Protein AF-A0A522W3P0-F1 (afdb_monomer_lite)

Radius of gyration: 33.22 Å; chains: 1; bounding box: 76×45×146 Å

Sequence (506 aa):
MTQEKDARYRMQDIRKGFTLVELLLVVGILAVVFGLALPFALNTKFTNELDTATENLITTLREAQSQAIAAEGDTPHGVYFDTTATPPTYTIYRGASWASRDTSFNAGGYGTTEFPKNVSLSTVSTIRDNEIFFSRLTGEARTTSIKSVLKGMVAIPAGSGSVSVNMNPVDLNKSFLVFGTSFNDANPSFSQISGQITAPDTLTFTRQVAAGSPAINISWYVAEFSNGIVVQRGSTSFGLLTSVDATLTNAIDLTRSIPLISFRKQGNNYDGNEFINAKLIDSTTLKLTLKNAPVNPNNMVEWQVIQFDRASVQTGDISFLSSDTAITAPVTAVNAQKSWLLYSYKTNDGTISNIGQKLVQGRITNSANITFNRDNTGSENDLTWYLVEFKDGTNLQHNSLNFTAAESLKTATISAVDVSKALAVGGYMMKGGKSSYSTDDNPGAGWMMLDITNSETLTVTRGANLGTADIGWFVIDFNSRPAVITLSVPDIGTKEITVTAEGLIY

Structure (mmCIF, N/CA/C/O backbone):
data_AF-A0A522W3P0-F1
#
_entry.id   AF-A0A522W3P0-F1
#
loop_
_atom_site.group_PDB
_atom_site.id
_atom_site.type_symbol
_atom_site.label_atom_id
_atom_site.label_alt_id
_atom_site.label_comp_id
_atom_site.label_asym_id
_atom_site.label_entity_id
_atom_site.label_seq_id
_atom_site.pdbx_PDB_ins_code
_atom_site.Cartn_x
_atom_site.Cartn_y
_atom_site.Cartn_z
_atom_site.occupancy
_atom_site.B_iso_or_equiv
_atom_site.auth_seq_id
_atom_site.auth_comp_id
_atom_site.auth_asym_id
_atom_site.auth_atom_id
_atom_site.pdbx_PDB_model_num
ATOM 1 N N . MET A 1 1 ? -43.259 -7.214 116.670 1.00 42.72 1 MET A N 1
ATOM 2 C CA . MET A 1 1 ? -43.989 -7.462 115.407 1.00 42.72 1 MET A CA 1
ATOM 3 C C . MET A 1 1 ? -45.174 -6.508 115.412 1.00 42.72 1 MET A C 1
ATOM 5 O O . MET A 1 1 ? -45.903 -6.556 116.384 1.00 42.72 1 MET A O 1
ATOM 9 N N . THR A 1 2 ? -45.381 -5.558 114.504 1.00 43.16 2 THR A N 1
ATOM 10 C CA . THR A 1 2 ? -44.770 -5.302 113.195 1.00 43.16 2 THR A CA 1
ATOM 11 C C . THR A 1 2 ? -44.962 -3.819 112.831 1.00 43.16 2 THR A C 1
ATOM 13 O O . THR A 1 2 ? -45.917 -3.189 113.267 1.00 43.16 2 THR A O 1
ATOM 16 N N . GLN A 1 3 ? -43.979 -3.301 112.092 1.00 50.31 3 GLN A N 1
ATOM 17 C CA . GLN A 1 3 ? -43.886 -2.029 111.366 1.00 50.31 3 GLN A CA 1
ATOM 18 C C . GLN A 1 3 ? -45.168 -1.553 110.664 1.00 50.31 3 GLN A C 1
ATOM 20 O O . GLN A 1 3 ? -45.857 -2.368 110.068 1.00 50.31 3 GLN A O 1
ATOM 25 N N . GLU A 1 4 ? -45.315 -0.231 110.527 1.00 46.62 4 GLU A N 1
ATOM 26 C CA . GLU A 1 4 ? -45.429 0.366 109.187 1.00 46.62 4 GLU A CA 1
ATOM 27 C C . GLU A 1 4 ? -44.922 1.819 109.179 1.00 46.62 4 GLU A C 1
ATOM 29 O O . GLU A 1 4 ? -45.396 2.680 109.918 1.00 46.62 4 GLU A O 1
ATOM 34 N N . LYS A 1 5 ? -43.869 2.062 108.389 1.00 51.62 5 LYS A N 1
ATOM 35 C CA . LYS A 1 5 ? -43.226 3.362 108.177 1.00 51.62 5 LYS A CA 1
ATOM 36 C C . LYS A 1 5 ? -43.654 3.847 106.795 1.00 51.62 5 LYS A C 1
ATOM 38 O O . LYS A 1 5 ? -43.359 3.200 105.796 1.00 51.62 5 LYS A O 1
ATOM 43 N N . ASP A 1 6 ? -44.338 4.978 106.782 1.00 56.06 6 ASP A N 1
ATOM 44 C CA . ASP A 1 6 ? -44.905 5.642 105.614 1.00 56.06 6 ASP A CA 1
ATOM 45 C C . ASP A 1 6 ? -43.791 6.064 104.629 1.00 56.06 6 ASP A C 1
ATOM 47 O O . ASP A 1 6 ? -42.971 6.936 104.929 1.00 56.06 6 ASP A O 1
ATOM 51 N N . ALA A 1 7 ? -43.722 5.419 103.461 1.00 51.72 7 ALA A N 1
ATOM 52 C CA . ALA A 1 7 ? -42.761 5.720 102.400 1.00 51.72 7 ALA A CA 1
ATOM 53 C C . ALA A 1 7 ? -43.508 6.126 101.123 1.00 51.72 7 ALA A C 1
ATOM 55 O O . ALA A 1 7 ? -43.874 5.297 100.292 1.00 51.72 7 ALA A O 1
ATOM 56 N N . ARG A 1 8 ? -43.720 7.434 100.946 1.00 54.25 8 ARG A N 1
ATOM 57 C CA . ARG A 1 8 ? -44.224 8.000 99.688 1.00 54.25 8 ARG A CA 1
ATOM 58 C C . ARG A 1 8 ? -43.111 8.007 98.638 1.00 54.25 8 ARG A C 1
ATOM 60 O O . ARG A 1 8 ? -42.226 8.859 98.678 1.00 54.25 8 ARG A O 1
ATOM 67 N N . TYR A 1 9 ? -43.178 7.097 97.670 1.00 53.06 9 TYR A N 1
ATOM 68 C CA . TYR A 1 9 ? -42.363 7.157 96.454 1.00 53.06 9 TYR A CA 1
ATOM 69 C C . TYR A 1 9 ? -42.963 8.194 95.486 1.00 53.06 9 TYR A C 1
ATOM 71 O O . TYR A 1 9 ? -44.028 7.983 94.910 1.00 53.06 9 TYR A O 1
ATOM 79 N N . ARG A 1 10 ? -42.291 9.339 95.306 1.00 58.66 10 ARG A N 1
ATOM 80 C CA . ARG A 1 10 ? -42.554 10.270 94.195 1.00 58.66 10 ARG A CA 1
ATOM 81 C C . ARG A 1 10 ? -41.907 9.694 92.932 1.00 58.66 10 ARG A C 1
ATOM 83 O O . ARG A 1 10 ? -40.684 9.693 92.834 1.00 58.66 10 ARG A O 1
ATOM 90 N N . MET A 1 11 ? -42.699 9.249 91.957 1.00 58.47 11 MET A N 1
ATOM 91 C CA . MET A 1 11 ? -42.211 9.094 90.582 1.00 58.47 11 MET A CA 1
ATOM 92 C C . MET A 1 11 ? -41.970 10.498 90.008 1.00 58.47 11 MET A C 1
ATOM 94 O O . MET A 1 11 ? -42.915 11.245 89.770 1.00 58.47 11 MET A O 1
ATOM 98 N N . GLN A 1 12 ? -40.704 10.893 89.859 1.00 58.31 12 GLN A N 1
ATOM 99 C CA . GLN A 1 12 ? -40.326 12.042 89.037 1.00 58.31 12 GLN A CA 1
ATOM 100 C C . GLN A 1 12 ? -40.217 11.574 87.585 1.00 58.31 12 GLN A C 1
ATOM 102 O O . GLN A 1 12 ? -39.319 10.803 87.251 1.00 58.31 12 GLN A O 1
ATOM 107 N N . ASP A 1 13 ? -41.109 12.067 86.729 1.00 60.31 13 ASP A N 1
ATOM 108 C CA . ASP A 1 13 ? -40.968 11.985 85.276 1.00 60.31 13 ASP A CA 1
ATOM 109 C C . ASP A 1 13 ? -39.704 12.740 84.840 1.00 60.31 13 ASP A C 1
ATOM 111 O O . ASP A 1 13 ? -39.675 13.970 84.751 1.00 60.31 13 ASP A O 1
ATOM 115 N N . ILE A 1 14 ? -38.631 12.003 84.561 1.00 58.62 14 ILE A N 1
ATOM 116 C CA . ILE A 1 14 ? -37.413 12.553 83.968 1.00 58.62 14 ILE A CA 1
ATOM 117 C C . ILE A 1 14 ? -37.646 12.700 82.459 1.00 58.62 14 ILE A C 1
ATOM 119 O O . ILE A 1 14 ? -37.304 11.817 81.677 1.00 58.62 14 ILE A O 1
ATOM 123 N N . ARG A 1 15 ? -38.182 13.841 82.018 1.00 61.34 15 ARG A N 1
ATOM 124 C CA . ARG A 1 15 ? -37.990 14.292 80.630 1.00 61.34 15 ARG A CA 1
ATOM 125 C C . ARG A 1 15 ? -36.694 15.101 80.554 1.00 61.34 15 ARG A C 1
ATOM 127 O O . ARG A 1 15 ? -36.707 16.321 80.678 1.00 61.34 15 ARG A O 1
ATOM 134 N N . LYS A 1 16 ? -35.560 14.414 80.392 1.00 65.31 16 LYS A N 1
ATOM 135 C CA . LYS A 1 16 ? -34.274 15.046 80.047 1.00 65.31 16 LYS A CA 1
ATOM 136 C C . LYS A 1 16 ? -34.300 15.416 78.560 1.00 65.31 16 LYS A C 1
ATOM 138 O O . LYS A 1 16 ? -34.344 14.527 77.718 1.00 65.31 16 LYS A O 1
ATOM 143 N N . GLY A 1 17 ? -34.332 16.712 78.251 1.00 72.44 17 GLY A N 1
ATOM 144 C CA . GLY A 1 17 ? -34.119 17.230 76.895 1.00 72.44 17 GLY A CA 1
ATOM 145 C C . GLY A 1 17 ? -32.628 17.406 76.585 1.00 72.44 17 GLY A C 1
ATOM 146 O O . GLY A 1 17 ? -31.822 17.514 77.507 1.00 72.44 17 GLY A O 1
ATOM 147 N N . PHE A 1 18 ? -32.274 17.436 75.298 1.00 80.69 18 PHE A N 1
ATOM 148 C CA . PHE A 1 18 ? -30.904 17.673 74.823 1.00 80.69 18 PHE A CA 1
ATOM 149 C C . PHE A 1 18 ? -30.491 19.143 74.980 1.00 80.69 18 PHE A C 1
ATOM 151 O O . PHE A 1 18 ? -31.300 20.047 74.757 1.00 80.69 18 PHE A O 1
ATOM 158 N N . THR A 1 19 ? -29.227 19.396 75.325 1.00 89.25 19 THR A N 1
ATOM 159 C CA . THR A 1 19 ? -28.656 20.750 75.371 1.00 89.25 19 THR A CA 1
ATOM 160 C C . THR A 1 19 ? -28.220 21.224 73.978 1.00 89.25 19 THR A C 1
ATOM 162 O O . THR A 1 19 ? -27.869 20.429 73.106 1.00 89.25 19 THR A O 1
ATOM 165 N N . LEU A 1 20 ? -28.200 22.546 73.757 1.00 85.81 20 LEU A N 1
ATOM 166 C CA . LEU A 1 20 ? -27.755 23.141 72.486 1.00 85.81 20 LEU A CA 1
ATOM 167 C C . LEU A 1 20 ? -26.306 22.756 72.140 1.00 85.81 20 LEU A C 1
ATOM 169 O O . LEU A 1 20 ? -25.982 22.535 70.976 1.00 85.81 20 LEU A O 1
ATOM 173 N N . VAL A 1 21 ? -25.442 22.650 73.154 1.00 89.00 21 VAL A N 1
ATOM 174 C CA . VAL A 1 21 ? -24.033 22.268 72.981 1.00 89.00 21 VAL A CA 1
ATOM 175 C C . VAL A 1 21 ? -23.910 20.810 72.539 1.00 89.00 21 VAL A C 1
ATOM 177 O O . VAL A 1 21 ? -23.144 20.533 71.622 1.00 89.00 21 VAL A O 1
ATOM 180 N N . GLU A 1 22 ? -24.690 19.888 73.114 1.00 89.25 22 GLU A N 1
ATOM 181 C CA . GLU A 1 22 ? -24.725 18.485 72.668 1.00 89.25 22 GLU A CA 1
ATOM 182 C C . GLU A 1 22 ? -25.193 18.369 71.213 1.00 89.25 22 GLU A C 1
ATOM 184 O O . GLU A 1 22 ? -24.596 17.626 70.437 1.00 89.25 22 GLU A O 1
ATOM 189 N N . LEU A 1 23 ? -26.202 19.151 70.811 1.00 92.19 23 LEU A N 1
ATOM 190 C CA . LEU A 1 23 ? -26.677 19.173 69.426 1.00 92.19 23 LEU A CA 1
ATOM 191 C C . LEU A 1 23 ? -25.584 19.653 68.455 1.00 92.19 23 LEU A C 1
ATOM 193 O O . LEU A 1 23 ? -25.356 19.026 67.423 1.00 92.19 23 LEU A O 1
ATOM 197 N N . LEU A 1 24 ? -24.878 20.738 68.792 1.00 93.00 24 LEU A N 1
ATOM 198 C CA . LEU A 1 24 ? -23.789 21.271 67.966 1.00 93.00 24 LEU A CA 1
ATOM 199 C C . LEU A 1 24 ? -22.616 20.293 67.854 1.00 93.00 24 LEU A C 1
ATOM 201 O O . LEU A 1 24 ? -22.025 20.161 66.783 1.00 93.00 24 LEU A O 1
ATOM 205 N N . LEU A 1 25 ? -22.303 19.582 68.936 1.00 94.00 25 LEU A N 1
ATOM 206 C CA . LEU A 1 25 ? -21.225 18.598 68.965 1.00 94.00 25 LEU A CA 1
ATOM 207 C C . LEU A 1 25 ? -21.574 17.379 68.095 1.00 94.00 25 LEU A C 1
ATOM 209 O O . LEU A 1 25 ? -20.747 16.939 67.298 1.00 94.00 25 LEU A O 1
ATOM 213 N N . VAL A 1 26 ? -22.819 16.894 68.158 1.00 95.31 26 VAL A N 1
ATOM 214 C CA . VAL A 1 26 ? -23.311 15.807 67.293 1.00 95.31 26 VAL A CA 1
ATOM 215 C C . VAL A 1 26 ? -23.296 16.218 65.820 1.00 95.31 26 VAL A C 1
ATOM 217 O O . VAL A 1 26 ? -22.791 15.468 64.988 1.00 95.31 26 VAL A O 1
ATOM 220 N N . VAL A 1 27 ? -23.785 17.416 65.484 1.00 95.19 27 VAL A N 1
ATOM 221 C CA . VAL A 1 27 ? -23.760 17.922 64.101 1.00 95.19 27 VAL A CA 1
ATOM 222 C C . VAL A 1 27 ? -22.322 18.095 63.602 1.00 95.19 27 VAL A C 1
ATOM 224 O O . VAL A 1 27 ? -22.031 17.734 62.464 1.00 95.19 27 VAL A O 1
ATOM 227 N N . GLY A 1 28 ? -21.410 18.579 64.450 1.00 95.94 28 GLY A N 1
ATOM 228 C CA . GLY A 1 28 ? -19.991 18.714 64.118 1.00 95.94 28 GLY A CA 1
ATOM 229 C C . GLY A 1 28 ? -19.319 17.372 63.825 1.00 95.94 28 GLY A C 1
ATOM 230 O O . GLY A 1 28 ? -18.642 17.235 62.807 1.00 95.94 28 GLY A O 1
ATOM 231 N N . ILE A 1 29 ? -19.553 16.356 64.663 1.00 95.94 29 ILE A N 1
ATOM 232 C CA . ILE A 1 29 ? -19.037 14.998 64.427 1.00 95.94 29 ILE A CA 1
ATOM 233 C C . ILE A 1 29 ? -19.630 14.418 63.140 1.00 95.94 29 ILE A C 1
ATOM 235 O O . ILE A 1 29 ? -18.887 13.885 62.318 1.00 95.94 29 ILE A O 1
ATOM 239 N N . LEU A 1 30 ? -20.944 14.553 62.927 1.00 95.75 30 LEU A N 1
ATOM 240 C CA . LEU A 1 30 ? -21.592 14.080 61.704 1.00 95.75 30 LEU A CA 1
ATOM 241 C C . LEU A 1 30 ? -21.010 14.759 60.462 1.00 95.75 30 LEU A C 1
ATOM 243 O O . LEU A 1 30 ? -20.733 14.070 59.489 1.00 95.75 30 LEU A O 1
ATOM 247 N N . ALA A 1 31 ? -20.761 16.070 60.495 1.00 95.00 31 ALA A N 1
ATOM 248 C CA . ALA A 1 31 ? -20.156 16.788 59.376 1.00 95.00 31 ALA A CA 1
ATOM 249 C C . ALA A 1 31 ? -18.759 16.248 59.025 1.00 95.00 31 ALA A C 1
ATOM 251 O O . ALA A 1 31 ? -18.458 16.058 57.848 1.00 95.00 31 ALA A O 1
ATOM 252 N N . VAL A 1 32 ? -17.929 15.936 60.029 1.00 96.06 32 VAL A N 1
ATOM 253 C CA . VAL A 1 32 ? -16.608 15.319 59.813 1.00 96.06 32 VAL A CA 1
ATOM 254 C C . VAL A 1 32 ? -16.749 13.908 59.241 1.00 96.06 32 VAL A C 1
ATOM 256 O O . VAL A 1 32 ? -16.080 13.573 58.266 1.00 96.06 32 VAL A O 1
ATOM 259 N N . VAL A 1 33 ? -17.649 13.090 59.794 1.00 95.94 33 VAL A N 1
ATOM 260 C CA . VAL A 1 33 ? -17.890 11.722 59.310 1.00 95.94 33 VAL A CA 1
ATOM 261 C C . VAL A 1 33 ? -18.406 11.727 57.868 1.00 95.94 33 VAL A C 1
ATOM 263 O O . VAL A 1 33 ? -17.873 10.999 57.035 1.00 95.94 33 VAL A O 1
ATOM 266 N N . PHE A 1 34 ? -19.384 12.576 57.538 1.00 93.38 34 PHE A N 1
ATOM 267 C CA . PHE A 1 34 ? -19.892 12.724 56.171 1.00 93.38 34 PHE A CA 1
ATOM 268 C C . PHE A 1 34 ? -18.822 13.257 55.217 1.00 93.38 34 PHE A C 1
ATOM 270 O O . PHE A 1 34 ? -18.704 12.750 54.104 1.00 93.38 34 PHE A O 1
ATOM 277 N N . GLY A 1 35 ? -18.015 14.227 55.655 1.00 92.12 35 GLY A N 1
ATOM 278 C CA . GLY A 1 35 ? -16.909 14.761 54.863 1.00 92.12 35 GLY A CA 1
ATOM 279 C C . GLY A 1 35 ? -15.879 13.694 54.482 1.00 92.12 35 GLY A C 1
ATOM 280 O O . GLY A 1 35 ? -15.385 13.702 53.358 1.00 92.12 35 GLY A O 1
ATOM 281 N N . LEU A 1 36 ? -15.601 12.743 55.380 1.00 92.62 36 LEU A N 1
ATOM 282 C CA . LEU A 1 36 ? -14.679 11.630 55.125 1.00 92.62 36 LEU A CA 1
ATOM 283 C C . LEU A 1 36 ? -15.321 10.475 54.339 1.00 92.62 36 LEU A C 1
ATOM 285 O O . LEU A 1 36 ? -14.644 9.822 53.549 1.00 92.62 36 LEU A O 1
ATOM 289 N N . ALA A 1 37 ? -16.616 10.215 54.534 1.00 92.75 37 ALA A N 1
ATOM 290 C CA . ALA A 1 37 ? -17.322 9.125 53.861 1.00 92.75 37 ALA A CA 1
ATOM 291 C C . ALA A 1 37 ? -17.683 9.450 52.402 1.00 92.75 37 ALA A C 1
ATOM 293 O O . ALA A 1 37 ? -17.749 8.547 51.567 1.00 92.75 37 ALA A O 1
ATOM 294 N N . LEU A 1 38 ? -17.916 10.727 52.081 1.00 90.75 38 LEU A N 1
ATOM 295 C CA . LEU A 1 38 ? -18.397 11.141 50.763 1.00 90.75 38 LEU A CA 1
ATOM 296 C C . LEU A 1 38 ? -17.432 10.778 49.614 1.00 90.75 38 LEU A C 1
ATOM 298 O O . LEU A 1 38 ? -17.908 10.186 48.645 1.00 90.75 38 LEU A O 1
ATOM 302 N N . PRO A 1 39 ? -16.106 11.027 49.693 1.00 88.06 39 PRO A N 1
ATOM 303 C CA . PRO A 1 39 ? -15.174 10.625 48.636 1.00 88.06 39 PRO A CA 1
ATOM 304 C C . PRO A 1 39 ? -15.169 9.111 48.396 1.00 88.06 39 PRO A C 1
ATOM 306 O O . PRO A 1 39 ? -15.140 8.663 47.253 1.00 88.06 39 PRO A O 1
ATOM 309 N N . PHE A 1 40 ? -15.261 8.315 49.467 1.00 89.69 40 PHE A N 1
ATOM 310 C CA . PHE A 1 40 ? -15.309 6.855 49.377 1.00 89.69 40 PHE A CA 1
ATOM 311 C C . PHE A 1 40 ? -16.605 6.362 48.715 1.00 89.69 40 PHE A C 1
ATOM 313 O O . PHE A 1 40 ? -16.572 5.504 47.829 1.00 89.69 40 PHE A O 1
ATOM 320 N N . ALA A 1 41 ? -17.747 6.936 49.103 1.00 90.31 41 ALA A N 1
ATOM 321 C CA . ALA A 1 41 ? -19.043 6.601 48.522 1.00 90.31 41 ALA A CA 1
ATOM 322 C C . ALA A 1 41 ? -19.119 6.978 47.032 1.00 90.31 41 ALA A C 1
ATOM 324 O O . ALA A 1 41 ? -19.626 6.196 46.227 1.00 90.31 41 ALA A O 1
ATOM 325 N N . LEU A 1 42 ? -18.579 8.142 46.651 1.00 88.44 42 LEU A N 1
ATOM 326 C CA . LEU A 1 42 ? -18.511 8.578 45.253 1.00 88.44 42 LEU A CA 1
ATOM 327 C C . LEU A 1 42 ? -17.588 7.681 44.419 1.00 88.44 42 LEU A C 1
ATOM 329 O O . LEU A 1 42 ? -17.998 7.237 43.351 1.00 88.44 42 LEU A O 1
ATOM 333 N N . ASN A 1 43 ? -16.400 7.339 44.928 1.00 90.06 43 ASN A N 1
ATOM 334 C CA . ASN A 1 43 ? -15.471 6.431 44.248 1.00 90.06 43 ASN A CA 1
ATOM 335 C C . ASN A 1 43 ? -16.102 5.045 44.006 1.00 90.06 43 ASN A C 1
ATOM 337 O O . ASN A 1 43 ? -16.055 4.511 42.899 1.00 90.06 43 ASN A O 1
ATOM 341 N N . THR A 1 44 ? -16.788 4.499 45.018 1.00 92.94 44 THR A N 1
ATOM 342 C CA . THR A 1 44 ? -17.502 3.214 44.903 1.00 92.94 44 THR A CA 1
ATOM 343 C C . THR A 1 44 ? -18.610 3.287 43.851 1.00 92.94 44 THR A C 1
ATOM 345 O O . THR A 1 44 ? -18.741 2.393 43.019 1.00 92.94 44 THR A O 1
ATOM 348 N N . LYS A 1 45 ? -19.394 4.374 43.850 1.00 92.12 45 LYS A N 1
ATOM 349 C CA . LYS A 1 45 ? -20.454 4.590 42.861 1.00 92.12 45 LYS A CA 1
ATOM 350 C C . LYS A 1 45 ? -19.892 4.626 41.439 1.00 92.12 45 LYS A C 1
ATOM 352 O O . LYS A 1 45 ? -20.418 3.943 40.569 1.00 92.12 45 LYS A O 1
ATOM 357 N N . PHE A 1 46 ? -18.836 5.399 41.207 1.00 92.69 46 PHE A N 1
ATOM 358 C CA . PHE A 1 46 ? -18.240 5.547 39.882 1.00 92.69 46 PHE A CA 1
ATOM 359 C C . PHE A 1 46 ? -17.541 4.276 39.389 1.00 92.69 46 PHE A C 1
ATOM 361 O O . PHE A 1 46 ? -17.638 3.952 38.209 1.00 92.69 46 PHE A O 1
ATOM 368 N N . THR A 1 47 ? -16.908 3.521 40.290 1.00 92.81 47 THR A N 1
ATOM 369 C CA . THR A 1 47 ? -16.369 2.188 39.974 1.00 92.81 47 THR A CA 1
ATOM 370 C C . THR A 1 47 ? -17.488 1.255 39.505 1.00 92.81 47 THR A C 1
ATOM 372 O O . THR A 1 47 ? -17.386 0.672 38.429 1.00 92.81 47 THR A O 1
ATOM 375 N N . ASN A 1 48 ? -18.606 1.195 40.240 1.00 93.44 48 ASN A N 1
ATOM 376 C CA . ASN A 1 48 ? -19.759 0.375 39.853 1.00 93.44 48 ASN A CA 1
ATOM 377 C C . ASN A 1 48 ? -20.386 0.833 38.525 1.00 93.44 48 ASN A C 1
ATOM 379 O O . ASN A 1 48 ? -20.828 -0.004 37.740 1.00 93.44 48 ASN A O 1
ATOM 383 N N . GLU A 1 49 ? -20.435 2.145 38.261 1.00 93.62 49 GLU A N 1
ATOM 384 C CA . GLU A 1 49 ? -20.898 2.690 36.976 1.00 93.62 49 GLU A CA 1
ATOM 385 C C . GLU A 1 49 ? -19.997 2.236 35.818 1.00 93.62 49 GLU A C 1
ATOM 387 O O . GLU A 1 49 ? -20.514 1.821 34.781 1.00 93.62 49 GLU A O 1
ATOM 392 N N . LEU A 1 50 ? -18.671 2.268 35.996 1.00 94.81 50 LEU A N 1
ATOM 393 C CA . LEU A 1 50 ? -17.707 1.816 34.991 1.00 94.81 50 LEU A CA 1
ATOM 394 C C . LEU A 1 50 ? -17.814 0.306 34.728 1.00 94.81 50 LEU A C 1
ATOM 396 O O . LEU A 1 50 ? -17.834 -0.109 33.568 1.00 94.81 50 LEU A O 1
ATOM 400 N N . ASP A 1 51 ? -17.925 -0.508 35.779 1.00 94.81 51 ASP A N 1
ATOM 401 C CA . ASP A 1 51 ? -18.083 -1.962 35.654 1.00 94.81 51 ASP A CA 1
ATOM 402 C C . ASP A 1 51 ? -19.406 -2.317 34.959 1.00 94.81 51 ASP A C 1
ATOM 404 O O . ASP A 1 51 ? -19.408 -3.031 33.957 1.00 94.81 51 ASP A O 1
ATOM 408 N N . THR A 1 52 ? -20.519 -1.721 35.398 1.00 95.12 52 THR A N 1
ATOM 409 C CA . THR A 1 52 ? -21.844 -1.950 34.794 1.00 95.12 52 THR A CA 1
ATOM 410 C C . THR A 1 52 ? -21.874 -1.520 33.325 1.00 95.12 52 THR A C 1
ATOM 412 O O . THR A 1 52 ? -22.413 -2.227 32.475 1.00 95.12 52 THR A O 1
ATOM 415 N N . ALA A 1 53 ? -21.280 -0.368 32.991 1.00 94.75 53 ALA A N 1
ATOM 416 C CA . ALA A 1 53 ? -21.193 0.099 31.609 1.00 94.75 53 ALA A CA 1
ATOM 417 C C . ALA A 1 53 ? -20.384 -0.864 30.726 1.00 94.75 53 ALA A C 1
ATOM 419 O O . ALA A 1 53 ? -20.769 -1.122 29.584 1.00 94.75 53 ALA A O 1
ATOM 420 N N . THR A 1 54 ? -19.295 -1.416 31.267 1.00 94.56 54 THR A N 1
ATOM 421 C CA . THR A 1 54 ? -18.449 -2.401 30.581 1.00 94.56 54 THR A CA 1
ATOM 422 C C . THR A 1 54 ? -19.225 -3.693 30.314 1.00 94.56 54 THR A C 1
ATOM 424 O O . THR A 1 54 ? -19.257 -4.167 29.180 1.00 94.56 54 THR A O 1
ATOM 427 N N . GLU A 1 55 ? -19.907 -4.238 31.324 1.00 95.94 55 GLU A N 1
ATOM 428 C CA . GLU A 1 55 ? -20.695 -5.472 31.201 1.00 95.94 55 GLU A CA 1
ATOM 429 C C . GLU A 1 55 ? -21.877 -5.327 30.234 1.00 95.94 55 GLU A C 1
ATOM 431 O O . GLU A 1 55 ? -22.109 -6.210 29.401 1.00 95.94 55 GLU A O 1
ATOM 436 N N . ASN A 1 56 ? -22.591 -4.199 30.283 1.00 95.38 56 ASN A N 1
ATOM 437 C CA . ASN A 1 56 ? -23.695 -3.917 29.362 1.00 95.38 56 ASN A CA 1
ATOM 438 C C . ASN A 1 56 ? -23.209 -3.830 27.910 1.00 95.38 56 ASN A C 1
ATOM 440 O O . ASN A 1 56 ? -23.839 -4.384 27.004 1.00 95.38 56 ASN A O 1
ATOM 444 N N . LEU A 1 57 ? -22.058 -3.191 27.681 1.00 94.94 57 LEU A N 1
ATOM 445 C CA . LEU A 1 57 ? -21.483 -3.097 26.345 1.00 94.94 57 LEU A CA 1
ATOM 446 C C . LEU A 1 57 ? -20.998 -4.461 25.831 1.00 94.94 57 LEU A C 1
ATOM 448 O O . LEU A 1 57 ? -21.301 -4.819 24.694 1.00 94.94 57 LEU A O 1
ATOM 452 N N . ILE A 1 58 ? -20.308 -5.255 26.658 1.00 95.50 58 ILE A N 1
ATOM 453 C CA . ILE A 1 58 ? -19.920 -6.633 26.304 1.00 95.50 58 ILE A CA 1
ATOM 454 C C . ILE A 1 58 ? -21.158 -7.459 25.938 1.00 95.50 58 ILE A C 1
ATOM 456 O O . ILE A 1 58 ? -21.146 -8.184 24.943 1.00 95.50 58 ILE A O 1
ATOM 460 N N . THR A 1 59 ? -22.232 -7.335 26.720 1.00 96.25 59 THR A N 1
ATOM 461 C CA . THR A 1 59 ? -23.496 -8.041 26.475 1.00 96.25 59 THR A CA 1
ATOM 462 C C . THR A 1 59 ? -24.101 -7.637 25.134 1.00 96.25 59 THR A C 1
ATOM 464 O O . THR A 1 59 ? -24.455 -8.507 24.345 1.00 96.25 59 THR A O 1
ATOM 467 N N . THR A 1 60 ? -24.121 -6.341 24.825 1.00 96.12 60 THR A N 1
ATOM 468 C CA . THR A 1 60 ? -24.658 -5.820 23.558 1.00 96.12 60 THR A CA 1
ATOM 469 C C . THR A 1 60 ? -23.820 -6.252 22.352 1.00 96.12 60 THR A C 1
ATOM 471 O O . THR A 1 60 ? -24.360 -6.614 21.309 1.00 96.12 60 THR A O 1
ATOM 474 N N . LEU A 1 61 ? -22.489 -6.270 22.481 1.00 95.31 61 LEU A N 1
ATOM 475 C CA . LEU A 1 61 ? -21.600 -6.774 21.429 1.00 95.31 61 LEU A CA 1
ATOM 476 C C . LEU A 1 61 ? -21.837 -8.267 21.166 1.00 95.31 61 LEU A C 1
ATOM 478 O O . LEU A 1 61 ? -21.907 -8.682 20.010 1.00 95.31 61 LEU A O 1
ATOM 482 N N . ARG A 1 62 ? -21.999 -9.069 22.226 1.00 96.25 62 ARG A N 1
ATOM 483 C CA . ARG A 1 62 ? -22.323 -10.501 22.115 1.00 96.25 62 ARG A CA 1
ATOM 484 C C . ARG A 1 62 ? -23.714 -10.729 21.531 1.00 96.25 62 ARG A C 1
ATOM 486 O O . ARG A 1 62 ? -23.895 -11.674 20.770 1.00 96.25 62 ARG A O 1
ATOM 493 N N . GLU A 1 63 ? -24.677 -9.868 21.848 1.00 95.94 63 GLU A N 1
ATOM 494 C CA . GLU A 1 63 ? -26.010 -9.895 21.247 1.00 95.94 63 GLU A CA 1
ATOM 495 C C . GLU A 1 63 ? -25.935 -9.642 19.737 1.00 95.94 63 GLU A C 1
ATOM 497 O O . GLU A 1 63 ? -26.401 -10.478 18.964 1.00 95.94 63 GLU A O 1
ATOM 502 N N . ALA A 1 64 ? -25.261 -8.571 19.305 1.00 95.50 64 ALA A N 1
ATOM 503 C CA . ALA A 1 64 ? -25.062 -8.271 17.886 1.00 95.50 64 ALA A CA 1
ATOM 504 C C . ALA A 1 64 ? -24.348 -9.412 17.149 1.00 95.50 64 ALA A C 1
ATOM 506 O O . ALA A 1 64 ? -24.759 -9.812 16.059 1.00 95.50 64 ALA A O 1
ATOM 507 N N . GLN A 1 65 ? -23.310 -9.987 17.758 1.00 95.62 65 GLN A N 1
ATOM 508 C CA . GLN A 1 65 ? -22.618 -11.141 17.196 1.00 95.62 65 GLN A CA 1
ATOM 509 C C . GLN A 1 65 ? -23.549 -12.356 17.060 1.00 95.62 65 GLN A C 1
ATOM 511 O O . GLN A 1 65 ? -23.580 -12.994 16.008 1.00 95.62 65 GLN A O 1
ATOM 516 N N . SER A 1 66 ? -24.322 -12.670 18.102 1.00 96.38 66 SER A N 1
ATOM 517 C CA . SER A 1 66 ? -25.274 -13.784 18.105 1.00 96.38 66 SER A CA 1
ATOM 518 C C . SER A 1 66 ? -26.341 -13.617 17.017 1.00 96.38 66 SER A C 1
ATOM 520 O O . SER A 1 66 ? -26.601 -14.553 16.260 1.00 96.38 66 SER A O 1
ATOM 522 N N . GLN A 1 67 ? -26.897 -12.410 16.866 1.00 95.44 67 GLN A N 1
ATOM 523 C CA . GLN A 1 67 ? -27.872 -12.084 15.818 1.00 95.44 67 GLN A CA 1
ATOM 524 C C . GLN A 1 67 ? -27.270 -12.209 14.407 1.00 95.44 67 GLN A C 1
ATOM 526 O O . GLN A 1 67 ? -27.921 -12.720 13.492 1.00 95.44 67 GLN A O 1
ATOM 531 N N . ALA A 1 68 ? -25.998 -11.828 14.224 1.00 95.06 68 ALA A N 1
ATOM 532 C CA . ALA A 1 68 ? -25.283 -12.032 12.965 1.00 95.06 68 ALA A CA 1
ATOM 533 C C . ALA A 1 68 ? -25.072 -13.524 12.644 1.00 95.06 68 ALA A C 1
ATOM 535 O O . ALA A 1 68 ? -25.305 -13.940 11.505 1.00 95.06 68 ALA A O 1
ATOM 536 N N . ILE A 1 69 ? -24.678 -14.341 13.628 1.00 95.62 69 ILE A N 1
ATOM 537 C CA . ILE A 1 69 ? -24.506 -15.797 13.467 1.00 95.62 69 ILE A CA 1
ATOM 538 C C . ILE A 1 69 ? -25.842 -16.463 13.121 1.00 95.62 69 ILE A C 1
ATOM 540 O O . ILE A 1 69 ? -25.899 -17.290 12.212 1.00 95.62 69 ILE A O 1
ATOM 544 N N . ALA A 1 70 ? -26.924 -16.058 13.788 1.00 96.12 70 ALA A N 1
ATOM 545 C CA . ALA A 1 70 ? -28.278 -16.537 13.515 1.00 96.12 70 ALA A CA 1
ATOM 546 C C . ALA A 1 70 ? -28.841 -16.060 12.161 1.00 96.12 70 ALA A C 1
ATOM 548 O O . ALA A 1 70 ? -29.904 -16.526 11.751 1.00 96.12 70 ALA A O 1
ATOM 549 N N . ALA A 1 71 ? -28.138 -15.149 11.472 1.00 91.06 71 ALA A N 1
ATOM 550 C CA . ALA A 1 71 ? -28.585 -14.483 10.252 1.00 91.06 71 ALA A CA 1
ATOM 551 C C . ALA A 1 71 ? -29.986 -13.866 10.399 1.00 91.06 71 ALA A C 1
ATOM 553 O O . ALA A 1 71 ? -30.826 -13.967 9.502 1.00 91.06 71 ALA A O 1
ATOM 554 N N . GLU A 1 72 ? -30.246 -13.224 11.540 1.00 91.00 72 GLU A N 1
ATOM 555 C CA . GLU A 1 72 ? -31.538 -12.595 11.799 1.00 91.00 72 GLU A CA 1
ATOM 556 C C . GLU A 1 72 ? -31.844 -11.519 10.736 1.00 91.00 72 GLU A C 1
ATOM 558 O O . GLU A 1 72 ? -31.003 -10.701 10.358 1.00 91.00 72 GLU A O 1
ATOM 563 N N . GLY A 1 73 ? -33.043 -11.570 10.151 1.00 87.50 73 GLY A N 1
ATOM 564 C CA . GLY A 1 73 ? -33.413 -10.687 9.038 1.00 87.50 73 GLY A CA 1
ATOM 565 C C . GLY A 1 73 ? -32.575 -10.852 7.757 1.00 87.50 73 GLY A C 1
ATOM 566 O O . GLY A 1 73 ? -32.653 -9.981 6.900 1.00 87.50 73 GLY A O 1
ATOM 567 N N . ASP A 1 74 ? -31.785 -11.928 7.626 1.00 90.75 74 ASP A N 1
ATOM 568 C CA . ASP A 1 74 ? -30.824 -12.178 6.534 1.00 90.75 74 ASP A CA 1
ATOM 569 C C . ASP A 1 74 ? -29.806 -11.040 6.330 1.00 90.75 74 ASP A C 1
ATOM 571 O O . ASP A 1 74 ? -29.357 -10.739 5.223 1.00 90.75 74 ASP A O 1
ATOM 575 N N . THR A 1 75 ? -29.405 -10.399 7.429 1.00 90.88 75 THR A N 1
ATOM 576 C CA . THR A 1 75 ? -28.444 -9.290 7.407 1.00 90.88 75 THR A CA 1
ATOM 577 C C . THR A 1 75 ? -27.311 -9.497 8.413 1.00 90.88 75 THR A C 1
ATOM 579 O O . THR A 1 75 ? -27.474 -10.210 9.405 1.00 90.88 75 THR A O 1
ATOM 582 N N . PRO A 1 76 ? -26.125 -8.914 8.171 1.00 92.06 76 PRO A N 1
ATOM 583 C CA . PRO A 1 76 ? -25.123 -8.765 9.222 1.00 92.06 76 PRO A CA 1
ATOM 584 C C . PRO A 1 76 ? -25.597 -7.769 10.293 1.00 92.06 76 PRO A C 1
ATOM 586 O O . PRO A 1 76 ? -26.502 -6.973 10.042 1.00 92.06 76 PRO A O 1
ATOM 589 N N . HIS A 1 77 ? -24.971 -7.806 11.468 1.00 95.00 77 HIS A N 1
ATOM 590 C CA . HIS A 1 77 ? -25.300 -6.931 12.601 1.00 95.00 77 HIS A CA 1
ATOM 591 C C . HIS A 1 77 ? -24.052 -6.233 13.129 1.00 95.00 77 HIS A C 1
ATOM 593 O O . HIS A 1 77 ? -22.930 -6.673 12.887 1.00 95.00 77 HIS A O 1
ATOM 599 N N . GLY A 1 78 ? -24.239 -5.152 13.877 1.00 93.69 78 GLY A N 1
ATOM 600 C CA . GLY A 1 78 ? -23.139 -4.430 14.495 1.00 93.69 78 GLY A CA 1
ATOM 601 C C . GLY A 1 78 ? -23.578 -3.525 15.634 1.00 93.69 78 GLY A C 1
ATOM 602 O O . GLY A 1 78 ? -24.761 -3.419 15.942 1.00 93.69 78 GLY A O 1
ATOM 603 N N . VAL A 1 79 ? -22.608 -2.870 16.264 1.00 94.31 79 VAL A N 1
ATOM 604 C CA . VAL A 1 79 ? -22.817 -1.860 17.305 1.00 94.31 79 VAL A CA 1
ATOM 605 C C . VAL A 1 79 ? -22.134 -0.574 16.864 1.00 94.31 79 VAL A C 1
ATOM 607 O O . VAL A 1 79 ? -20.920 -0.552 16.666 1.00 94.31 79 VAL A O 1
ATOM 610 N N . TYR A 1 80 ? -22.917 0.487 16.698 1.00 93.00 80 TYR A N 1
ATOM 611 C CA . TYR A 1 80 ? -22.439 1.837 16.409 1.00 93.00 80 TYR A CA 1
ATOM 612 C C . TYR A 1 80 ? -22.257 2.627 17.706 1.00 93.00 80 TYR A C 1
ATOM 614 O O . TYR A 1 80 ? -23.072 2.501 18.614 1.00 93.00 80 TYR A O 1
ATOM 622 N N . PHE A 1 81 ? -21.229 3.464 17.778 1.00 91.31 81 PHE A N 1
ATOM 623 C CA . PHE A 1 81 ? -20.894 4.318 18.910 1.00 91.31 81 PHE A CA 1
ATOM 624 C C . PHE A 1 81 ? -21.068 5.786 18.515 1.00 91.31 81 PHE A C 1
ATOM 626 O O . PHE A 1 81 ? -20.348 6.314 17.667 1.00 91.31 81 PHE A O 1
ATOM 633 N N . ASP A 1 82 ? -21.997 6.480 19.162 1.00 89.69 82 ASP A N 1
ATOM 634 C CA . ASP A 1 82 ? -22.136 7.923 19.022 1.00 89.69 82 ASP A CA 1
ATOM 635 C C . ASP A 1 82 ? -21.342 8.628 20.124 1.00 89.69 82 ASP A C 1
ATOM 637 O O . ASP A 1 82 ? -21.812 8.804 21.250 1.00 89.69 82 ASP A O 1
ATOM 641 N N . THR A 1 83 ? -20.119 9.035 19.787 1.00 84.56 83 THR A N 1
ATOM 642 C CA . THR A 1 83 ? -19.255 9.836 20.666 1.00 84.56 83 THR A CA 1
ATOM 643 C C . THR A 1 83 ? -19.631 11.318 20.688 1.00 84.56 83 THR A C 1
ATOM 645 O O . THR A 1 83 ? -19.077 12.068 21.489 1.00 84.56 83 THR A O 1
ATOM 648 N N . THR A 1 84 ? -20.543 11.757 19.814 1.00 84.56 84 THR A N 1
ATOM 649 C CA . THR A 1 84 ? -20.987 13.155 19.720 1.00 84.56 84 THR A CA 1
ATOM 650 C C . THR A 1 84 ? -22.215 13.436 20.584 1.00 84.56 84 THR A C 1
ATOM 652 O O . THR A 1 84 ? -22.435 14.578 20.993 1.00 84.56 84 THR A O 1
ATOM 655 N N . ALA A 1 85 ? -22.987 12.397 20.915 1.00 86.25 85 ALA A N 1
ATOM 656 C CA . ALA A 1 85 ? -24.069 12.469 21.886 1.00 86.25 85 ALA A CA 1
ATOM 657 C C . ALA A 1 85 ? -23.546 12.816 23.294 1.00 86.25 85 ALA A C 1
ATOM 659 O O . ALA A 1 85 ? -22.425 12.477 23.673 1.00 86.25 85 ALA A O 1
ATOM 660 N N . THR A 1 86 ? -24.362 13.516 24.088 1.00 88.69 86 THR A N 1
ATOM 661 C CA . THR A 1 86 ? -24.042 13.860 25.484 1.00 88.69 86 THR A CA 1
ATOM 662 C C . THR A 1 86 ? -25.194 13.423 26.400 1.00 88.69 86 THR A C 1
ATOM 664 O O . THR A 1 86 ? -26.204 14.130 26.456 1.00 88.69 86 THR A O 1
ATOM 667 N N . PRO A 1 87 ? -25.060 12.302 27.141 1.00 89.50 87 PRO A N 1
ATOM 668 C CA . PRO A 1 87 ? -23.893 11.407 27.205 1.00 89.50 87 PRO A CA 1
ATOM 669 C C . PRO A 1 87 ? -23.671 10.606 25.903 1.00 89.50 87 PRO A C 1
ATOM 671 O O . PRO A 1 87 ? -24.612 10.468 25.119 1.00 89.50 87 PRO A O 1
ATOM 674 N N . PRO A 1 88 ? -22.455 10.071 25.661 1.00 89.69 88 PRO A N 1
ATOM 675 C CA . PRO A 1 88 ? -22.201 9.188 24.525 1.00 89.69 88 PRO A CA 1
ATOM 6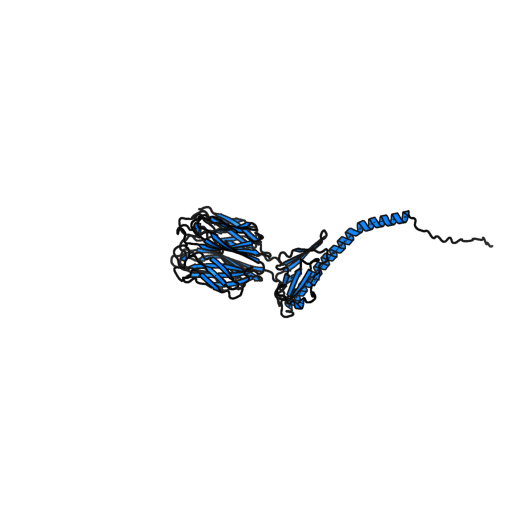76 C C . PRO A 1 88 ? -23.149 7.986 24.533 1.00 89.69 88 PRO A C 1
ATOM 678 O O . PRO A 1 88 ? -23.562 7.519 25.599 1.00 89.69 88 PRO A O 1
ATOM 681 N N . THR A 1 89 ? -23.473 7.455 23.356 1.00 92.69 89 THR A N 1
ATOM 682 C CA . THR A 1 89 ? -24.376 6.298 23.229 1.00 92.69 89 THR A CA 1
ATOM 683 C C . THR A 1 89 ? -23.764 5.196 22.382 1.00 92.69 89 THR A C 1
ATOM 685 O O . THR A 1 89 ? -22.820 5.421 21.624 1.00 92.69 89 THR A O 1
ATOM 688 N N . TYR A 1 90 ? -24.309 3.990 22.497 1.00 94.50 90 TYR A N 1
ATOM 689 C CA . TYR A 1 90 ? -24.075 2.921 21.537 1.00 94.50 90 TYR A CA 1
ATOM 690 C C . TYR A 1 90 ? -25.401 2.306 21.100 1.00 94.50 90 TYR A C 1
ATOM 692 O O . TYR A 1 90 ? -26.359 2.274 21.867 1.00 94.50 90 TYR A O 1
ATOM 700 N N . THR A 1 91 ? -25.478 1.864 19.848 1.00 95.56 91 THR A N 1
ATOM 701 C CA . THR A 1 91 ? -26.704 1.356 19.230 1.00 95.56 91 THR A CA 1
ATOM 702 C C . THR A 1 91 ? -26.420 0.077 18.459 1.00 95.56 91 THR A C 1
ATOM 704 O O . THR A 1 91 ? -25.611 0.090 17.531 1.00 95.56 91 THR A O 1
ATOM 707 N N . ILE A 1 92 ? -27.100 -1.017 18.809 1.00 96.06 92 ILE A N 1
ATOM 708 C CA . ILE A 1 92 ? -27.114 -2.226 17.976 1.00 96.06 92 ILE A CA 1
ATOM 709 C C . ILE A 1 92 ? -27.874 -1.948 16.675 1.00 96.06 92 ILE A C 1
ATOM 711 O O . ILE A 1 92 ? -28.927 -1.317 16.689 1.00 96.06 92 ILE A O 1
ATOM 715 N N . TYR A 1 93 ? -27.354 -2.392 15.538 1.00 95.88 93 TYR A N 1
ATOM 716 C CA . TYR A 1 93 ? -27.978 -2.207 14.230 1.00 95.88 93 TYR A CA 1
ATOM 717 C C . TYR A 1 93 ? -27.877 -3.477 13.383 1.00 95.88 93 TYR A C 1
ATOM 719 O O . TYR A 1 93 ? -27.046 -4.348 13.645 1.00 95.88 93 TYR A O 1
ATOM 727 N N . ARG A 1 94 ? -28.685 -3.539 12.318 1.00 94.38 94 ARG A N 1
ATOM 728 C CA . ARG A 1 94 ? -28.581 -4.561 11.270 1.00 94.38 94 ARG A CA 1
ATOM 729 C C . ARG A 1 94 ? -28.387 -3.936 9.888 1.00 94.38 94 ARG A C 1
ATOM 731 O O . ARG A 1 94 ? -28.981 -2.900 9.585 1.00 94.38 94 ARG A O 1
ATOM 738 N N . GLY A 1 95 ? -27.542 -4.541 9.060 1.00 90.75 95 GLY A N 1
ATOM 739 C CA . GLY A 1 95 ? -27.139 -4.044 7.740 1.00 90.75 95 GLY A CA 1
ATOM 740 C C . GLY A 1 95 ? -25.620 -3.996 7.548 1.00 90.75 95 GLY A C 1
ATOM 741 O O . GLY A 1 95 ? -24.852 -4.275 8.463 1.00 90.75 95 GLY A O 1
ATOM 742 N N . ALA A 1 96 ? -25.169 -3.672 6.332 1.00 82.25 96 ALA A N 1
ATOM 743 C CA . ALA A 1 96 ? -23.754 -3.769 5.942 1.00 82.25 96 ALA A CA 1
ATOM 744 C C . ALA A 1 96 ? -22.825 -2.747 6.638 1.00 82.25 96 ALA A C 1
ATOM 746 O O . ALA A 1 96 ? -21.608 -2.936 6.669 1.00 82.25 96 ALA A O 1
ATOM 747 N N . SER A 1 97 ? -23.400 -1.666 7.164 1.00 87.00 97 SER A N 1
ATOM 748 C CA . SER A 1 97 ? -22.766 -0.647 8.007 1.00 87.00 97 SER A CA 1
ATOM 749 C C . SER A 1 97 ? -23.849 0.198 8.671 1.00 87.00 97 SER A C 1
ATOM 751 O O . SER A 1 97 ? -24.990 0.202 8.211 1.00 87.00 97 SER A O 1
ATOM 753 N N . TRP A 1 98 ? -23.496 1.008 9.664 1.00 90.94 98 TRP A N 1
ATOM 754 C CA . TRP A 1 98 ? -24.381 1.998 10.268 1.00 90.94 98 TRP A CA 1
ATOM 755 C C . TRP A 1 98 ? -24.950 2.963 9.222 1.00 90.94 98 TRP A C 1
ATOM 757 O O . TRP A 1 98 ? -26.137 3.288 9.248 1.00 90.94 98 TRP A O 1
ATOM 767 N N . ALA A 1 99 ? -24.134 3.390 8.253 1.00 87.44 99 ALA A N 1
ATOM 768 C CA . ALA A 1 99 ? -24.562 4.299 7.189 1.00 87.44 99 ALA A CA 1
ATOM 769 C C . ALA A 1 99 ? -25.573 3.665 6.213 1.00 87.44 99 ALA A C 1
ATOM 771 O O . ALA A 1 99 ? -26.415 4.371 5.665 1.00 87.44 99 ALA A O 1
ATOM 772 N N . SER A 1 100 ? -25.501 2.346 6.008 1.00 88.12 100 SER A N 1
ATOM 773 C CA . SER A 1 100 ? -26.367 1.580 5.095 1.00 88.12 100 SER A CA 1
ATOM 774 C C . SER A 1 100 ? -27.330 0.633 5.824 1.00 88.12 100 SER A C 1
ATOM 776 O O . SER A 1 100 ? -27.847 -0.315 5.232 1.00 88.12 100 SER A O 1
ATOM 778 N N . ARG A 1 101 ? -27.550 0.870 7.122 1.00 93.75 101 ARG A N 1
ATOM 779 C CA . ARG A 1 101 ? -28.361 0.014 7.991 1.00 93.75 101 ARG A CA 1
ATOM 780 C C . ARG A 1 101 ? -29.836 0.035 7.613 1.00 93.75 101 ARG A C 1
ATOM 782 O O . ARG A 1 101 ? -30.335 0.998 7.028 1.00 93.75 101 ARG A O 1
ATOM 789 N N . ASP A 1 102 ? -30.555 -0.983 8.063 1.00 94.31 102 ASP A N 1
ATOM 790 C CA . ASP A 1 102 ? -32.012 -0.964 8.077 1.00 94.31 102 ASP A CA 1
ATOM 791 C C . ASP A 1 102 ? -32.513 0.010 9.154 1.00 94.31 102 ASP A C 1
ATOM 793 O O . ASP A 1 102 ? -32.511 -0.280 10.350 1.00 94.31 102 ASP A O 1
ATOM 797 N N . THR A 1 103 ? -32.962 1.189 8.730 1.00 93.81 103 THR A N 1
ATOM 798 C CA . THR A 1 103 ? -33.446 2.234 9.640 1.00 93.81 103 THR A CA 1
ATOM 799 C C . THR A 1 103 ? -34.747 1.864 10.353 1.00 93.81 103 THR A C 1
ATOM 801 O O . THR A 1 103 ? -35.042 2.456 11.391 1.00 93.81 103 THR A O 1
ATOM 804 N N . SER A 1 104 ? -35.507 0.881 9.852 1.00 93.75 104 SER A N 1
ATOM 805 C CA . SER A 1 104 ? -36.720 0.397 10.519 1.00 93.75 104 SER A CA 1
ATOM 806 C C . SER A 1 104 ? -36.403 -0.413 11.778 1.00 93.75 104 SER A C 1
ATOM 808 O O . SER A 1 104 ? -37.163 -0.353 12.742 1.00 93.75 104 SER A O 1
ATOM 810 N N . PHE A 1 105 ? -35.250 -1.092 11.811 1.00 93.88 105 PHE A N 1
ATOM 811 C CA . PHE A 1 105 ? -34.778 -1.834 12.982 1.00 93.88 105 PHE A CA 1
ATOM 812 C C . PHE A 1 105 ? -34.518 -0.912 14.174 1.00 93.88 105 PHE A C 1
ATOM 814 O O . PHE A 1 105 ? -34.864 -1.240 15.299 1.00 93.88 105 PHE A O 1
ATOM 821 N N . ASN A 1 106 ? -33.970 0.278 13.921 1.00 94.81 106 ASN A N 1
ATOM 822 C CA . ASN A 1 106 ? -33.689 1.278 14.952 1.00 94.81 106 ASN A CA 1
ATOM 823 C C . ASN A 1 106 ? -34.806 2.323 15.114 1.00 94.81 106 ASN A C 1
ATOM 825 O O . ASN A 1 106 ? -34.589 3.378 15.719 1.00 94.81 106 ASN A O 1
ATOM 829 N N . ALA A 1 107 ? -35.998 2.076 14.564 1.00 92.06 107 ALA A N 1
ATOM 830 C CA . ALA A 1 107 ? -37.115 3.003 14.686 1.00 92.06 107 ALA A CA 1
ATOM 831 C C . ALA A 1 107 ? -37.463 3.244 16.167 1.00 92.06 107 ALA A C 1
ATOM 833 O O . ALA A 1 107 ? -37.507 2.319 16.975 1.00 92.06 107 ALA A O 1
ATOM 834 N N . GLY A 1 108 ? -37.685 4.509 16.537 1.00 89.50 108 GLY A N 1
ATOM 835 C CA . GLY A 1 108 ? -37.992 4.886 17.922 1.00 89.50 108 GLY A CA 1
ATOM 836 C C . GLY A 1 108 ? -36.824 4.758 18.910 1.00 89.50 108 GLY A C 1
ATOM 837 O O . GLY A 1 108 ? -37.066 4.827 20.110 1.00 89.50 108 GLY A O 1
ATOM 838 N N . GLY A 1 109 ? -35.582 4.588 18.436 1.00 87.69 109 GLY A N 1
ATOM 839 C CA . GLY A 1 109 ? -34.399 4.455 19.298 1.00 87.69 109 GLY A CA 1
ATOM 840 C C . GLY A 1 109 ? -34.160 3.034 19.811 1.00 87.69 109 GLY A C 1
ATOM 841 O O . GLY A 1 109 ? -33.454 2.849 20.801 1.00 87.69 109 GLY A O 1
ATOM 842 N N . TYR A 1 110 ? -34.755 2.024 19.167 1.00 91.19 110 TYR A N 1
ATOM 843 C CA . TYR A 1 110 ? -34.503 0.630 19.520 1.00 91.19 110 TYR A CA 1
ATOM 844 C C . TYR A 1 110 ? -33.004 0.307 19.474 1.00 91.19 110 TYR A C 1
ATOM 846 O O . TYR A 1 110 ? -32.305 0.650 18.514 1.00 91.19 110 TYR A O 1
ATOM 854 N N . GLY A 1 111 ? -32.537 -0.380 20.520 1.00 90.25 111 GLY A N 1
ATOM 855 C CA . GLY A 1 111 ? -31.159 -0.838 20.631 1.00 90.25 111 GLY A CA 1
ATOM 856 C C . GLY A 1 111 ? -30.154 0.229 21.069 1.00 90.25 111 GLY A C 1
ATOM 857 O O . GLY A 1 111 ? -28.977 -0.094 21.208 1.00 90.25 111 GLY A O 1
ATOM 858 N N . THR A 1 112 ? -30.586 1.477 21.284 1.00 95.50 112 THR A N 1
ATOM 859 C CA . THR A 1 112 ? -29.728 2.570 21.756 1.00 95.50 112 THR A CA 1
ATOM 860 C C . THR A 1 112 ? -29.627 2.568 23.279 1.00 95.50 112 THR A C 1
ATOM 862 O O . THR A 1 112 ? -30.638 2.596 23.978 1.00 95.50 112 THR A O 1
ATOM 865 N N . THR A 1 113 ? -28.400 2.592 23.795 1.00 95.75 113 THR A N 1
ATOM 866 C CA . THR A 1 113 ? -28.102 2.703 25.226 1.00 95.75 113 THR A CA 1
ATOM 867 C C . THR A 1 113 ? -27.169 3.883 25.483 1.00 95.75 113 THR A C 1
ATOM 869 O O . THR A 1 113 ? -26.170 4.067 24.788 1.00 95.75 113 THR A O 1
ATOM 872 N N . GLU A 1 114 ? -27.491 4.683 26.499 1.00 94.69 114 GLU A N 1
ATOM 873 C CA . GLU A 1 114 ? -26.647 5.778 26.981 1.00 94.69 114 GLU A CA 1
ATOM 874 C C . GLU A 1 114 ? -25.567 5.253 27.932 1.00 94.69 114 GLU A C 1
ATOM 876 O O . GLU A 1 114 ? -25.845 4.456 28.834 1.00 94.69 114 GLU A O 1
ATOM 881 N N . PHE A 1 115 ? -24.332 5.734 27.780 1.00 92.00 115 PHE A N 1
ATOM 882 C CA . PHE A 1 115 ? -23.330 5.550 28.824 1.00 92.00 115 PHE A CA 1
ATOM 883 C C . PHE A 1 115 ? -23.698 6.379 30.066 1.00 92.00 115 PHE A C 1
ATOM 885 O O . PHE A 1 115 ? -24.255 7.477 29.941 1.00 92.00 115 PHE A O 1
ATOM 892 N N . PRO A 1 116 ? -23.362 5.910 31.284 1.00 92.12 116 PRO A N 1
ATOM 893 C CA . PRO A 1 116 ? -23.474 6.739 32.477 1.00 92.12 116 PRO A CA 1
ATOM 894 C C . PRO A 1 116 ? -22.720 8.061 32.291 1.00 92.12 116 PRO A C 1
ATOM 896 O O . PRO A 1 116 ? -21.631 8.079 31.728 1.00 92.12 116 PRO A O 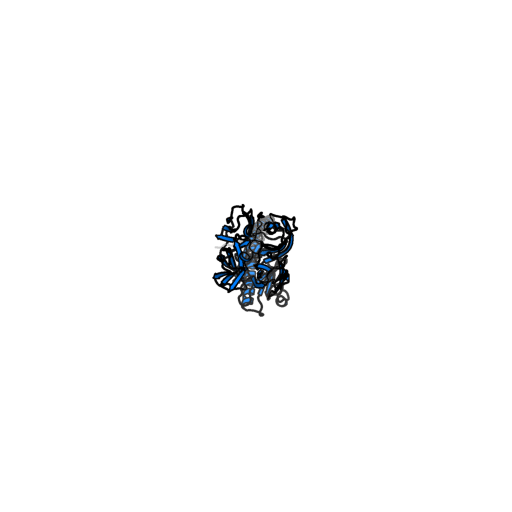1
ATOM 899 N N . LYS A 1 117 ? -23.260 9.170 32.812 1.00 88.69 117 LYS A N 1
ATOM 900 C CA . LYS A 1 117 ? -22.711 10.526 32.588 1.00 88.69 117 LYS A CA 1
ATOM 901 C C . LYS A 1 117 ? -21.235 10.700 32.964 1.00 88.69 117 LYS A C 1
ATOM 903 O O . LYS A 1 117 ? -20.592 11.602 32.441 1.00 88.69 117 LYS A O 1
ATOM 908 N N . ASN A 1 118 ? -20.726 9.886 33.888 1.00 87.88 118 ASN A N 1
ATOM 909 C CA . ASN A 1 118 ? -19.340 9.954 34.357 1.00 87.88 118 ASN A CA 1
ATOM 910 C C . ASN A 1 118 ? -18.402 9.019 33.578 1.00 87.88 118 ASN A C 1
ATOM 912 O O . ASN A 1 118 ? -17.191 9.096 33.762 1.00 87.88 118 ASN A O 1
ATOM 916 N N . VAL A 1 119 ? -18.950 8.145 32.728 1.00 88.69 119 VAL A N 1
ATOM 917 C CA . VAL A 1 119 ? -18.191 7.226 31.881 1.00 88.69 119 VAL A CA 1
ATOM 918 C C . VAL A 1 119 ? -17.940 7.893 30.535 1.00 88.69 119 VAL A C 1
ATOM 920 O O . VAL A 1 119 ? -18.860 8.200 29.780 1.00 88.69 119 VAL A O 1
ATOM 923 N N . SER A 1 120 ? -16.665 8.082 30.226 1.00 85.94 120 SER A N 1
ATOM 924 C CA . SER A 1 120 ? -16.186 8.591 28.948 1.00 85.94 120 SER A CA 1
ATOM 925 C C . SER A 1 120 ? -15.722 7.439 28.061 1.00 85.94 120 SER A C 1
ATOM 927 O O . SER A 1 120 ? -14.944 6.585 28.495 1.00 85.94 120 SER A O 1
ATOM 929 N N . LEU A 1 121 ? -16.145 7.462 26.797 1.00 83.12 121 LEU A N 1
ATOM 930 C CA . LEU A 1 121 ? -15.620 6.618 25.724 1.00 83.12 121 LEU A CA 1
ATOM 931 C C . LEU A 1 121 ? -14.410 7.329 25.097 1.00 83.12 121 LEU A C 1
ATOM 933 O O . LEU A 1 121 ? -14.577 8.318 24.385 1.00 83.12 121 LEU A O 1
ATOM 937 N N . SER A 1 122 ? -13.193 6.880 25.416 1.00 66.06 122 SER A N 1
ATOM 938 C CA . SER A 1 122 ? -11.959 7.625 25.105 1.00 66.06 122 SER A CA 1
ATOM 939 C C . SER A 1 122 ? -11.218 7.122 23.866 1.00 66.06 122 SER A C 1
ATOM 941 O O . SER A 1 122 ? -10.613 7.925 23.155 1.00 66.06 122 SER A O 1
ATOM 943 N N . THR A 1 123 ? -11.280 5.823 23.562 1.00 58.88 123 THR A N 1
ATOM 944 C CA . THR A 1 123 ? -10.613 5.255 22.384 1.00 58.88 123 THR A CA 1
ATOM 945 C C . THR A 1 123 ? -11.465 4.224 21.656 1.00 58.88 123 THR A C 1
ATOM 947 O O . THR A 1 123 ? -11.960 3.261 22.231 1.00 58.88 123 THR A O 1
ATOM 950 N N . VAL A 1 124 ? -11.569 4.465 20.349 1.00 59.62 124 VAL A N 1
ATOM 951 C CA . VAL A 1 124 ? -12.178 3.645 19.289 1.00 59.62 124 VAL A CA 1
ATOM 952 C C . VAL A 1 124 ? -11.092 3.494 18.196 1.00 59.62 124 VAL A C 1
ATOM 954 O O . VAL A 1 124 ? -11.331 3.619 17.004 1.00 59.62 124 VAL A O 1
ATOM 957 N N . SER A 1 125 ? -9.817 3.365 18.597 1.00 49.69 125 SER A N 1
ATOM 958 C CA . SER A 1 125 ? -8.647 3.681 17.746 1.00 49.69 125 SER A CA 1
ATOM 959 C C . SER A 1 125 ? -8.355 2.647 16.650 1.00 49.69 125 SER A C 1
ATOM 961 O O . SER A 1 125 ? -7.601 2.924 15.715 1.00 49.69 125 SER A O 1
ATOM 963 N N . THR A 1 126 ? -8.981 1.475 16.746 1.00 53.56 126 THR A N 1
ATOM 964 C CA . THR A 1 126 ? -8.938 0.380 15.766 1.00 53.56 126 THR A CA 1
ATOM 965 C C . THR A 1 126 ? -10.312 0.088 15.155 1.00 53.56 126 THR A C 1
ATOM 967 O O . THR A 1 126 ? -10.485 -0.928 14.488 1.00 53.56 126 THR A O 1
ATOM 970 N N . ILE A 1 127 ? -11.277 0.998 15.327 1.00 62.00 127 ILE A N 1
ATOM 971 C CA . ILE A 1 127 ? -12.662 0.893 14.858 1.00 62.00 127 ILE A CA 1
ATOM 972 C C . ILE A 1 127 ? -12.922 2.085 13.920 1.00 62.00 127 ILE A C 1
ATOM 974 O O . ILE A 1 127 ? -12.491 3.203 14.169 1.00 62.00 127 ILE A O 1
ATOM 978 N N . ARG A 1 128 ? -13.490 1.827 12.739 1.00 56.66 128 ARG A N 1
ATOM 979 C CA . ARG A 1 128 ? -13.688 2.833 11.676 1.00 56.66 128 ARG A CA 1
ATOM 980 C C . ARG A 1 128 ? -15.181 3.136 11.656 1.00 56.66 128 ARG A C 1
ATOM 982 O O . ARG A 1 128 ? -15.955 2.246 11.984 1.00 56.66 128 ARG A O 1
ATOM 989 N N . ASP A 1 129 ? -15.550 4.373 11.329 1.00 70.81 129 ASP A N 1
ATOM 990 C CA . ASP A 1 129 ? -16.947 4.826 11.253 1.00 70.81 129 ASP A CA 1
ATOM 991 C C . ASP A 1 129 ? -17.710 4.642 12.584 1.00 70.81 129 ASP A C 1
ATOM 993 O O . ASP A 1 129 ? -18.932 4.546 12.609 1.00 70.81 129 ASP A O 1
ATOM 997 N N . ASN A 1 130 ? -16.957 4.609 13.695 1.00 82.62 130 ASN A N 1
ATOM 998 C CA . ASN A 1 130 ? -17.425 4.338 15.050 1.00 82.62 130 ASN A CA 1
ATOM 999 C C . ASN A 1 130 ? -18.320 3.092 15.158 1.00 82.62 130 ASN A C 1
ATOM 1001 O O . ASN A 1 130 ? -19.307 3.117 15.879 1.00 82.62 130 ASN A O 1
ATOM 1005 N N . GLU A 1 131 ? -18.005 1.994 14.467 1.00 87.25 131 GLU A N 1
ATOM 1006 C CA . GLU A 1 131 ? -18.816 0.773 14.533 1.00 87.25 131 GLU A CA 1
ATOM 1007 C C . GLU A 1 131 ? -18.017 -0.530 14.617 1.00 87.25 131 GLU A C 1
ATOM 1009 O O . GLU A 1 131 ? -17.016 -0.720 13.925 1.00 87.25 131 GLU A O 1
ATOM 1014 N N . ILE A 1 132 ? -18.509 -1.475 15.420 1.00 87.12 132 ILE A N 1
ATOM 1015 C CA . ILE A 1 132 ? -18.114 -2.885 15.355 1.00 87.12 132 ILE A CA 1
ATOM 1016 C C . ILE A 1 132 ? -19.140 -3.628 14.511 1.00 87.12 132 ILE A C 1
ATOM 1018 O O . ILE A 1 132 ? -20.317 -3.651 14.851 1.00 87.12 132 ILE A O 1
ATOM 1022 N N . PHE A 1 133 ? -18.685 -4.264 13.438 1.00 87.44 133 PHE A N 1
ATOM 1023 C CA . PHE A 1 133 ? -19.511 -5.063 12.537 1.00 87.44 133 PHE A CA 1
ATOM 1024 C C . PHE A 1 133 ? -19.218 -6.548 12.723 1.00 87.44 133 PHE A C 1
ATOM 1026 O O . PHE A 1 133 ? -18.045 -6.914 12.793 1.00 87.44 133 PHE A O 1
ATOM 1033 N N . PHE A 1 134 ? -20.251 -7.386 12.682 1.00 90.38 134 PHE A N 1
ATOM 1034 C CA . PHE A 1 134 ? -20.166 -8.843 12.689 1.00 90.38 134 PHE A CA 1
ATOM 1035 C C . PHE A 1 134 ? -20.785 -9.443 11.422 1.00 90.38 134 PHE A C 1
ATOM 1037 O O . PHE A 1 134 ? -21.923 -9.154 11.040 1.00 90.38 134 PHE A O 1
ATOM 1044 N N . SER A 1 135 ? -20.020 -10.315 10.769 1.00 87.69 135 SER A N 1
ATOM 1045 C CA . SER A 1 135 ? -20.413 -10.961 9.520 1.00 87.69 135 SER A CA 1
ATOM 1046 C C . SER A 1 135 ? -21.555 -11.952 9.735 1.00 87.69 135 SER A C 1
ATOM 1048 O O . SER A 1 135 ? -21.545 -12.762 10.662 1.00 87.69 135 SER A O 1
ATOM 1050 N N . ARG A 1 136 ? -22.535 -11.917 8.829 1.00 91.94 136 ARG A N 1
ATOM 1051 C CA . ARG A 1 136 ? -23.660 -12.861 8.799 1.00 91.94 136 ARG A CA 1
ATOM 1052 C C . ARG A 1 136 ? -23.148 -14.308 8.708 1.00 91.94 136 ARG A C 1
ATOM 1054 O O . ARG A 1 136 ? -22.218 -14.569 7.948 1.00 91.94 136 ARG A O 1
ATOM 1061 N N . LEU A 1 137 ? -23.783 -15.233 9.430 1.00 89.69 137 LEU A N 1
ATOM 1062 C CA . LEU A 1 137 ? -23.451 -16.665 9.575 1.00 89.69 137 LEU A CA 1
ATOM 1063 C C . LEU A 1 137 ? -22.155 -16.994 10.329 1.00 89.69 137 LEU A C 1
ATOM 1065 O O . LEU A 1 137 ? -22.088 -18.059 10.935 1.00 89.69 137 LEU A O 1
ATOM 1069 N N . THR A 1 138 ? -21.135 -16.133 10.305 1.00 86.44 138 THR A N 1
ATOM 1070 C CA . THR A 1 138 ? -19.839 -16.442 10.939 1.00 86.44 138 THR A CA 1
ATOM 1071 C C . THR A 1 138 ? -19.627 -15.729 12.269 1.00 86.44 138 THR A C 1
ATOM 1073 O O . THR A 1 138 ? -18.908 -16.244 13.116 1.00 86.44 138 THR A O 1
ATOM 1076 N N . GLY A 1 139 ? -20.239 -14.558 12.479 1.00 86.44 139 GLY A N 1
ATOM 1077 C CA . GLY A 1 139 ? -20.003 -13.743 13.675 1.00 86.44 139 GLY A CA 1
ATOM 1078 C C . GLY A 1 139 ? -18.589 -13.165 13.764 1.00 86.44 139 GLY A C 1
ATOM 1079 O O . GLY A 1 139 ? -18.211 -12.647 14.814 1.00 86.44 139 GLY A O 1
ATOM 1080 N N . GLU A 1 140 ? -17.806 -13.246 12.687 1.00 84.31 140 GLU A N 1
ATOM 1081 C CA . GLU A 1 140 ? -16.470 -12.656 12.607 1.00 84.31 140 GLU A CA 1
ATOM 1082 C C . GLU A 1 140 ? -16.576 -11.135 12.567 1.00 84.31 140 GLU A C 1
ATOM 1084 O O . GLU A 1 140 ? -17.377 -10.575 11.805 1.00 84.31 140 GLU A O 1
ATOM 1089 N N . ALA A 1 141 ? -15.748 -10.458 13.359 1.00 80.94 141 ALA A N 1
ATOM 1090 C CA . ALA A 1 141 ? -15.701 -9.009 13.345 1.00 80.94 141 ALA A CA 1
ATOM 1091 C C . ALA A 1 141 ? -15.030 -8.509 12.052 1.00 80.94 141 ALA A C 1
ATOM 1093 O O . ALA A 1 141 ? -14.038 -9.087 11.598 1.00 80.94 141 ALA A O 1
ATOM 1094 N N . ARG A 1 142 ? -15.508 -7.397 11.468 1.00 69.88 142 ARG A N 1
ATOM 1095 C CA . ARG A 1 142 ? -14.794 -6.708 10.366 1.00 69.88 142 ARG A CA 1
ATOM 1096 C C . ARG A 1 142 ? -13.555 -5.992 10.901 1.00 69.88 142 ARG A C 1
ATOM 1098 O O . ARG A 1 142 ? -13.507 -4.772 11.061 1.00 69.88 142 ARG A O 1
ATOM 1105 N N . THR A 1 143 ? -12.528 -6.774 11.184 1.00 64.50 143 THR A N 1
ATOM 1106 C CA . THR A 1 143 ? -11.160 -6.295 11.351 1.00 64.50 143 THR A CA 1
ATOM 1107 C C . THR A 1 143 ? -10.435 -6.418 10.010 1.00 64.50 143 THR A C 1
ATOM 1109 O O . THR A 1 143 ? -10.863 -7.158 9.127 1.00 64.50 143 THR A O 1
ATOM 1112 N N . THR A 1 144 ? -9.360 -5.658 9.813 1.00 68.69 144 THR A N 1
ATOM 1113 C CA . THR A 1 144 ? -8.379 -6.017 8.784 1.00 68.69 144 THR A CA 1
ATOM 1114 C C . THR A 1 144 ? -7.392 -6.947 9.461 1.00 68.69 144 THR A C 1
ATOM 1116 O O . THR A 1 144 ? -6.734 -6.542 10.424 1.00 68.69 144 THR A O 1
ATOM 1119 N N . SER A 1 145 ? -7.292 -8.185 8.991 1.00 77.44 145 SER A N 1
ATOM 1120 C CA . SER A 1 145 ? -6.319 -9.137 9.516 1.00 77.44 145 SER A CA 1
ATOM 1121 C C . SER A 1 145 ? -5.489 -9.729 8.387 1.00 77.44 145 SER A C 1
ATOM 1123 O O . SER A 1 145 ? -5.995 -10.356 7.453 1.00 77.44 145 SER A O 1
ATOM 1125 N N . ILE A 1 146 ? -4.181 -9.500 8.473 1.00 88.62 146 ILE A N 1
ATOM 1126 C CA . ILE A 1 146 ? -3.210 -10.191 7.636 1.00 88.62 146 ILE A CA 1
ATOM 1127 C C . ILE A 1 146 ? -3.194 -11.671 8.032 1.00 88.62 146 ILE A C 1
ATOM 1129 O O . ILE A 1 146 ? -3.097 -12.008 9.213 1.00 88.62 146 ILE A O 1
ATOM 1133 N N . LYS A 1 147 ? -3.294 -12.553 7.040 1.00 89.00 147 LYS A N 1
ATOM 1134 C CA . LYS A 1 147 ? -3.123 -13.995 7.218 1.00 89.00 147 LYS A CA 1
ATOM 1135 C C . LYS A 1 147 ? -1.643 -14.341 7.206 1.00 89.00 147 LYS A C 1
ATOM 1137 O O . LYS A 1 147 ? -1.150 -14.977 8.131 1.00 89.00 147 LYS A O 1
ATOM 1142 N N . SER A 1 148 ? -0.936 -13.910 6.164 1.00 93.19 148 SER A N 1
ATOM 1143 C CA . SER A 1 148 ? 0.514 -14.060 6.059 1.00 93.19 148 SER A CA 1
ATOM 1144 C C . SER A 1 148 ? 1.100 -13.138 4.993 1.00 93.19 148 SER A C 1
ATOM 1146 O O . SER A 1 148 ? 0.407 -12.699 4.076 1.00 93.19 148 SER A O 1
ATOM 1148 N N . VAL A 1 149 ? 2.397 -12.875 5.100 1.00 97.19 149 VAL A N 1
ATOM 1149 C CA . VAL A 1 149 ? 3.222 -12.324 4.033 1.00 97.19 149 VAL A CA 1
ATOM 1150 C C . VAL A 1 149 ? 4.225 -13.392 3.618 1.00 97.19 149 VAL A C 1
ATOM 1152 O O . VAL A 1 149 ? 5.130 -13.752 4.371 1.00 97.19 149 VAL A O 1
ATOM 1155 N N . LEU A 1 150 ? 4.063 -13.899 2.399 1.00 98.00 150 LEU A N 1
ATOM 1156 C CA . LEU A 1 150 ? 5.065 -14.738 1.754 1.00 98.00 150 LEU A CA 1
ATOM 1157 C C . LEU A 1 150 ? 6.122 -13.831 1.136 1.00 98.00 150 LEU A C 1
ATOM 1159 O O . LEU A 1 150 ? 5.793 -12.771 0.606 1.00 98.00 150 LEU A O 1
ATOM 1163 N N . LYS A 1 151 ? 7.386 -14.243 1.175 1.00 97.38 151 LYS A N 1
ATOM 1164 C CA . LYS A 1 151 ? 8.485 -13.471 0.598 1.00 97.38 151 LYS A CA 1
ATOM 1165 C C . LYS A 1 151 ? 9.579 -14.360 0.041 1.00 97.38 151 LYS A C 1
ATOM 1167 O O . LYS A 1 151 ? 9.762 -15.492 0.487 1.00 97.38 151 LYS A O 1
ATOM 1172 N N . GLY A 1 152 ? 10.361 -13.809 -0.876 1.00 96.81 152 GLY A N 1
ATOM 1173 C CA . GLY A 1 152 ? 11.536 -14.488 -1.391 1.00 96.81 152 GLY A CA 1
ATOM 1174 C C . GLY A 1 152 ? 12.349 -13.642 -2.355 1.00 96.81 152 GLY A C 1
ATOM 1175 O O . GLY A 1 152 ? 12.005 -12.507 -2.686 1.00 96.81 152 GLY A O 1
ATOM 1176 N N . MET A 1 153 ? 13.444 -14.240 -2.813 1.00 96.88 153 MET A N 1
ATOM 1177 C CA . MET A 1 153 ? 14.256 -13.724 -3.905 1.00 96.88 153 MET A CA 1
ATOM 1178 C C . MET A 1 153 ? 14.308 -14.755 -5.025 1.00 96.88 153 MET A C 1
ATOM 1180 O O . MET A 1 153 ? 14.378 -15.958 -4.775 1.00 96.88 153 MET A O 1
ATOM 1184 N N . VAL A 1 154 ? 14.273 -14.282 -6.263 1.00 98.25 154 VAL A N 1
ATOM 1185 C CA . VAL A 1 154 ? 14.414 -15.108 -7.465 1.00 98.25 154 VAL A CA 1
ATOM 1186 C C . VAL A 1 154 ? 15.168 -14.314 -8.524 1.00 98.25 154 VAL A C 1
ATOM 1188 O O . VAL A 1 154 ? 15.168 -13.085 -8.496 1.00 98.25 154 VAL A O 1
ATOM 1191 N N . ALA A 1 155 ? 15.803 -14.997 -9.470 1.00 98.00 155 ALA A N 1
ATOM 1192 C CA . ALA A 1 155 ? 16.344 -14.362 -10.660 1.00 98.00 155 ALA A CA 1
ATOM 1193 C C . ALA A 1 155 ? 15.639 -14.903 -11.901 1.00 98.00 155 ALA A C 1
ATOM 1195 O O . ALA A 1 155 ? 15.466 -16.117 -12.018 1.00 98.00 155 ALA A O 1
ATOM 1196 N N . ILE A 1 156 ? 15.288 -14.032 -12.851 1.00 98.50 156 ILE A N 1
ATOM 1197 C CA . ILE A 1 156 ? 15.067 -14.507 -14.221 1.00 98.50 156 ILE A CA 1
ATOM 1198 C C . ILE A 1 156 ? 16.459 -14.811 -14.786 1.00 98.50 156 ILE A C 1
ATOM 1200 O O . ILE A 1 156 ? 17.272 -13.881 -14.865 1.00 98.50 156 ILE A O 1
ATOM 1204 N N . PRO A 1 157 ? 16.776 -16.064 -15.164 1.00 98.25 157 PRO A N 1
ATOM 1205 C CA . PRO A 1 157 ? 18.105 -16.401 -15.660 1.00 98.25 157 PRO A CA 1
ATOM 1206 C C . PRO A 1 157 ? 18.450 -15.643 -16.946 1.00 98.25 157 PRO A C 1
ATOM 1208 O O . PRO A 1 157 ? 17.566 -15.206 -17.692 1.00 98.25 157 PRO A O 1
ATOM 1211 N N . ALA A 1 158 ? 19.748 -15.512 -17.224 1.00 98.12 158 ALA A N 1
ATOM 1212 C CA . ALA A 1 158 ? 20.213 -14.967 -18.495 1.00 98.12 158 ALA A CA 1
ATOM 1213 C C . ALA A 1 158 ? 19.651 -15.793 -19.665 1.00 98.12 158 ALA A C 1
ATOM 1215 O O . ALA A 1 158 ? 19.559 -17.020 -19.588 1.00 98.12 158 ALA A O 1
ATOM 1216 N N . GLY A 1 159 ? 19.234 -15.118 -20.735 1.00 97.94 159 GLY A N 1
ATOM 1217 C CA . GLY A 1 159 ? 18.636 -15.772 -21.899 1.00 97.94 159 GLY A CA 1
ATOM 1218 C C . GLY A 1 159 ? 17.202 -16.289 -21.703 1.00 97.94 159 GLY A C 1
ATOM 1219 O O . GLY A 1 159 ? 16.653 -16.860 -22.641 1.00 97.94 159 GLY A O 1
ATOM 1220 N N . SER A 1 160 ? 16.585 -16.111 -20.525 1.00 98.31 160 SER A N 1
ATOM 1221 C CA . SER A 1 160 ? 15.235 -16.613 -20.212 1.00 98.31 160 SER A CA 1
ATOM 1222 C C . SER A 1 160 ? 14.182 -15.501 -20.224 1.00 98.31 160 SER A C 1
ATOM 1224 O O . SER A 1 160 ? 14.414 -14.399 -19.726 1.00 98.31 160 SER A O 1
ATOM 1226 N N . GLY A 1 161 ? 13.001 -15.798 -20.778 1.00 97.75 161 GLY A N 1
ATOM 1227 C CA . GLY A 1 161 ? 11.886 -14.845 -20.883 1.00 97.75 161 GLY A CA 1
ATOM 1228 C C . GLY A 1 161 ? 11.052 -14.715 -19.609 1.00 97.75 161 GLY A C 1
ATOM 1229 O O . GLY A 1 161 ? 10.398 -13.696 -19.402 1.00 97.75 161 GLY A O 1
ATOM 1230 N N . SER A 1 162 ? 11.095 -15.720 -18.736 1.00 98.31 162 SER A N 1
ATOM 1231 C CA . SER A 1 162 ? 10.337 -15.731 -17.490 1.00 98.31 162 SER A CA 1
ATOM 1232 C C . SER A 1 162 ? 10.978 -16.625 -16.431 1.00 98.31 162 SER A C 1
ATOM 1234 O O . SER A 1 162 ? 11.885 -17.411 -16.716 1.00 98.31 162 SER A O 1
ATOM 1236 N N . VAL A 1 163 ? 10.495 -16.483 -15.199 1.00 98.69 163 VAL A N 1
ATOM 1237 C CA . VAL A 1 163 ? 10.714 -17.421 -14.097 1.00 98.69 163 VAL A CA 1
ATOM 1238 C C . VAL A 1 163 ? 9.420 -17.552 -13.303 1.00 98.69 163 VAL A C 1
ATOM 1240 O O . VAL A 1 163 ? 8.731 -16.552 -13.082 1.00 98.69 163 VAL A O 1
ATOM 1243 N N . SER A 1 164 ? 9.103 -18.770 -12.867 1.00 98.50 164 SER A N 1
ATOM 1244 C CA . SER A 1 164 ? 7.986 -19.029 -11.961 1.00 98.50 164 SER A CA 1
ATOM 1245 C C . SER A 1 164 ? 8.498 -19.456 -10.590 1.00 98.50 164 SER A C 1
ATOM 1247 O O . SER A 1 164 ? 9.522 -20.131 -10.480 1.00 98.50 164 SER A O 1
ATOM 1249 N N . VAL A 1 165 ? 7.789 -19.039 -9.546 1.00 98.44 165 VAL A N 1
ATOM 1250 C CA . VAL A 1 165 ? 8.086 -19.355 -8.148 1.00 98.44 165 VAL A CA 1
ATOM 1251 C C . VAL A 1 165 ? 6.877 -20.056 -7.552 1.00 98.44 165 VAL A C 1
ATOM 1253 O O . VAL A 1 165 ? 5.777 -19.502 -7.567 1.00 98.44 165 VAL A O 1
ATOM 1256 N N . ASN A 1 166 ? 7.100 -21.248 -7.006 1.00 98.12 166 ASN A N 1
ATOM 1257 C CA . ASN A 1 166 ? 6.088 -21.962 -6.236 1.00 98.12 166 ASN A CA 1
ATOM 1258 C C . ASN A 1 166 ? 6.024 -21.378 -4.822 1.00 98.12 166 ASN A C 1
ATOM 1260 O O . ASN A 1 166 ? 7.058 -21.134 -4.194 1.00 98.12 166 ASN A O 1
ATOM 1264 N N . MET A 1 167 ? 4.815 -21.185 -4.316 1.00 96.88 167 MET A N 1
ATOM 1265 C CA . MET A 1 167 ? 4.536 -20.635 -2.996 1.00 96.88 167 MET A CA 1
ATOM 1266 C C . MET A 1 167 ? 3.354 -21.360 -2.348 1.00 96.88 167 MET A C 1
ATOM 1268 O O . MET A 1 167 ? 2.639 -22.118 -3.000 1.00 96.88 167 MET A O 1
ATOM 1272 N N . ASN A 1 168 ? 3.135 -21.131 -1.053 1.00 95.38 168 ASN A N 1
ATOM 1273 C CA . ASN A 1 168 ? 1.927 -21.631 -0.402 1.00 95.38 168 ASN A CA 1
ATOM 1274 C C . ASN A 1 168 ? 0.682 -20.995 -1.055 1.00 95.38 168 ASN A C 1
ATOM 1276 O O . ASN A 1 168 ? 0.723 -19.797 -1.341 1.00 95.38 168 ASN A O 1
ATOM 1280 N N . PRO A 1 169 ? -0.412 -21.754 -1.267 1.00 97.69 169 PRO A N 1
ATOM 1281 C CA . PRO A 1 169 ? -1.618 -21.218 -1.883 1.00 97.69 169 PRO A CA 1
ATOM 1282 C C . PRO A 1 169 ? -2.201 -20.015 -1.126 1.00 97.69 169 PRO A C 1
ATOM 1284 O O . PRO A 1 169 ? -2.371 -20.080 0.094 1.00 97.69 169 PRO A O 1
ATOM 1287 N N . VAL A 1 170 ? -2.570 -18.963 -1.859 1.00 98.06 170 VAL A N 1
ATOM 1288 C CA . VAL A 1 170 ? -3.232 -17.753 -1.342 1.00 98.06 170 VAL A CA 1
ATOM 1289 C C . VAL A 1 170 ? -4.612 -17.539 -1.972 1.00 98.06 170 VAL A C 1
ATOM 1291 O O . VAL A 1 170 ? -4.858 -17.931 -3.115 1.00 98.06 170 VAL A O 1
ATOM 1294 N N . ASP A 1 171 ? -5.519 -16.876 -1.253 1.00 96.75 171 ASP A N 1
ATOM 1295 C CA . ASP A 1 171 ? -6.774 -16.382 -1.829 1.00 96.75 171 ASP A CA 1
ATOM 1296 C C . ASP A 1 171 ? -6.509 -15.193 -2.763 1.00 96.75 171 ASP A C 1
ATOM 1298 O O . ASP A 1 171 ? -6.192 -14.079 -2.339 1.00 96.75 171 ASP A O 1
ATOM 1302 N N . LEU A 1 172 ? -6.716 -15.420 -4.059 1.00 95.88 172 LEU A N 1
ATOM 1303 C CA . LEU A 1 172 ? -6.530 -14.419 -5.098 1.00 95.88 172 LEU A CA 1
ATOM 1304 C C . LEU A 1 172 ? -7.392 -13.163 -4.888 1.00 95.88 172 LEU A C 1
ATOM 1306 O O . LEU A 1 172 ? -6.976 -12.088 -5.300 1.00 95.88 172 LEU A O 1
ATOM 1310 N N . ASN A 1 173 ? -8.549 -13.209 -4.239 1.00 95.25 173 ASN A N 1
ATOM 1311 C CA . ASN A 1 173 ? -9.342 -11.992 -4.012 1.00 95.25 173 ASN A CA 1
ATOM 1312 C C . ASN A 1 173 ? -8.859 -11.177 -2.803 1.00 95.25 173 ASN A C 1
ATOM 1314 O O . ASN A 1 173 ? -9.300 -10.042 -2.614 1.00 95.25 173 ASN A O 1
ATOM 1318 N N . LYS A 1 174 ? -7.943 -11.736 -2.004 1.00 95.19 174 LYS A N 1
ATOM 1319 C CA . LYS A 1 174 ? -7.436 -11.154 -0.754 1.00 95.19 174 LYS A CA 1
ATOM 1320 C C . LYS A 1 174 ? -5.912 -11.155 -0.667 1.00 95.19 174 LYS A C 1
ATOM 1322 O O . LYS A 1 174 ? -5.351 -11.014 0.418 1.00 95.19 174 LYS A O 1
ATOM 1327 N N . SER A 1 175 ? -5.238 -11.310 -1.802 1.00 98.00 175 SER A N 1
ATOM 1328 C CA . SER A 1 175 ? -3.781 -11.293 -1.881 1.00 98.00 175 SER A CA 1
ATOM 1329 C C . SER A 1 175 ? -3.286 -10.334 -2.950 1.00 98.00 175 SER A C 1
ATOM 1331 O O . SER A 1 175 ? -3.858 -10.295 -4.042 1.00 98.00 175 SER A O 1
ATOM 1333 N N . PHE A 1 176 ? -2.203 -9.613 -2.681 1.00 98.00 176 PHE A N 1
ATOM 1334 C CA . PHE A 1 176 ? -1.538 -8.791 -3.691 1.00 98.00 176 PHE A CA 1
ATOM 1335 C C . PHE A 1 176 ? -0.024 -9.007 -3.698 1.00 98.00 176 PHE A C 1
ATOM 1337 O O . PHE A 1 176 ? 0.593 -9.259 -2.663 1.00 98.00 176 PHE A O 1
ATOM 1344 N N . LEU A 1 177 ? 0.561 -8.898 -4.892 1.00 98.31 177 LEU A N 1
ATOM 1345 C CA . LEU A 1 177 ? 1.998 -9.006 -5.141 1.00 98.31 177 LEU A CA 1
ATOM 1346 C C . LEU A 1 177 ? 2.651 -7.622 -5.162 1.00 98.31 177 LEU A C 1
ATOM 1348 O O . LEU A 1 177 ? 2.173 -6.719 -5.852 1.00 98.31 177 LEU A O 1
ATOM 1352 N N . VAL A 1 178 ? 3.797 -7.496 -4.498 1.00 97.50 178 VAL A N 1
ATOM 1353 C CA . VAL A 1 178 ? 4.750 -6.393 -4.669 1.00 97.50 178 VAL A CA 1
ATOM 1354 C C . VAL A 1 178 ? 6.139 -6.963 -4.922 1.00 97.50 178 VAL A C 1
ATOM 1356 O O . VAL A 1 178 ? 6.490 -8.013 -4.386 1.00 97.50 178 VAL A O 1
ATOM 1359 N N . PHE A 1 179 ? 6.941 -6.294 -5.746 1.00 97.50 179 PHE A N 1
ATOM 1360 C CA . PHE A 1 179 ? 8.309 -6.732 -6.004 1.00 97.50 179 PHE A CA 1
ATOM 1361 C C . PHE A 1 179 ? 9.208 -5.571 -6.424 1.00 97.50 179 PHE A C 1
ATOM 1363 O O . PHE A 1 179 ? 8.741 -4.574 -6.972 1.00 97.50 179 PHE A O 1
ATOM 1370 N N . GLY A 1 180 ? 10.505 -5.727 -6.180 1.00 95.31 180 GLY A N 1
ATOM 1371 C CA . GLY A 1 180 ? 11.556 -4.846 -6.675 1.00 95.31 180 GLY A CA 1
ATOM 1372 C C . GLY A 1 180 ? 12.539 -5.621 -7.543 1.00 95.31 180 GLY A C 1
ATOM 1373 O O . GLY A 1 180 ? 12.658 -6.840 -7.432 1.00 95.31 180 GLY A O 1
ATOM 1374 N N . THR A 1 181 ? 13.262 -4.915 -8.406 1.00 94.81 181 THR A N 1
ATOM 1375 C CA . THR A 1 181 ? 14.255 -5.503 -9.314 1.00 94.81 181 THR A CA 1
ATOM 1376 C C . THR A 1 181 ? 15.610 -4.843 -9.123 1.00 94.81 181 THR A C 1
ATOM 1378 O O . THR A 1 181 ? 15.680 -3.630 -8.936 1.00 94.81 181 THR A O 1
ATOM 1381 N N . SER A 1 182 ? 16.681 -5.619 -9.249 1.00 94.25 182 SER A N 1
ATOM 1382 C CA . SER A 1 182 ? 18.059 -5.126 -9.258 1.00 94.25 182 SER A CA 1
ATOM 1383 C C . SER A 1 182 ? 18.779 -5.634 -10.507 1.00 94.25 182 SER A C 1
ATOM 1385 O O . SER A 1 182 ? 18.886 -6.845 -10.721 1.00 94.25 182 SER A O 1
ATOM 1387 N N . PHE A 1 183 ? 19.235 -4.705 -11.352 1.00 95.25 183 PHE A N 1
ATOM 1388 C CA . PHE A 1 183 ? 19.912 -4.983 -12.621 1.00 95.25 183 PHE A CA 1
ATOM 1389 C C . PHE A 1 183 ? 20.827 -3.821 -13.043 1.00 95.25 183 PHE A C 1
ATOM 1391 O O . PHE A 1 183 ? 20.705 -2.708 -12.532 1.00 95.25 183 PHE A O 1
ATOM 1398 N N . ASN A 1 184 ? 21.739 -4.087 -13.979 1.00 96.00 184 ASN A N 1
ATOM 1399 C CA . ASN A 1 184 ? 22.593 -3.092 -14.629 1.00 96.00 184 ASN A CA 1
ATOM 1400 C C . ASN A 1 184 ? 22.458 -3.244 -16.147 1.00 96.00 184 ASN A C 1
ATOM 1402 O O . ASN A 1 184 ? 23.270 -3.922 -16.771 1.00 96.00 184 ASN A O 1
ATOM 1406 N N . ASP A 1 185 ? 21.379 -2.704 -16.709 1.00 95.50 185 ASP A N 1
ATOM 1407 C CA . ASP A 1 185 ? 21.038 -2.885 -18.119 1.00 95.50 185 ASP A CA 1
ATOM 1408 C C . ASP A 1 185 ? 20.119 -1.751 -18.596 1.00 95.50 185 ASP A C 1
ATOM 1410 O O . ASP A 1 185 ? 19.068 -1.493 -18.000 1.00 95.50 185 ASP A O 1
ATOM 1414 N N . ALA A 1 186 ? 20.532 -1.083 -19.670 1.00 96.00 186 ALA A N 1
ATOM 1415 C CA . ALA A 1 186 ? 19.848 0.060 -20.262 1.00 96.00 186 ALA A CA 1
ATOM 1416 C C . ALA A 1 186 ? 18.757 -0.328 -21.281 1.00 96.00 186 ALA A C 1
ATOM 1418 O O . ALA A 1 186 ? 17.997 0.518 -21.735 1.00 96.00 186 ALA A O 1
ATOM 1419 N N . ASN A 1 187 ? 18.624 -1.612 -21.624 1.00 96.12 187 ASN A N 1
ATOM 1420 C CA . ASN A 1 187 ? 17.649 -2.085 -22.594 1.00 96.12 187 ASN A CA 1
ATOM 1421 C C . ASN A 1 187 ? 16.328 -2.490 -21.904 1.00 96.12 187 ASN A C 1
ATOM 1423 O O . ASN A 1 187 ? 16.251 -3.550 -21.267 1.00 96.12 187 ASN A O 1
ATOM 1427 N N . PRO A 1 188 ? 15.231 -1.729 -22.080 1.00 95.06 188 PRO A N 1
ATOM 1428 C CA . PRO A 1 188 ? 13.954 -2.033 -21.440 1.00 95.06 188 PRO A CA 1
ATOM 1429 C C . PRO A 1 188 ? 13.348 -3.367 -21.898 1.00 95.06 188 PRO A C 1
ATOM 1431 O O . PRO A 1 188 ? 12.585 -3.960 -21.140 1.00 95.06 188 PRO A O 1
ATOM 1434 N N . SER A 1 189 ? 13.715 -3.902 -23.072 1.00 95.75 189 SER A N 1
ATOM 1435 C CA . SER A 1 189 ? 13.290 -5.250 -23.494 1.00 95.75 189 SER A CA 1
ATOM 1436 C C . SER A 1 189 ? 13.756 -6.348 -22.545 1.00 95.75 189 SER A C 1
ATOM 1438 O O . SER A 1 189 ? 13.108 -7.396 -22.433 1.00 95.75 189 SER A O 1
ATOM 1440 N N . PHE A 1 190 ? 14.901 -6.121 -21.900 1.00 96.31 190 PHE A N 1
ATOM 1441 C CA . PHE A 1 190 ? 15.519 -7.059 -20.979 1.00 96.31 190 PHE A CA 1
ATOM 1442 C C . PHE A 1 190 ? 15.142 -6.765 -19.534 1.00 96.31 190 PHE A C 1
ATOM 1444 O O . PHE A 1 190 ? 14.993 -7.718 -18.766 1.00 96.31 190 PHE A O 1
ATOM 1451 N N . SER A 1 191 ? 15.003 -5.484 -19.175 1.00 94.38 191 SER A N 1
ATOM 1452 C CA . SER A 1 191 ? 14.926 -5.039 -17.782 1.00 94.38 191 SER A CA 1
ATOM 1453 C C . SER A 1 191 ? 13.574 -4.513 -17.296 1.00 94.38 191 SER A C 1
ATOM 1455 O O . SER A 1 191 ? 13.368 -4.438 -16.084 1.00 94.38 191 SER A O 1
ATOM 1457 N N . GLN A 1 192 ? 12.605 -4.260 -18.183 1.00 94.31 192 GLN A N 1
ATOM 1458 C CA . GLN A 1 192 ? 11.211 -4.063 -17.770 1.00 94.31 192 GLN A CA 1
ATOM 1459 C C . GLN A 1 192 ? 10.562 -5.418 -17.482 1.00 94.31 192 GLN A C 1
ATOM 1461 O O . GLN A 1 192 ? 10.284 -6.212 -18.388 1.00 94.31 192 GLN A O 1
ATOM 1466 N N . ILE A 1 193 ? 10.353 -5.673 -16.192 1.00 96.31 193 ILE A N 1
ATOM 1467 C CA . ILE A 1 193 ? 9.773 -6.907 -15.677 1.00 96.31 193 ILE A CA 1
ATOM 1468 C C . ILE A 1 193 ? 8.350 -6.647 -15.204 1.00 96.31 193 ILE A C 1
ATOM 1470 O O . ILE A 1 193 ? 8.088 -5.744 -14.408 1.00 96.31 193 ILE A O 1
ATOM 1474 N N . SER A 1 194 ? 7.445 -7.519 -15.626 1.00 97.62 194 SER A N 1
ATOM 1475 C CA . SER A 1 194 ? 6.115 -7.640 -15.043 1.00 97.62 194 SER A CA 1
ATOM 1476 C C . SER A 1 194 ? 6.029 -8.853 -14.120 1.00 97.62 194 SER A C 1
ATOM 1478 O O . SER A 1 194 ? 6.601 -9.894 -14.453 1.00 97.62 194 SER A O 1
ATOM 1480 N N . GLY A 1 195 ? 5.273 -8.754 -13.030 1.00 97.62 195 GLY A N 1
ATOM 1481 C CA . GLY A 1 195 ? 5.017 -9.851 -12.095 1.00 97.62 195 GLY A CA 1
ATOM 1482 C C . GLY A 1 195 ? 3.524 -10.116 -11.922 1.00 97.62 195 GLY A C 1
ATOM 1483 O O . GLY A 1 195 ? 2.728 -9.178 -11.890 1.00 97.62 195 GLY A O 1
ATOM 1484 N N . GLN A 1 196 ? 3.147 -11.387 -11.790 1.00 97.19 196 GLN A N 1
ATOM 1485 C CA . GLN A 1 196 ? 1.763 -11.816 -11.579 1.00 97.19 196 GLN A CA 1
ATOM 1486 C C . GLN A 1 196 ? 1.673 -12.980 -10.592 1.00 97.19 196 GLN A C 1
ATOM 1488 O O . GLN A 1 196 ? 2.567 -13.823 -10.537 1.00 97.19 196 GLN A O 1
ATOM 1493 N N . ILE A 1 197 ? 0.538 -13.068 -9.895 1.00 97.75 197 ILE A N 1
ATOM 1494 C CA . ILE A 1 197 ? 0.066 -14.307 -9.272 1.00 97.75 197 ILE A CA 1
ATOM 1495 C C . ILE A 1 197 ? -0.743 -15.055 -10.338 1.00 97.75 197 ILE A C 1
ATOM 1497 O O . ILE A 1 197 ? -1.897 -14.713 -10.592 1.00 97.75 197 ILE A O 1
ATOM 1501 N N . THR A 1 198 ? -0.117 -16.007 -11.029 1.00 95.38 198 THR A N 1
ATOM 1502 C CA . THR A 1 198 ? -0.724 -16.708 -12.178 1.00 95.38 198 THR A CA 1
ATOM 1503 C C . THR A 1 198 ? -1.617 -17.872 -11.760 1.00 95.38 198 THR A C 1
ATOM 1505 O O . THR A 1 198 ? -2.503 -18.271 -12.510 1.00 95.38 198 THR A O 1
ATOM 1508 N N . ALA A 1 199 ? -1.392 -18.404 -10.560 1.00 97.06 199 ALA A N 1
ATOM 1509 C CA . ALA A 1 199 ? -2.243 -19.376 -9.884 1.00 97.06 199 ALA A CA 1
ATOM 1510 C C . ALA A 1 199 ? -2.144 -19.139 -8.365 1.00 97.06 199 ALA A C 1
ATOM 1512 O O . ALA A 1 199 ? -1.190 -18.486 -7.936 1.00 97.06 199 ALA A O 1
ATOM 1513 N N . PRO A 1 200 ? -3.077 -19.654 -7.540 1.00 97.81 200 PRO A N 1
ATOM 1514 C CA . PRO A 1 200 ? -3.042 -19.472 -6.086 1.00 97.81 200 PRO A CA 1
ATOM 1515 C C . PRO A 1 200 ? -1.693 -19.794 -5.429 1.00 97.81 200 PRO A C 1
ATOM 1517 O O . PRO A 1 200 ? -1.358 -19.194 -4.420 1.00 97.81 200 PRO A O 1
ATOM 1520 N N . ASP A 1 201 ? -0.908 -20.703 -6.000 1.00 98.00 201 ASP A N 1
ATOM 1521 C CA . ASP A 1 201 ? 0.381 -21.187 -5.496 1.00 98.00 201 ASP A CA 1
ATOM 1522 C C . ASP A 1 201 ? 1.580 -20.788 -6.375 1.00 98.00 201 ASP A C 1
ATOM 1524 O O . ASP A 1 201 ? 2.690 -21.273 -6.160 1.00 98.00 201 ASP A O 1
ATOM 1528 N N . THR A 1 202 ? 1.381 -19.928 -7.380 1.00 98.38 202 THR A N 1
ATOM 1529 C CA . THR A 1 202 ? 2.401 -19.660 -8.401 1.00 98.38 202 THR A CA 1
ATOM 1530 C C . THR A 1 202 ? 2.522 -18.172 -8.717 1.00 98.38 202 THR A C 1
ATOM 1532 O O . THR A 1 202 ? 1.573 -17.536 -9.185 1.00 98.38 202 THR A O 1
ATOM 1535 N N . LEU A 1 203 ? 3.732 -17.635 -8.545 1.00 98.06 203 LEU A N 1
ATOM 1536 C CA . LEU A 1 203 ? 4.140 -16.335 -9.080 1.00 98.06 203 LEU A CA 1
ATOM 1537 C C . LEU A 1 203 ? 4.874 -16.518 -10.398 1.00 98.06 203 LEU A C 1
ATOM 1539 O O . LEU A 1 203 ? 5.670 -17.442 -10.526 1.00 98.06 203 LEU A O 1
ATOM 1543 N N . THR A 1 204 ? 4.686 -15.601 -11.341 1.00 98.56 204 THR A N 1
ATOM 1544 C CA . THR A 1 204 ? 5.471 -15.563 -12.578 1.00 98.56 204 THR A CA 1
ATOM 1545 C C . THR A 1 204 ? 5.978 -14.151 -12.836 1.00 98.56 204 THR A C 1
ATOM 1547 O O . THR A 1 204 ? 5.201 -13.196 -12.851 1.00 98.56 204 THR A O 1
ATOM 1550 N N . PHE A 1 205 ? 7.282 -14.026 -13.080 1.00 98.69 205 PHE A N 1
ATOM 1551 C CA . PHE A 1 205 ? 7.918 -12.795 -13.541 1.00 98.69 205 PHE A CA 1
ATOM 1552 C C . PHE A 1 205 ? 8.348 -12.960 -14.993 1.00 98.69 205 PHE A C 1
ATOM 1554 O O . PHE A 1 205 ? 8.942 -13.976 -15.349 1.00 98.69 205 PHE A O 1
ATOM 1561 N N . THR A 1 206 ? 8.051 -11.967 -15.829 1.00 98.38 206 THR A N 1
ATOM 1562 C CA . THR A 1 206 ? 8.238 -12.042 -17.284 1.00 98.38 206 THR A CA 1
ATOM 1563 C C . THR A 1 206 ? 8.882 -10.767 -17.815 1.00 98.38 206 THR A C 1
ATOM 1565 O O . THR A 1 206 ? 8.496 -9.665 -17.421 1.00 98.38 206 THR A O 1
ATOM 1568 N N . ARG A 1 207 ? 9.821 -10.926 -18.751 1.00 97.31 207 ARG A N 1
ATOM 1569 C CA . ARG A 1 207 ? 10.372 -9.866 -19.608 1.00 97.31 207 ARG A CA 1
ATOM 1570 C C . ARG A 1 207 ? 9.931 -10.091 -21.052 1.00 97.31 207 ARG A C 1
ATOM 1572 O O . ARG A 1 207 ? 9.564 -11.205 -21.419 1.00 97.31 207 ARG A O 1
ATOM 1579 N N . GLN A 1 208 ? 9.991 -9.062 -21.893 1.00 94.88 208 GLN A N 1
ATOM 1580 C CA . GLN A 1 208 ? 9.509 -9.202 -23.270 1.00 94.88 208 GLN A CA 1
ATOM 1581 C C . GLN A 1 208 ? 10.469 -9.994 -24.170 1.00 94.88 208 GLN A C 1
ATOM 1583 O O . GLN A 1 208 ? 10.009 -10.723 -25.048 1.00 94.88 208 GLN A O 1
ATOM 1588 N N . VAL A 1 209 ? 11.788 -9.861 -23.976 1.00 95.62 209 VAL A N 1
ATOM 1589 C CA . VAL A 1 209 ? 12.797 -10.510 -24.830 1.00 95.62 209 VAL A CA 1
ATOM 1590 C C . VAL A 1 209 ? 13.741 -11.373 -24.000 1.00 95.62 209 VAL A C 1
ATOM 1592 O O . VAL A 1 209 ? 14.419 -10.883 -23.104 1.00 95.62 209 VAL A O 1
ATOM 1595 N N . ALA A 1 210 ? 13.797 -12.664 -24.329 1.00 96.44 210 ALA A N 1
ATOM 1596 C CA . ALA A 1 210 ? 14.634 -13.650 -23.652 1.00 96.44 210 ALA A CA 1
ATOM 1597 C C . ALA A 1 210 ? 16.081 -13.649 -24.172 1.00 96.44 210 ALA A C 1
ATOM 1599 O O . ALA A 1 210 ? 17.022 -13.472 -23.400 1.00 96.44 210 ALA A O 1
ATOM 1600 N N . ALA A 1 211 ? 16.268 -13.832 -25.481 1.00 96.75 211 ALA A N 1
ATOM 1601 C CA . ALA A 1 211 ? 17.586 -13.990 -26.089 1.00 96.75 211 ALA A CA 1
ATOM 1602 C C . ALA A 1 211 ? 18.473 -12.752 -25.866 1.00 96.75 211 ALA A C 1
ATOM 1604 O O . ALA A 1 211 ? 18.047 -11.628 -26.114 1.00 96.75 211 ALA A O 1
ATOM 1605 N N . GLY A 1 212 ? 19.706 -12.970 -25.398 1.00 95.12 212 GLY A N 1
ATOM 1606 C CA . GLY A 1 212 ? 20.674 -11.901 -25.124 1.00 95.12 212 GLY A CA 1
ATOM 1607 C C . GLY A 1 212 ? 20.448 -11.128 -23.819 1.00 95.12 212 G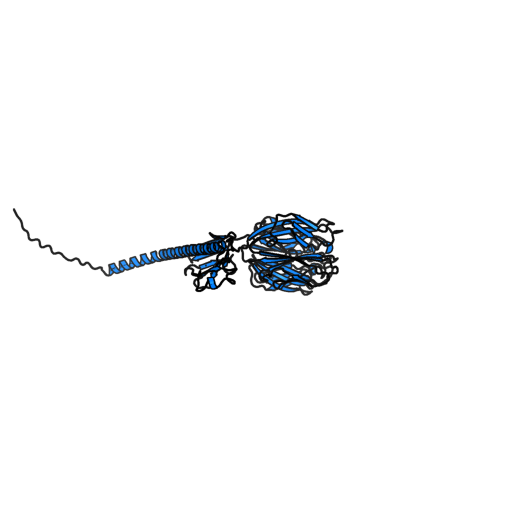LY A C 1
ATOM 1608 O O . GLY A 1 212 ? 21.307 -10.336 -23.450 1.00 95.12 212 GLY A O 1
ATOM 1609 N N . SER A 1 213 ? 19.348 -11.373 -23.097 1.00 97.25 213 SER A N 1
ATOM 1610 C CA . SER A 1 213 ? 19.073 -10.688 -21.830 1.00 97.25 213 SER A CA 1
ATOM 1611 C C . SER A 1 213 ? 19.985 -11.175 -20.690 1.00 97.25 213 SER A C 1
ATOM 1613 O O . SER A 1 213 ? 20.218 -12.387 -20.571 1.00 97.25 213 SER A O 1
ATOM 1615 N N . PRO A 1 214 ? 20.483 -10.284 -19.810 1.00 97.00 214 PRO A N 1
ATOM 1616 C CA . PRO A 1 214 ? 21.211 -10.692 -18.613 1.00 97.00 214 PRO A CA 1
ATOM 1617 C C . PRO A 1 214 ? 20.270 -11.248 -17.536 1.00 97.00 214 PRO A C 1
ATOM 1619 O O . PRO A 1 214 ? 19.042 -11.107 -17.598 1.00 97.00 214 PRO A O 1
ATOM 1622 N N . ALA A 1 215 ? 20.849 -11.869 -16.508 1.00 97.25 215 ALA A N 1
ATOM 1623 C CA . ALA A 1 215 ? 20.093 -12.254 -15.323 1.00 97.25 215 ALA A CA 1
ATOM 1624 C C . ALA A 1 215 ? 19.585 -11.009 -14.573 1.00 97.25 215 ALA A C 1
ATOM 1626 O O . ALA A 1 215 ? 20.307 -10.018 -14.462 1.00 97.25 215 ALA A O 1
ATOM 1627 N N . ILE A 1 216 ? 18.356 -11.064 -14.052 1.00 96.69 216 ILE A N 1
ATOM 1628 C CA . ILE A 1 216 ? 17.762 -9.974 -13.262 1.00 96.69 216 ILE A CA 1
ATOM 1629 C C . ILE A 1 216 ? 17.255 -10.525 -11.945 1.00 96.69 216 ILE A C 1
ATOM 1631 O O . ILE A 1 216 ? 16.432 -11.440 -11.941 1.00 96.69 216 ILE A O 1
ATOM 1635 N N . ASN A 1 217 ? 17.736 -9.941 -10.849 1.00 96.75 217 ASN A N 1
ATOM 1636 C CA . ASN A 1 217 ? 17.344 -10.312 -9.498 1.00 96.75 217 ASN A CA 1
ATOM 1637 C C . ASN A 1 217 ? 16.061 -9.588 -9.096 1.00 96.75 217 ASN A C 1
ATOM 1639 O O . ASN A 1 217 ? 15.877 -8.407 -9.402 1.00 96.75 217 ASN A O 1
ATOM 1643 N N . ILE A 1 218 ? 15.200 -10.305 -8.384 1.00 97.31 218 ILE A N 1
ATOM 1644 C CA . ILE A 1 218 ? 13.878 -9.869 -7.955 1.00 97.31 218 ILE A CA 1
ATOM 1645 C C . ILE A 1 218 ? 13.729 -10.203 -6.474 1.00 97.31 218 ILE A C 1
ATOM 1647 O O . ILE A 1 218 ? 13.917 -11.360 -6.093 1.00 97.31 218 ILE A O 1
ATOM 1651 N N . SER A 1 219 ? 13.354 -9.222 -5.653 1.00 97.06 219 SER A N 1
ATOM 1652 C CA . SER A 1 219 ? 12.775 -9.481 -4.329 1.00 97.06 219 SER A CA 1
ATOM 1653 C C . SER A 1 219 ? 11.264 -9.322 -4.418 1.00 97.06 219 SER A C 1
ATOM 1655 O O . SER A 1 219 ? 10.781 -8.398 -5.072 1.00 97.06 219 SER A O 1
ATOM 1657 N N . TRP A 1 220 ? 10.507 -10.225 -3.803 1.00 98.00 220 TRP A N 1
ATOM 1658 C CA . TRP A 1 220 ? 9.049 -10.230 -3.893 1.00 98.00 220 TRP A CA 1
ATOM 1659 C C . TRP A 1 220 ? 8.395 -10.487 -2.540 1.00 98.00 220 TRP A C 1
ATOM 1661 O O . TRP A 1 220 ? 8.951 -11.185 -1.690 1.00 98.00 220 TRP A O 1
ATOM 1671 N N . TYR A 1 221 ? 7.191 -9.935 -2.381 1.00 98.56 221 TYR A N 1
ATOM 1672 C CA . TYR A 1 221 ? 6.280 -10.205 -1.275 1.00 98.56 221 TYR A CA 1
ATOM 1673 C C . TYR A 1 221 ? 4.869 -10.446 -1.810 1.00 98.56 221 TYR A C 1
ATOM 1675 O O . TYR A 1 221 ? 4.412 -9.744 -2.714 1.00 98.56 221 TYR A O 1
ATOM 1683 N N . VAL A 1 222 ? 4.158 -11.393 -1.210 1.00 98.50 222 VAL A N 1
ATOM 1684 C CA . VAL A 1 222 ? 2.720 -11.601 -1.398 1.00 98.50 222 VAL A CA 1
ATOM 1685 C C . VAL A 1 222 ? 2.061 -11.460 -0.041 1.00 98.50 222 VAL A C 1
ATOM 1687 O O . VAL A 1 222 ? 2.272 -12.299 0.831 1.00 98.50 222 VAL A O 1
ATOM 1690 N N . ALA A 1 223 ? 1.284 -10.398 0.143 1.00 97.69 223 ALA A N 1
ATOM 1691 C CA . ALA A 1 223 ? 0.488 -10.215 1.349 1.00 97.69 223 ALA A CA 1
ATOM 1692 C C . ALA A 1 223 ? -0.896 -10.815 1.129 1.00 97.69 223 ALA A C 1
ATOM 1694 O O . ALA A 1 223 ? -1.607 -10.369 0.231 1.00 97.69 223 ALA A O 1
ATOM 1695 N N . GLU A 1 224 ? -1.268 -11.806 1.936 1.00 96.81 224 GLU A N 1
ATOM 1696 C CA . GLU A 1 224 ? -2.597 -12.412 1.971 1.00 96.81 224 GLU A CA 1
ATOM 1697 C C . GLU A 1 224 ? -3.310 -12.005 3.260 1.00 96.81 224 GLU A C 1
ATOM 1699 O O . GLU A 1 224 ? -2.768 -12.148 4.356 1.00 96.81 224 GLU A O 1
ATOM 1704 N N . PHE A 1 225 ? -4.547 -11.541 3.136 1.00 92.75 225 PHE A N 1
ATOM 1705 C CA . PHE A 1 225 ? -5.403 -11.158 4.251 1.00 92.75 225 PHE A CA 1
ATOM 1706 C C . PHE A 1 225 ? -6.517 -12.184 4.442 1.00 92.75 225 PHE A C 1
ATOM 1708 O O . PHE A 1 225 ? -7.098 -12.675 3.475 1.00 92.75 225 PHE A O 1
ATOM 1715 N N . SER A 1 226 ? -6.874 -12.470 5.693 1.00 84.94 226 SER A N 1
ATOM 1716 C CA . SER A 1 226 ? -8.069 -13.267 5.989 1.00 84.94 226 SER A CA 1
ATOM 1717 C C . SER A 1 226 ? -9.335 -12.468 5.655 1.00 84.94 226 SER A C 1
ATOM 1719 O O . SER A 1 226 ? -10.308 -13.009 5.120 1.00 84.94 226 SER A O 1
ATOM 1721 N N . ASN A 1 227 ? -9.306 -11.157 5.915 1.00 79.06 227 ASN A N 1
ATOM 1722 C CA . ASN A 1 227 ? -10.395 -10.209 5.683 1.00 79.06 227 ASN A CA 1
ATOM 1723 C C . ASN A 1 227 ? -9.883 -8.752 5.590 1.00 79.06 227 ASN A C 1
ATOM 1725 O O . ASN A 1 227 ? -8.722 -8.454 5.870 1.00 79.06 227 ASN A O 1
ATOM 1729 N N . GLY A 1 228 ? -10.768 -7.833 5.193 1.00 81.06 228 GLY A N 1
ATOM 1730 C CA . GLY A 1 228 ? -10.509 -6.389 5.226 1.00 81.06 228 GLY A CA 1
ATOM 1731 C C . GLY A 1 228 ? -9.829 -5.804 3.987 1.00 81.06 228 GLY A C 1
ATOM 1732 O O . GLY A 1 228 ? -9.549 -4.606 3.973 1.00 81.06 228 GLY A O 1
ATOM 1733 N N . ILE A 1 229 ? -9.605 -6.601 2.936 1.00 92.00 229 ILE A N 1
ATOM 1734 C CA . ILE A 1 229 ? -9.237 -6.092 1.610 1.00 92.00 229 ILE A CA 1
ATOM 1735 C C . ILE A 1 229 ? -10.018 -6.796 0.501 1.00 92.00 229 ILE A C 1
ATOM 1737 O O . ILE A 1 229 ? -10.463 -7.933 0.662 1.00 92.00 229 ILE A O 1
ATOM 1741 N N . VAL A 1 230 ? -10.113 -6.128 -0.645 1.00 94.88 230 VAL A N 1
ATOM 1742 C CA . VAL A 1 230 ? -10.523 -6.721 -1.921 1.00 94.88 230 VAL A CA 1
ATOM 1743 C C . VAL A 1 230 ? -9.458 -6.393 -2.957 1.00 94.88 230 VAL A C 1
ATOM 1745 O O . VAL A 1 230 ? -9.045 -5.239 -3.075 1.00 94.88 230 VAL A O 1
ATOM 1748 N N . VAL A 1 231 ? -9.025 -7.399 -3.714 1.00 98.12 231 VAL A N 1
ATOM 1749 C CA . VAL A 1 231 ? -8.044 -7.244 -4.790 1.00 98.12 231 VAL A CA 1
ATOM 1750 C C . VAL A 1 231 ? -8.673 -7.619 -6.123 1.00 98.12 231 VAL A C 1
ATOM 1752 O O . VAL A 1 231 ? -9.148 -8.737 -6.309 1.00 98.12 231 VAL A O 1
ATOM 1755 N N . GLN A 1 232 ? -8.628 -6.691 -7.072 1.00 98.00 232 GLN A N 1
ATOM 1756 C CA . GLN A 1 232 ? -8.893 -6.957 -8.484 1.00 98.00 232 GLN A CA 1
ATOM 1757 C C . GLN A 1 232 ? -7.573 -6.941 -9.243 1.00 98.00 232 GLN A C 1
ATOM 1759 O O . GLN A 1 232 ? -6.678 -6.176 -8.896 1.00 98.00 232 GLN A O 1
ATOM 1764 N N . ARG A 1 233 ? -7.432 -7.769 -10.276 1.00 97.38 233 ARG A N 1
ATOM 1765 C CA . ARG A 1 233 ? -6.220 -7.806 -11.101 1.00 97.38 233 ARG A CA 1
ATOM 1766 C C . ARG A 1 233 ? -6.539 -8.095 -12.555 1.00 97.38 233 ARG A C 1
ATOM 1768 O O . ARG A 1 233 ? -7.570 -8.693 -12.851 1.00 97.38 233 ARG A O 1
ATOM 1775 N N . GLY A 1 234 ? -5.607 -7.749 -13.428 1.00 97.50 234 GLY A N 1
ATOM 1776 C CA . GLY A 1 234 ? -5.688 -8.084 -14.838 1.00 97.50 234 GLY A CA 1
ATOM 1777 C C . GLY A 1 234 ? -4.470 -7.618 -15.616 1.00 97.50 234 GLY A C 1
ATOM 1778 O O . GLY A 1 234 ? -3.488 -7.133 -15.051 1.00 97.50 234 GLY A O 1
ATOM 1779 N N . SER A 1 235 ? -4.571 -7.773 -16.930 1.00 97.88 235 SER A N 1
ATOM 1780 C CA . SER A 1 235 ? -3.525 -7.438 -17.888 1.00 97.88 235 SER A CA 1
ATOM 1781 C C . SER A 1 235 ? -4.097 -6.498 -18.941 1.00 97.88 235 SER A C 1
ATOM 1783 O O . SER A 1 235 ? -5.172 -6.760 -19.480 1.00 97.88 235 SER A O 1
ATOM 1785 N N . THR A 1 236 ? -3.378 -5.426 -19.260 1.00 98.06 236 THR A N 1
ATOM 1786 C CA . THR A 1 236 ? -3.780 -4.461 -20.290 1.00 98.06 236 THR A CA 1
ATOM 1787 C C . THR A 1 236 ? -2.589 -4.124 -21.177 1.00 98.06 236 THR A C 1
ATOM 1789 O O . THR A 1 236 ? -1.517 -3.774 -20.687 1.00 98.06 236 THR A O 1
ATOM 1792 N N . SER A 1 237 ? -2.773 -4.205 -22.494 1.00 97.19 237 SER A N 1
ATOM 1793 C CA . SER A 1 237 ? -1.774 -3.760 -23.470 1.00 97.19 237 SER A CA 1
ATOM 1794 C C . SER A 1 237 ? -2.094 -2.345 -23.942 1.00 97.19 237 SER A C 1
ATOM 1796 O O . SER A 1 237 ? -3.254 -2.030 -24.204 1.00 97.19 237 SER A O 1
ATOM 1798 N N . PHE A 1 238 ? -1.069 -1.509 -24.106 1.00 97.62 238 PHE A N 1
ATOM 1799 C CA . PHE A 1 238 ? -1.211 -0.236 -24.810 1.00 97.62 238 PHE A CA 1
ATOM 1800 C C . PHE A 1 238 ? -1.370 -0.430 -26.320 1.00 97.62 238 PHE A C 1
ATOM 1802 O O . PHE A 1 238 ? -1.828 0.485 -27.005 1.00 97.62 238 PHE A O 1
ATOM 1809 N N . GLY A 1 239 ? -0.960 -1.580 -26.873 1.00 95.88 239 GLY A N 1
ATOM 1810 C CA . GLY A 1 239 ? -0.767 -1.714 -28.312 1.00 95.88 239 GLY A CA 1
ATOM 1811 C C . GLY A 1 239 ? 0.158 -0.598 -28.806 1.00 95.88 239 GLY A C 1
ATOM 1812 O O . GLY A 1 239 ? 1.314 -0.535 -28.397 1.00 95.88 239 GLY A O 1
ATOM 1813 N N . LEU A 1 240 ? -0.371 0.305 -29.633 1.00 96.56 240 LEU A N 1
ATOM 1814 C CA . LEU A 1 240 ? 0.333 1.491 -30.148 1.00 96.56 240 LEU A CA 1
ATOM 1815 C C . LEU A 1 240 ? -0.288 2.817 -29.660 1.00 96.56 240 LEU A C 1
ATOM 1817 O O . LEU A 1 240 ? -0.135 3.854 -30.302 1.00 96.56 240 LEU A O 1
ATOM 1821 N N . LEU A 1 241 ? -1.035 2.793 -28.554 1.00 97.94 241 LEU A N 1
ATOM 1822 C CA . LEU A 1 241 ? -1.695 3.965 -27.977 1.00 97.94 241 LEU A CA 1
ATOM 1823 C C . LEU A 1 241 ? -0.858 4.584 -26.851 1.00 97.94 241 LEU A C 1
ATOM 1825 O O . LEU A 1 241 ? -0.043 3.921 -26.217 1.00 97.94 241 LEU A O 1
ATOM 1829 N N . THR A 1 242 ? -1.104 5.859 -26.556 1.00 98.00 242 THR A N 1
ATOM 1830 C CA . THR A 1 242 ? -0.538 6.563 -25.388 1.00 98.00 242 THR A CA 1
ATOM 1831 C C . THR A 1 242 ? -1.429 6.487 -24.149 1.00 98.00 242 THR A C 1
ATOM 1833 O O . THR A 1 242 ? -1.004 6.870 -23.060 1.00 98.00 242 THR A O 1
ATOM 1836 N N . SER A 1 243 ? -2.670 6.021 -24.296 1.00 98.44 243 SER A N 1
ATOM 1837 C CA . SER A 1 243 ? -3.658 5.928 -23.224 1.00 98.44 243 SER A CA 1
ATOM 1838 C C . SER A 1 243 ? -4.538 4.710 -23.447 1.00 98.44 243 SER A C 1
ATOM 1840 O O . SER A 1 243 ? -5.077 4.541 -24.539 1.00 98.44 243 SER A O 1
ATOM 1842 N N . VAL A 1 244 ? -4.714 3.910 -22.401 1.00 98.69 244 VAL A N 1
ATOM 1843 C CA . VAL A 1 244 ? -5.654 2.785 -22.366 1.00 98.69 244 VAL A CA 1
ATOM 1844 C C . VAL A 1 244 ? -6.326 2.715 -21.005 1.00 98.69 244 VAL A C 1
ATOM 1846 O O . VAL A 1 244 ? -5.742 3.113 -19.995 1.00 98.69 244 VAL A O 1
ATOM 1849 N N . ASP A 1 245 ? -7.541 2.184 -20.991 1.00 98.62 245 ASP A N 1
ATOM 1850 C CA . ASP A 1 245 ? -8.329 2.006 -19.780 1.00 98.62 245 ASP A CA 1
ATOM 1851 C C . ASP A 1 245 ? -8.415 0.512 -19.450 1.00 98.62 245 ASP A C 1
ATOM 1853 O O . ASP A 1 245 ? -8.716 -0.322 -20.305 1.00 98.62 245 ASP A O 1
ATOM 1857 N N . ALA A 1 246 ? -8.125 0.172 -18.199 1.00 98.31 246 ALA A N 1
ATOM 1858 C CA . ALA A 1 246 ? -8.383 -1.138 -17.631 1.00 98.31 246 ALA A CA 1
ATOM 1859 C C . ALA A 1 246 ? -9.717 -1.096 -16.876 1.00 98.31 246 ALA A C 1
ATOM 1861 O O . ALA A 1 246 ? -9.879 -0.331 -15.920 1.00 98.31 246 ALA A O 1
ATOM 1862 N N . THR A 1 247 ? -10.668 -1.923 -17.307 1.00 97.75 247 THR A N 1
ATOM 1863 C CA . THR A 1 247 ? -11.981 -2.039 -16.667 1.00 97.75 247 THR A CA 1
ATOM 1864 C C . THR A 1 247 ? -11.903 -2.947 -15.443 1.00 97.75 247 THR A C 1
ATOM 1866 O O . THR A 1 247 ? -11.442 -4.087 -15.523 1.00 97.75 247 THR A O 1
ATOM 1869 N N . LEU A 1 248 ? -12.388 -2.446 -14.312 1.00 98.12 248 LEU A N 1
ATOM 1870 C CA . LEU A 1 248 ? -12.544 -3.195 -13.072 1.00 98.12 248 LEU A CA 1
ATOM 1871 C C . LEU A 1 248 ? -13.874 -3.949 -13.112 1.00 98.12 248 LEU A C 1
ATOM 1873 O O . LEU A 1 248 ? -14.899 -3.413 -13.527 1.00 98.12 248 LEU A O 1
ATOM 1877 N N . THR A 1 249 ? -13.859 -5.211 -12.688 1.00 95.69 249 THR A N 1
ATOM 1878 C CA . THR A 1 249 ? -15.054 -6.070 -12.693 1.00 95.69 249 THR A CA 1
ATOM 1879 C C . THR A 1 249 ? -16.069 -5.627 -11.643 1.00 95.69 249 THR A C 1
ATOM 1881 O O . THR A 1 249 ? -17.270 -5.688 -11.881 1.00 95.69 249 THR A O 1
ATOM 1884 N N . ASN A 1 250 ? -15.583 -5.162 -10.492 1.00 94.56 250 ASN A N 1
ATOM 1885 C CA . ASN A 1 250 ? -16.404 -4.672 -9.393 1.00 94.56 250 ASN A CA 1
ATOM 1886 C C . ASN A 1 250 ? -16.098 -3.200 -9.124 1.00 94.56 250 ASN A C 1
ATOM 1888 O O . ASN A 1 250 ? -14.940 -2.779 -9.184 1.00 94.56 250 ASN A O 1
ATOM 1892 N N . ALA A 1 251 ? -17.131 -2.434 -8.774 1.00 96.81 251 ALA A N 1
ATOM 1893 C CA . ALA A 1 251 ? -16.955 -1.046 -8.381 1.00 96.81 251 ALA A CA 1
ATOM 1894 C C . ALA A 1 251 ? -16.106 -0.939 -7.099 1.00 96.81 251 ALA A C 1
ATOM 1896 O O . ALA A 1 251 ? -16.329 -1.678 -6.138 1.00 96.81 251 ALA A O 1
ATOM 1897 N N . ILE A 1 252 ? -15.153 -0.009 -7.087 1.00 97.69 252 ILE A N 1
ATOM 1898 C CA . ILE A 1 252 ? -14.304 0.320 -5.940 1.00 97.69 252 ILE A CA 1
ATOM 1899 C C . ILE A 1 252 ? -14.687 1.657 -5.300 1.00 97.69 252 ILE A C 1
ATOM 1901 O O . ILE A 1 252 ? -15.311 2.524 -5.910 1.00 97.69 252 ILE A O 1
ATOM 1905 N N . ASP A 1 253 ? -14.225 1.854 -4.074 1.00 97.06 253 ASP A N 1
ATOM 1906 C CA . ASP A 1 253 ? -14.227 3.122 -3.362 1.00 97.06 253 ASP A CA 1
ATOM 1907 C C . ASP A 1 253 ? -12.874 3.824 -3.546 1.00 97.06 253 ASP A C 1
ATOM 1909 O O . ASP A 1 253 ? -11.843 3.371 -3.038 1.00 97.06 253 ASP A O 1
ATOM 1913 N N . LEU A 1 254 ? -12.875 4.948 -4.268 1.00 97.50 254 LEU A N 1
ATOM 1914 C CA . LEU A 1 254 ? -11.670 5.730 -4.565 1.00 97.50 254 LEU A CA 1
ATOM 1915 C C . LEU A 1 254 ? -10.973 6.267 -3.312 1.00 97.50 254 LEU A C 1
ATOM 1917 O O . LEU A 1 254 ? -9.762 6.457 -3.322 1.00 97.50 254 LEU A O 1
ATOM 1921 N N . THR A 1 255 ? -11.707 6.466 -2.215 1.00 97.19 255 THR A N 1
ATOM 1922 C CA . THR A 1 255 ? -11.136 6.958 -0.952 1.00 97.19 255 THR A CA 1
ATOM 1923 C C . THR A 1 255 ? -10.397 5.872 -0.175 1.00 97.19 255 THR A C 1
ATOM 1925 O O . THR A 1 255 ? -9.913 6.117 0.928 1.00 97.19 255 THR A O 1
ATOM 1928 N N . ARG A 1 256 ? -10.323 4.653 -0.723 1.00 95.94 256 ARG A N 1
ATOM 1929 C CA . ARG A 1 256 ? -9.782 3.461 -0.054 1.00 95.94 256 ARG A CA 1
ATOM 1930 C C . ARG A 1 256 ? -8.973 2.549 -0.956 1.00 95.94 256 ARG A C 1
ATOM 1932 O O . ARG A 1 256 ? -8.547 1.481 -0.514 1.00 95.94 256 ARG A O 1
ATOM 1939 N N . SER A 1 257 ? -8.790 2.955 -2.206 1.00 98.50 257 SER A N 1
ATOM 1940 C CA . SER A 1 257 ? -8.237 2.095 -3.237 1.00 98.50 257 SER A CA 1
ATOM 1941 C C . SER A 1 257 ? -6.965 2.660 -3.830 1.00 98.50 257 SER A C 1
ATOM 1943 O O . SER A 1 257 ? -6.833 3.867 -4.016 1.00 98.50 257 SER A O 1
ATOM 1945 N N . ILE A 1 258 ? -6.043 1.763 -4.160 1.00 98.19 258 ILE A N 1
ATOM 1946 C CA . ILE A 1 258 ? -4.779 2.096 -4.811 1.00 98.19 258 ILE A CA 1
ATOM 1947 C C . ILE A 1 258 ? -4.518 1.167 -5.999 1.00 98.19 258 ILE A C 1
ATOM 1949 O O . ILE A 1 258 ? -4.828 -0.027 -5.919 1.00 98.19 258 ILE A O 1
ATOM 1953 N N . PRO A 1 259 ? -3.930 1.676 -7.094 1.00 98.12 259 PRO A N 1
ATOM 1954 C CA . PRO A 1 259 ? -3.446 0.845 -8.179 1.00 98.12 259 PRO A CA 1
ATOM 1955 C C . PRO A 1 259 ? -1.965 0.500 -7.993 1.00 98.12 259 PRO A C 1
ATOM 1957 O O . PRO A 1 259 ? -1.130 1.361 -7.716 1.00 98.12 259 PRO A O 1
ATOM 1960 N N . LEU A 1 260 ? -1.628 -0.759 -8.239 1.00 97.88 260 LEU A N 1
ATOM 1961 C CA . LEU A 1 260 ? -0.269 -1.241 -8.440 1.00 97.88 260 LEU A CA 1
ATOM 1962 C C . LEU A 1 260 ? -0.159 -1.747 -9.867 1.00 97.88 260 LEU A C 1
ATOM 1964 O O . LEU A 1 260 ? -1.066 -2.425 -10.347 1.00 97.88 260 LEU A O 1
ATOM 1968 N N . ILE A 1 261 ? 0.954 -1.466 -10.532 1.00 97.88 261 ILE A N 1
ATOM 1969 C CA . ILE A 1 261 ? 1.222 -2.031 -11.848 1.00 97.88 261 ILE A CA 1
ATOM 1970 C C . ILE A 1 261 ? 2.665 -2.512 -11.931 1.00 97.88 261 ILE A C 1
ATOM 1972 O O . ILE A 1 261 ? 3.546 -2.036 -11.216 1.00 97.88 261 ILE A O 1
ATOM 1976 N N . SER A 1 262 ? 2.906 -3.403 -12.876 1.00 97.38 262 SER A N 1
ATOM 1977 C CA . SER A 1 262 ? 4.230 -3.697 -13.404 1.00 97.38 262 SER A CA 1
ATOM 1978 C C . SER A 1 262 ? 4.157 -3.773 -14.925 1.00 97.38 262 SER A C 1
ATOM 1980 O O . SER A 1 262 ? 3.074 -3.943 -15.486 1.00 97.38 262 SER A O 1
ATOM 1982 N N . PHE A 1 263 ? 5.284 -3.596 -15.608 1.00 96.19 263 PHE A N 1
ATOM 1983 C CA . PHE A 1 263 ? 5.295 -3.403 -17.054 1.00 96.19 263 PHE A CA 1
ATOM 1984 C C . PHE A 1 263 ? 6.392 -4.225 -17.705 1.00 96.19 263 PHE A C 1
ATOM 1986 O O . PHE A 1 263 ? 7.511 -4.290 -17.205 1.00 96.19 263 PHE A O 1
ATOM 1993 N N . ARG A 1 264 ? 6.062 -4.824 -18.846 1.00 96.06 264 ARG A N 1
ATOM 1994 C CA . ARG A 1 264 ? 7.029 -5.398 -19.780 1.00 96.06 264 ARG A CA 1
ATOM 1995 C C . ARG A 1 264 ? 6.739 -4.869 -21.176 1.00 96.06 264 ARG A C 1
ATOM 1997 O O . ARG A 1 264 ? 5.577 -4.720 -21.557 1.00 96.06 264 ARG A O 1
ATOM 2004 N N . LYS A 1 265 ? 7.785 -4.610 -21.952 1.00 94.38 265 LYS A N 1
ATOM 2005 C CA . LYS A 1 265 ? 7.662 -4.162 -23.343 1.00 94.38 265 LYS A CA 1
ATOM 2006 C C . LYS A 1 265 ? 8.914 -4.470 -24.145 1.00 94.38 265 LYS A C 1
ATOM 2008 O O . LYS A 1 265 ? 9.958 -4.739 -23.565 1.00 94.38 265 LYS A O 1
ATOM 2013 N N . GLN A 1 266 ? 8.817 -4.377 -25.468 1.00 93.31 266 GLN A N 1
ATOM 2014 C CA . GLN A 1 266 ? 9.975 -4.358 -26.360 1.00 93.31 266 GLN A CA 1
ATOM 2015 C C . GLN A 1 266 ? 10.378 -2.908 -26.663 1.00 93.31 266 GLN A C 1
ATOM 2017 O O . GLN A 1 266 ? 9.545 -2.103 -27.076 1.00 93.31 266 GLN A O 1
ATOM 2022 N N . GLY A 1 267 ? 11.647 -2.571 -26.468 1.00 91.06 267 GLY A N 1
ATOM 2023 C CA . GLY A 1 267 ? 12.229 -1.247 -26.700 1.00 91.06 267 GLY A CA 1
ATOM 2024 C C . GLY A 1 267 ? 13.757 -1.276 -26.645 1.00 91.06 267 GLY A C 1
ATOM 2025 O O . GLY A 1 267 ? 14.337 -2.327 -26.387 1.00 91.06 267 GLY A O 1
ATOM 2026 N N . ASN A 1 268 ? 14.394 -0.131 -26.889 1.00 91.12 268 ASN A N 1
ATOM 2027 C CA . ASN A 1 268 ? 15.858 -0.017 -26.894 1.00 91.12 268 ASN A CA 1
ATOM 2028 C C . ASN A 1 268 ? 16.395 0.970 -25.855 1.00 91.12 268 ASN A C 1
ATOM 2030 O O . ASN A 1 268 ? 17.504 0.761 -25.388 1.00 91.12 268 ASN A O 1
ATOM 2034 N N . ASN A 1 269 ? 15.609 1.988 -25.497 1.00 94.31 269 ASN A N 1
ATOM 2035 C CA . ASN A 1 269 ? 16.001 3.060 -24.589 1.00 94.31 269 ASN A CA 1
ATOM 2036 C C . ASN A 1 269 ? 14.892 3.282 -23.559 1.00 94.31 269 ASN A C 1
ATOM 2038 O O . ASN A 1 269 ? 13.734 3.035 -23.873 1.00 94.31 269 ASN A O 1
ATOM 2042 N N . TYR A 1 270 ? 15.226 3.800 -22.384 1.00 95.38 270 TYR A N 1
ATOM 2043 C CA . TYR A 1 270 ? 14.286 4.320 -21.396 1.00 95.38 270 TYR A CA 1
ATOM 2044 C C . TYR A 1 270 ? 13.906 5.767 -21.718 1.00 95.38 270 TYR A C 1
ATOM 2046 O O . TYR A 1 270 ? 14.542 6.720 -21.259 1.00 95.38 270 TYR A O 1
ATOM 2054 N N . ASP A 1 271 ? 12.842 5.942 -22.490 1.00 94.00 271 ASP A N 1
ATOM 2055 C CA . ASP A 1 271 ? 12.302 7.209 -22.964 1.00 94.00 271 ASP A CA 1
ATOM 2056 C C . ASP A 1 271 ? 10.811 7.368 -22.594 1.00 94.00 271 ASP A C 1
ATOM 2058 O O . ASP A 1 271 ? 10.324 6.798 -21.610 1.00 94.00 271 ASP A O 1
ATOM 2062 N N . GLY A 1 272 ? 10.077 8.231 -23.298 1.00 95.06 272 GLY A N 1
ATOM 2063 C CA . GLY A 1 272 ? 8.708 8.597 -22.949 1.00 95.06 272 GLY A CA 1
ATOM 2064 C C . GLY A 1 272 ? 7.666 7.477 -23.048 1.00 95.06 272 GLY A C 1
ATOM 2065 O O . GLY A 1 272 ? 6.489 7.723 -22.757 1.00 95.06 272 GLY A O 1
ATOM 2066 N N . ASN A 1 273 ? 8.053 6.265 -23.452 1.00 95.00 273 ASN A N 1
ATOM 2067 C CA . ASN A 1 273 ? 7.161 5.108 -23.543 1.00 95.00 273 ASN A CA 1
ATOM 2068 C C . ASN A 1 273 ? 7.480 3.974 -22.524 1.00 95.00 273 ASN A C 1
ATOM 2070 O O . ASN A 1 273 ? 6.822 2.931 -22.558 1.00 95.00 273 ASN A O 1
ATOM 2074 N N . GLU A 1 274 ? 8.422 4.171 -21.587 1.00 94.56 274 GLU A N 1
ATOM 2075 C CA . GLU A 1 274 ? 8.765 3.206 -20.516 1.00 94.56 274 GLU A CA 1
ATOM 2076 C C . GLU A 1 274 ? 8.116 3.493 -19.158 1.00 94.56 274 GLU A C 1
ATOM 2078 O O . GLU A 1 274 ? 8.031 2.601 -18.306 1.00 94.56 274 GLU A O 1
ATOM 2083 N N . PHE A 1 275 ? 7.703 4.738 -18.931 1.00 95.88 275 PHE A N 1
ATOM 2084 C CA . PHE A 1 275 ? 7.214 5.220 -17.642 1.00 95.88 275 PHE A CA 1
ATOM 2085 C C . PHE A 1 275 ? 5.704 5.411 -17.707 1.00 95.88 275 PHE A C 1
ATOM 2087 O O . PHE A 1 275 ? 5.210 6.285 -18.423 1.00 95.88 275 PHE A O 1
ATOM 2094 N N . ILE A 1 276 ? 4.975 4.576 -16.968 1.00 97.12 276 ILE A N 1
ATOM 2095 C CA . ILE A 1 276 ? 3.514 4.589 -16.957 1.00 97.12 276 ILE A CA 1
ATOM 2096 C C . ILE A 1 276 ? 3.007 5.367 -15.753 1.00 97.12 276 ILE A C 1
ATOM 2098 O O . ILE A 1 276 ? 3.393 5.119 -14.608 1.00 97.12 276 ILE A O 1
ATOM 2102 N N . ASN A 1 277 ? 2.067 6.263 -16.027 1.00 97.88 277 ASN A N 1
ATOM 2103 C CA . ASN A 1 277 ? 1.206 6.861 -15.024 1.00 97.88 277 ASN A CA 1
ATOM 2104 C C . ASN A 1 277 ? -0.112 6.070 -14.936 1.00 97.88 277 ASN A C 1
ATOM 2106 O O . ASN A 1 277 ? -0.760 5.821 -15.954 1.00 97.88 277 ASN A O 1
ATOM 2110 N N . ALA A 1 278 ? -0.485 5.674 -13.720 1.00 98.38 278 ALA A N 1
ATOM 2111 C CA . ALA A 1 278 ? -1.657 4.876 -13.386 1.00 98.38 278 ALA A CA 1
ATOM 2112 C C . ALA A 1 278 ? -2.597 5.660 -12.462 1.00 98.38 278 ALA A C 1
ATOM 2114 O O . ALA A 1 278 ? -2.230 6.040 -11.344 1.00 98.38 278 ALA A O 1
ATOM 2115 N N . LYS A 1 279 ? -3.834 5.869 -12.919 1.00 98.50 279 LYS A N 1
ATOM 2116 C CA . LYS A 1 279 ? -4.834 6.684 -12.230 1.00 98.50 279 LYS A CA 1
ATOM 2117 C C . LYS A 1 279 ? -6.197 5.999 -12.169 1.00 98.50 279 LYS A C 1
ATOM 2119 O O . LYS A 1 279 ? -6.767 5.677 -13.204 1.00 98.50 279 LYS A O 1
ATOM 2124 N N . LEU A 1 280 ? -6.746 5.828 -10.972 1.00 98.69 280 LEU A N 1
ATOM 2125 C CA . LEU A 1 280 ? -8.149 5.475 -10.776 1.00 98.69 280 LEU A CA 1
ATOM 2126 C C . LEU A 1 280 ? -8.984 6.731 -11.050 1.00 98.69 280 LEU A C 1
ATOM 2128 O O . LEU A 1 280 ? -8.887 7.708 -10.309 1.00 98.69 280 LEU A O 1
ATOM 2132 N N . ILE A 1 281 ? -9.725 6.744 -12.159 1.00 98.06 281 ILE A N 1
ATOM 2133 C CA . ILE A 1 281 ? -10.490 7.930 -12.593 1.00 98.06 281 ILE A CA 1
ATOM 2134 C C . ILE A 1 281 ? -11.958 7.876 -12.164 1.00 98.06 281 ILE A C 1
ATOM 2136 O O . ILE A 1 281 ? -12.594 8.918 -12.030 1.00 98.06 281 ILE A O 1
ATOM 2140 N N . ASP A 1 282 ? -12.471 6.673 -11.910 1.00 98.31 282 ASP A N 1
ATOM 2141 C CA . ASP A 1 282 ? -13.797 6.395 -11.369 1.00 98.31 282 ASP A CA 1
ATOM 2142 C C . ASP A 1 282 ? -13.792 5.026 -10.659 1.00 98.31 282 ASP A C 1
ATOM 2144 O O . ASP A 1 282 ? -12.758 4.356 -10.581 1.00 98.31 282 ASP A O 1
ATOM 2148 N N . SER A 1 283 ? -14.939 4.604 -10.120 1.00 98.19 283 SER A N 1
ATOM 2149 C CA . SER A 1 283 ? -15.071 3.346 -9.375 1.00 98.19 283 SER A CA 1
ATOM 2150 C C . SER A 1 283 ? -14.883 2.084 -10.223 1.00 98.19 283 SER A C 1
ATOM 2152 O O . SER A 1 283 ? -14.832 0.992 -9.674 1.00 98.19 283 SER A O 1
ATOM 2154 N N . THR A 1 284 ? -14.777 2.184 -11.542 1.00 98.31 284 THR A N 1
ATOM 2155 C CA . THR A 1 284 ? -14.691 1.042 -12.461 1.00 98.31 284 THR A CA 1
ATOM 2156 C C . THR A 1 284 ? -13.520 1.121 -13.434 1.00 98.31 284 THR A C 1
ATOM 2158 O O . THR A 1 284 ? -13.322 0.186 -14.209 1.00 98.31 284 THR A O 1
ATOM 2161 N N . THR A 1 285 ? -12.715 2.185 -13.385 1.00 98.62 285 THR A N 1
ATOM 2162 C CA . THR A 1 285 ? -11.713 2.450 -14.419 1.00 98.62 285 THR A CA 1
ATOM 2163 C C . THR A 1 285 ? -10.355 2.827 -13.837 1.00 98.62 285 THR A C 1
ATOM 2165 O O . THR A 1 285 ? -10.182 3.871 -13.199 1.00 98.62 285 THR A O 1
ATOM 2168 N N . LEU A 1 286 ? -9.355 1.995 -14.143 1.00 98.81 286 LEU A N 1
ATOM 2169 C CA . LEU A 1 286 ? -7.940 2.320 -14.004 1.00 98.81 286 LEU A CA 1
ATOM 2170 C C . LEU A 1 286 ? -7.403 2.810 -15.353 1.00 98.81 286 LEU A C 1
ATOM 2172 O O . LEU A 1 286 ? -7.231 2.032 -16.289 1.00 98.81 286 LEU A O 1
ATOM 2176 N N . LYS A 1 287 ? -7.092 4.099 -15.442 1.00 98.75 287 LYS A N 1
ATOM 2177 C CA . LYS A 1 287 ? -6.474 4.720 -16.610 1.00 98.75 287 LYS A CA 1
ATOM 2178 C C . LYS A 1 287 ? -4.958 4.576 -16.568 1.00 98.75 287 LYS A C 1
ATOM 2180 O O . LYS A 1 287 ? -4.323 4.913 -15.568 1.00 98.75 287 LYS A O 1
ATOM 2185 N N . LEU A 1 288 ? -4.376 4.127 -17.674 1.00 98.81 288 LEU A N 1
ATOM 2186 C CA . LEU A 1 288 ? -2.937 3.962 -17.863 1.00 98.81 288 LEU A CA 1
ATOM 2187 C C . LEU A 1 288 ? -2.478 4.896 -18.984 1.00 98.81 288 LEU A C 1
ATOM 2189 O O . LEU A 1 288 ? -3.056 4.887 -20.071 1.00 98.81 288 LEU A O 1
ATOM 2193 N N . THR A 1 289 ? -1.445 5.709 -18.740 1.00 98.56 289 THR A N 1
ATOM 2194 C CA . THR A 1 289 ? -0.920 6.641 -19.750 1.00 98.56 289 THR A CA 1
ATOM 2195 C C . THR A 1 289 ? 0.601 6.638 -19.855 1.00 98.56 289 THR A C 1
ATOM 2197 O O . THR A 1 289 ? 1.309 6.514 -18.856 1.00 98.56 289 THR A O 1
ATOM 2200 N N . LEU A 1 290 ? 1.081 6.830 -21.083 1.00 97.88 290 LEU A N 1
ATOM 2201 C CA . LEU A 1 290 ? 2.472 7.073 -21.464 1.00 97.88 290 LEU A CA 1
ATOM 2202 C C . LEU A 1 290 ? 2.604 8.494 -22.026 1.00 97.88 290 LEU A C 1
ATOM 2204 O O . LEU A 1 290 ? 1.600 9.123 -22.379 1.00 97.88 290 LEU A O 1
ATOM 2208 N N . LYS A 1 291 ? 3.831 9.019 -22.127 1.00 97.62 291 LYS A N 1
ATOM 2209 C CA . LYS A 1 291 ? 4.059 10.274 -22.861 1.00 97.62 291 LYS A CA 1
ATOM 2210 C C . LYS A 1 291 ? 4.079 10.015 -24.365 1.00 97.62 291 LYS A C 1
ATOM 2212 O O . LYS A 1 291 ? 3.401 10.719 -25.107 1.00 97.62 291 LYS A O 1
ATOM 2217 N N . ASN A 1 292 ? 4.806 8.981 -24.778 1.00 96.62 292 ASN A N 1
ATOM 2218 C CA . ASN A 1 292 ? 4.970 8.582 -26.168 1.00 96.62 292 ASN A CA 1
ATOM 2219 C C . ASN A 1 292 ? 4.321 7.221 -26.420 1.00 96.62 292 ASN A C 1
ATOM 2221 O O . ASN A 1 292 ? 4.267 6.366 -25.536 1.00 96.62 292 ASN A O 1
ATOM 2225 N N . ALA A 1 293 ? 3.811 7.022 -27.635 1.00 95.50 293 ALA A N 1
ATOM 2226 C CA . ALA A 1 293 ? 3.243 5.738 -28.020 1.00 95.50 293 ALA A CA 1
ATOM 2227 C C . ALA A 1 293 ? 4.352 4.671 -28.052 1.00 95.50 293 ALA A C 1
ATOM 2229 O O . ALA A 1 293 ? 5.467 4.969 -28.497 1.00 95.50 293 ALA A O 1
ATOM 2230 N N . PRO A 1 294 ? 4.074 3.426 -27.630 1.00 93.62 294 PRO A N 1
ATOM 2231 C CA . PRO A 1 294 ? 4.994 2.325 -27.860 1.00 93.62 294 PRO A CA 1
ATOM 2232 C C . PRO A 1 294 ? 5.271 2.162 -29.356 1.00 93.62 294 PRO A C 1
ATOM 2234 O O . PRO A 1 294 ? 4.363 2.239 -30.180 1.00 93.62 294 PRO A O 1
ATOM 2237 N N . VAL A 1 295 ? 6.520 1.865 -29.709 1.00 91.25 295 VAL A N 1
ATOM 2238 C CA . VAL A 1 295 ? 6.905 1.544 -31.097 1.00 91.25 295 VAL A CA 1
ATOM 2239 C C . VAL A 1 295 ? 6.537 0.112 -31.504 1.00 91.25 295 VAL A C 1
ATOM 2241 O O . VAL A 1 295 ? 6.586 -0.235 -32.680 1.00 91.25 295 VAL A O 1
ATOM 2244 N N . ASN A 1 296 ? 6.188 -0.735 -30.532 1.00 90.38 296 ASN A N 1
ATOM 2245 C CA . ASN A 1 296 ? 5.847 -2.137 -30.730 1.00 90.38 296 ASN A CA 1
ATOM 2246 C C . ASN A 1 296 ? 4.591 -2.493 -29.912 1.00 90.38 296 ASN A C 1
ATOM 2248 O O . ASN A 1 296 ? 4.536 -2.146 -28.726 1.00 90.38 296 ASN A O 1
ATOM 2252 N N . PRO A 1 297 ? 3.611 -3.210 -30.501 1.00 92.38 297 PRO A N 1
ATOM 2253 C CA . PRO A 1 297 ? 2.379 -3.579 -29.805 1.00 92.38 297 PRO A CA 1
ATOM 2254 C C . PRO A 1 297 ? 2.585 -4.624 -28.699 1.00 92.38 297 PRO A C 1
ATOM 2256 O O . PRO A 1 297 ? 1.710 -4.803 -27.856 1.00 92.38 297 PRO A O 1
ATOM 2259 N N . ASN A 1 298 ? 3.734 -5.304 -28.675 1.00 91.06 298 ASN A N 1
ATOM 2260 C CA . ASN A 1 298 ? 4.104 -6.282 -27.661 1.00 91.06 298 ASN A CA 1
ATOM 2261 C C . ASN A 1 298 ? 4.574 -5.570 -26.391 1.00 91.06 298 ASN A C 1
ATOM 2263 O O . ASN A 1 298 ? 5.767 -5.407 -26.111 1.00 91.06 298 ASN A O 1
ATOM 2267 N N . ASN A 1 299 ? 3.588 -5.118 -25.637 1.00 95.06 299 ASN A N 1
ATOM 2268 C CA . ASN A 1 299 ? 3.739 -4.526 -24.328 1.00 95.06 299 ASN A CA 1
ATOM 2269 C C . ASN A 1 299 ? 2.555 -4.956 -23.461 1.00 95.06 299 ASN A C 1
ATOM 2271 O O . ASN A 1 299 ? 1.450 -5.182 -23.962 1.00 95.06 299 ASN A O 1
ATOM 2275 N N . MET A 1 300 ? 2.803 -5.114 -22.167 1.00 97.25 300 MET A N 1
ATOM 2276 C CA . MET A 1 300 ? 1.785 -5.556 -21.230 1.00 97.25 300 MET A CA 1
ATOM 2277 C C . MET A 1 300 ? 1.995 -4.919 -19.869 1.00 97.25 300 MET A C 1
ATOM 2279 O O . MET A 1 300 ? 3.075 -5.024 -19.281 1.00 97.25 300 MET A O 1
ATOM 2283 N N . VAL A 1 301 ? 0.933 -4.294 -19.376 1.00 98.19 301 VAL A N 1
ATOM 2284 C CA . VAL A 1 301 ? 0.806 -3.813 -18.008 1.00 98.19 301 VAL A CA 1
ATOM 2285 C C . VAL A 1 301 ? 0.047 -4.854 -17.210 1.00 98.19 301 VAL A C 1
ATOM 2287 O O . VAL A 1 301 ? -1.089 -5.180 -17.541 1.00 98.19 301 VAL A O 1
ATOM 2290 N N . GLU A 1 302 ? 0.665 -5.342 -16.146 1.00 98.38 302 GLU A N 1
ATOM 2291 C CA . GLU A 1 302 ? 0.006 -6.191 -15.161 1.00 98.38 302 GLU A CA 1
ATOM 2292 C C . GLU A 1 302 ? -0.422 -5.321 -13.998 1.00 98.38 302 GLU A C 1
ATOM 2294 O O . GLU A 1 302 ? 0.431 -4.706 -13.357 1.00 98.38 302 GLU A O 1
ATOM 2299 N N . TRP A 1 303 ? -1.725 -5.235 -13.750 1.00 98.38 303 TRP A N 1
ATOM 2300 C CA . TRP A 1 303 ? -2.293 -4.338 -12.755 1.00 98.38 303 TRP A CA 1
ATOM 2301 C C . TRP A 1 303 ? -2.999 -5.098 -11.638 1.00 98.38 303 TRP A C 1
ATOM 2303 O O . TRP A 1 303 ? -3.571 -6.171 -11.831 1.00 98.38 303 TRP A O 1
ATOM 2313 N N . GLN A 1 304 ? -2.962 -4.503 -10.452 1.00 98.44 304 GLN A N 1
ATOM 2314 C CA . GLN A 1 304 ? -3.735 -4.888 -9.282 1.00 98.44 304 GLN A CA 1
ATOM 2315 C C . GLN A 1 304 ? -4.359 -3.619 -8.702 1.00 98.44 304 GLN A C 1
ATOM 2317 O O . GLN A 1 304 ? -3.678 -2.609 -8.554 1.00 98.44 304 GLN A O 1
ATOM 2322 N N . VAL A 1 305 ? -5.637 -3.661 -8.357 1.00 98.62 305 VAL A N 1
ATOM 2323 C CA . VAL A 1 305 ? -6.309 -2.606 -7.601 1.00 98.62 305 VAL A CA 1
ATOM 2324 C C . VAL A 1 305 ? -6.712 -3.187 -6.261 1.00 98.62 305 VAL A C 1
ATOM 2326 O O . VAL A 1 305 ? -7.448 -4.173 -6.208 1.00 98.62 305 VAL A O 1
ATOM 2329 N N . ILE A 1 306 ? -6.200 -2.587 -5.191 1.00 98.19 306 ILE A N 1
ATOM 2330 C CA . ILE A 1 306 ? -6.436 -3.026 -3.820 1.00 98.19 306 ILE A CA 1
ATOM 2331 C C . ILE A 1 306 ? -7.320 -1.994 -3.149 1.00 98.19 306 ILE A C 1
ATOM 2333 O O . ILE A 1 306 ? -6.931 -0.831 -3.066 1.00 98.19 306 ILE A O 1
ATOM 2337 N N . GLN A 1 307 ? -8.475 -2.429 -2.654 1.00 97.56 307 GLN A N 1
ATOM 2338 C CA . GLN A 1 307 ? -9.325 -1.650 -1.765 1.00 97.56 307 GLN A CA 1
ATOM 2339 C C . GLN A 1 307 ? -9.143 -2.147 -0.333 1.00 97.56 307 GLN A C 1
ATOM 2341 O O . GLN A 1 307 ? -9.379 -3.323 -0.057 1.00 97.56 307 GLN A O 1
ATOM 2346 N N . PHE A 1 308 ? -8.780 -1.249 0.579 1.00 93.44 308 PHE A N 1
ATOM 2347 C CA . PHE A 1 308 ? -8.669 -1.546 2.006 1.00 93.44 308 PHE A CA 1
ATOM 2348 C C . PHE A 1 308 ? -9.944 -1.133 2.747 1.00 93.44 308 PHE A C 1
ATOM 2350 O O . PHE A 1 308 ? -10.481 -0.042 2.554 1.00 93.44 308 PHE A O 1
ATOM 2357 N N . ASP A 1 309 ? -10.439 -1.968 3.654 1.00 84.56 309 ASP A N 1
ATOM 2358 C CA . ASP A 1 309 ? -11.582 -1.604 4.492 1.00 84.56 309 ASP A CA 1
ATOM 2359 C C . ASP A 1 309 ? -11.215 -0.573 5.556 1.00 84.56 309 ASP A C 1
ATOM 2361 O O . ASP A 1 309 ? -12.016 0.314 5.858 1.00 84.56 309 ASP A O 1
ATOM 2365 N N . ARG A 1 310 ? -9.993 -0.648 6.091 1.00 83.12 310 ARG A N 1
ATOM 2366 C CA . ARG A 1 310 ? -9.527 0.201 7.194 1.00 83.12 310 ARG A CA 1
ATOM 2367 C C . ARG A 1 310 ? -8.365 1.101 6.793 1.00 83.12 310 ARG A C 1
ATOM 2369 O O . ARG A 1 310 ? -7.360 1.182 7.492 1.00 83.12 310 ARG A O 1
ATOM 2376 N N . ALA A 1 311 ? -8.525 1.818 5.690 1.00 90.25 311 ALA A N 1
ATOM 2377 C CA . ALA A 1 311 ? -7.620 2.893 5.308 1.00 90.25 311 ALA A CA 1
ATOM 2378 C C . ALA A 1 311 ? -8.398 4.109 4.803 1.00 90.25 311 ALA A C 1
ATOM 2380 O O . ALA A 1 311 ? -9.553 3.992 4.394 1.00 90.25 311 ALA A O 1
ATOM 2381 N N . SER A 1 312 ? -7.744 5.263 4.815 1.00 95.06 312 SER A N 1
ATOM 2382 C CA . SER A 1 312 ? -8.140 6.434 4.034 1.00 95.06 312 SER A CA 1
ATOM 2383 C C . SER A 1 312 ? -7.060 6.727 3.003 1.00 95.06 312 SER A C 1
ATOM 2385 O O . SER A 1 312 ? -5.881 6.757 3.348 1.00 95.06 312 SER A O 1
ATOM 2387 N N . VAL A 1 313 ? -7.452 6.963 1.758 1.00 98.44 313 VAL A N 1
ATOM 2388 C CA . VAL A 1 313 ? -6.558 7.250 0.639 1.00 98.44 313 VAL A CA 1
ATOM 2389 C C . VAL A 1 313 ? -6.798 8.672 0.162 1.00 98.44 313 VAL A C 1
ATOM 2391 O O . VAL A 1 313 ? -7.909 9.039 -0.217 1.00 98.44 313 VAL A O 1
ATOM 2394 N N . GLN A 1 314 ? -5.732 9.465 0.167 1.00 98.44 314 GLN A N 1
ATOM 2395 C CA . GLN A 1 314 ? -5.671 10.740 -0.540 1.00 98.44 314 GLN A CA 1
ATOM 2396 C C . GLN A 1 314 ? -4.944 10.532 -1.868 1.00 98.44 314 GLN A C 1
ATOM 2398 O O . GLN A 1 314 ? -4.019 9.724 -1.942 1.00 98.44 314 GLN A O 1
ATOM 2403 N N . THR A 1 315 ? -5.331 11.262 -2.910 1.00 98.31 315 THR A N 1
ATOM 2404 C CA . THR A 1 315 ? -4.673 11.203 -4.220 1.00 98.31 315 THR A CA 1
ATOM 2405 C C . THR A 1 315 ? -4.601 12.583 -4.858 1.00 98.31 315 THR A C 1
ATOM 2407 O O . THR A 1 315 ? -5.419 13.456 -4.561 1.00 98.31 315 THR A O 1
ATOM 2410 N N . GLY A 1 316 ? -3.629 12.779 -5.742 1.00 98.25 316 GLY A N 1
ATOM 2411 C CA . GLY A 1 316 ? -3.478 14.002 -6.513 1.00 98.25 316 GLY A CA 1
ATOM 2412 C C . GLY A 1 316 ? -2.488 13.836 -7.656 1.00 98.25 316 GLY A C 1
ATOM 2413 O O . GLY A 1 316 ? -1.746 12.853 -7.721 1.00 98.25 316 GLY A O 1
ATOM 2414 N N . ASP A 1 317 ? -2.483 14.825 -8.544 1.00 98.31 317 ASP A N 1
ATOM 2415 C CA . ASP A 1 317 ? -1.558 14.907 -9.670 1.00 98.31 317 ASP A CA 1
ATOM 2416 C C . ASP A 1 317 ? -0.580 16.068 -9.466 1.00 98.31 317 ASP A C 1
ATOM 2418 O O . ASP A 1 317 ? -0.957 17.130 -8.966 1.00 98.31 317 ASP A O 1
ATOM 2422 N N . ILE A 1 318 ? 0.672 15.870 -9.871 1.00 97.00 318 ILE A N 1
ATOM 2423 C CA . ILE A 1 318 ? 1.702 16.911 -9.943 1.00 97.00 318 ILE A CA 1
ATOM 2424 C C . ILE A 1 318 ? 2.448 16.807 -11.274 1.00 97.00 318 ILE A C 1
ATOM 2426 O O . ILE A 1 318 ? 2.600 15.713 -11.820 1.00 97.00 318 ILE A O 1
ATOM 2430 N N . SER A 1 319 ? 2.981 17.929 -11.749 1.00 96.31 319 SER A N 1
ATOM 2431 C CA . SER A 1 319 ? 3.821 17.973 -12.948 1.00 96.31 319 SER A CA 1
ATOM 2432 C C . SER A 1 319 ? 5.148 18.647 -12.627 1.00 96.31 319 SER A C 1
ATOM 2434 O O . SER A 1 319 ? 5.167 19.811 -12.238 1.00 96.31 319 SER A O 1
ATOM 2436 N N . PHE A 1 320 ? 6.254 17.924 -12.804 1.00 95.44 320 PHE A N 1
ATOM 2437 C CA . PHE A 1 320 ? 7.591 18.510 -12.850 1.00 95.44 320 PHE A CA 1
ATOM 2438 C C . PHE A 1 320 ? 7.777 19.222 -14.179 1.00 95.44 320 PHE A C 1
ATOM 2440 O O . PHE A 1 320 ? 7.712 18.587 -15.235 1.00 95.44 320 PHE A O 1
ATOM 2447 N N . LEU A 1 321 ? 8.102 20.508 -14.119 1.00 96.94 321 LEU A N 1
ATOM 2448 C CA . LEU A 1 321 ? 8.675 21.225 -15.245 1.00 96.94 321 LEU A CA 1
ATOM 2449 C C . LEU A 1 321 ? 10.115 20.758 -15.481 1.00 96.94 321 LEU A C 1
ATOM 2451 O O . LEU A 1 321 ? 10.772 20.189 -14.603 1.00 96.94 321 LEU A O 1
ATOM 2455 N N . SER A 1 322 ? 10.647 21.041 -16.669 1.00 96.19 322 SER A N 1
ATOM 2456 C CA . SER A 1 322 ? 12.004 20.633 -17.050 1.00 96.19 322 SER A CA 1
ATOM 2457 C C . SER A 1 322 ? 13.096 21.161 -16.113 1.00 96.19 322 SER A C 1
ATOM 2459 O O . SER A 1 322 ? 14.132 20.514 -16.004 1.00 96.19 322 SER A O 1
ATOM 2461 N N . SER A 1 323 ? 12.862 22.260 -15.389 1.00 97.12 323 SER A N 1
ATOM 2462 C CA . SER A 1 323 ? 13.794 22.864 -14.425 1.00 97.12 323 SER A CA 1
ATOM 2463 C C . SER A 1 323 ? 13.607 22.429 -12.970 1.00 97.12 323 SER A C 1
ATOM 2465 O O . SER A 1 323 ? 14.472 22.715 -12.145 1.00 97.12 323 SER A O 1
ATOM 2467 N N . ASP A 1 324 ? 12.497 21.775 -12.626 1.00 98.12 324 ASP A N 1
ATOM 2468 C CA . ASP A 1 324 ? 12.160 21.521 -11.223 1.00 98.12 324 ASP A CA 1
ATOM 2469 C C . ASP A 1 324 ? 13.050 20.429 -10.636 1.00 98.12 324 ASP A C 1
ATOM 2471 O O . ASP A 1 324 ? 13.243 19.386 -11.258 1.00 98.12 324 ASP A O 1
ATOM 2475 N N . THR A 1 325 ? 13.564 20.626 -9.425 1.00 97.50 325 THR A N 1
ATOM 2476 C CA . THR A 1 325 ? 14.322 19.601 -8.682 1.00 97.50 325 THR A CA 1
ATOM 2477 C C . THR A 1 325 ? 13.493 18.955 -7.579 1.00 97.50 325 THR A C 1
ATOM 2479 O O . THR A 1 325 ? 13.755 17.811 -7.206 1.00 97.50 325 THR A O 1
ATOM 2482 N N . ALA A 1 326 ? 12.465 19.649 -7.084 1.00 97.69 326 ALA A N 1
ATOM 2483 C CA . ALA A 1 326 ? 11.525 19.134 -6.103 1.00 97.69 326 ALA A CA 1
ATOM 2484 C C . ALA A 1 326 ? 10.156 19.818 -6.208 1.00 97.69 326 ALA A C 1
ATOM 2486 O O . ALA A 1 326 ? 10.070 21.000 -6.532 1.00 97.69 326 ALA A O 1
ATOM 2487 N N . ILE A 1 327 ? 9.105 19.077 -5.862 1.00 98.00 327 ILE A N 1
ATOM 2488 C CA . ILE A 1 327 ? 7.737 19.572 -5.691 1.00 98.00 327 ILE A CA 1
ATOM 2489 C C . ILE A 1 327 ? 7.213 19.055 -4.354 1.00 98.00 327 ILE A C 1
ATOM 2491 O O . ILE A 1 327 ? 7.324 17.865 -4.055 1.00 98.00 327 ILE A O 1
ATOM 2495 N N . THR A 1 328 ? 6.611 19.939 -3.563 1.00 97.81 328 THR A N 1
ATOM 2496 C CA . THR A 1 328 ? 5.903 19.575 -2.331 1.00 97.81 328 THR A CA 1
ATOM 2497 C C . THR A 1 328 ? 4.407 19.735 -2.553 1.00 97.81 328 THR A C 1
ATOM 2499 O O . THR A 1 328 ? 3.952 20.818 -2.916 1.00 97.81 328 THR A O 1
ATOM 2502 N N . ALA A 1 329 ? 3.654 18.659 -2.331 1.00 96.75 329 ALA A N 1
ATOM 2503 C CA . ALA A 1 329 ? 2.201 18.662 -2.392 1.00 96.75 329 ALA A CA 1
ATOM 2504 C C . ALA A 1 329 ? 1.625 18.661 -0.963 1.00 96.75 329 ALA A C 1
ATOM 2506 O O . ALA A 1 329 ? 2.019 17.813 -0.151 1.00 96.75 329 ALA A O 1
ATOM 2507 N N . PRO A 1 330 ? 0.705 19.587 -0.640 1.00 97.12 330 PRO A N 1
ATOM 2508 C CA . PRO A 1 330 ? 0.005 19.558 0.633 1.00 97.12 330 PRO A CA 1
ATOM 2509 C C . P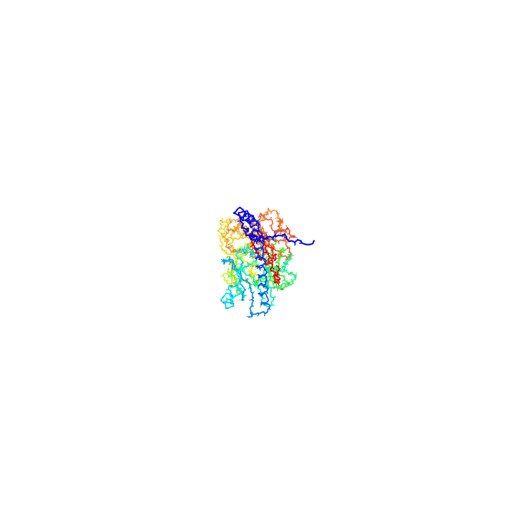RO A 1 330 ? -0.984 18.386 0.666 1.00 97.12 330 PRO A C 1
ATOM 2511 O O . PRO A 1 330 ? -1.624 18.071 -0.338 1.00 97.12 330 PRO A O 1
ATOM 2514 N N . VAL A 1 331 ? -1.138 17.770 1.835 1.00 97.69 331 VAL A N 1
ATOM 2515 C CA . VAL A 1 331 ? -2.138 16.728 2.107 1.00 97.69 331 VAL A CA 1
ATOM 2516 C C . VAL A 1 331 ? -2.934 17.085 3.358 1.00 97.69 331 VAL A C 1
ATOM 2518 O O . VAL A 1 331 ? -2.453 17.807 4.233 1.00 97.69 331 VAL A O 1
ATOM 2521 N N . THR A 1 332 ? -4.154 16.563 3.470 1.00 96.94 332 THR A N 1
ATOM 2522 C CA . THR A 1 332 ? -4.861 16.562 4.757 1.00 96.94 332 THR A CA 1
ATOM 2523 C C . THR A 1 332 ? -4.016 15.795 5.768 1.00 96.94 332 THR A C 1
ATOM 2525 O O . THR A 1 332 ? -3.439 14.768 5.413 1.00 96.94 332 THR A O 1
ATOM 2528 N N . ALA A 1 333 ? -3.922 16.300 7.000 1.00 96.25 333 ALA A N 1
ATOM 2529 C CA . ALA A 1 333 ? -3.007 15.766 8.001 1.00 96.25 333 ALA A CA 1
ATOM 2530 C C . ALA A 1 333 ? -3.178 14.246 8.204 1.00 96.25 333 ALA A C 1
ATOM 2532 O O . ALA A 1 333 ? -4.285 13.784 8.477 1.00 96.25 333 ALA A O 1
ATOM 2533 N N . VAL A 1 334 ? -2.075 13.498 8.111 1.00 94.81 334 VAL A N 1
ATOM 2534 C CA . VAL A 1 334 ? -2.011 12.045 8.331 1.00 94.81 334 VAL A CA 1
ATOM 2535 C C . VAL A 1 334 ? -1.044 11.679 9.457 1.00 94.81 334 VAL A C 1
ATOM 2537 O O . VAL A 1 334 ? -0.091 12.408 9.751 1.00 94.81 334 VAL A O 1
ATOM 2540 N N . ASN A 1 335 ? -1.230 10.503 10.056 1.00 93.75 335 ASN A N 1
ATOM 2541 C CA . ASN A 1 335 ? -0.205 9.877 10.884 1.00 93.75 335 ASN A CA 1
ATOM 2542 C C . ASN A 1 335 ? 0.889 9.249 9.999 1.00 93.75 335 ASN A C 1
ATOM 2544 O O . ASN A 1 335 ? 0.663 8.225 9.352 1.00 93.75 335 ASN A O 1
ATOM 2548 N N . ALA A 1 336 ? 2.088 9.838 9.989 1.00 92.31 336 ALA A N 1
ATOM 2549 C CA . ALA A 1 336 ? 3.211 9.379 9.168 1.00 92.31 336 ALA A CA 1
ATOM 2550 C C . ALA A 1 336 ? 3.634 7.926 9.483 1.00 92.31 336 ALA A C 1
ATOM 2552 O O . ALA A 1 336 ? 3.915 7.155 8.570 1.00 92.31 336 ALA A O 1
ATOM 2553 N N . GLN A 1 337 ? 3.561 7.505 10.751 1.00 92.44 337 GLN A N 1
ATOM 2554 C CA . GLN A 1 337 ? 3.840 6.129 11.191 1.00 92.44 337 GLN A CA 1
ATOM 2555 C C . GLN A 1 337 ? 2.734 5.124 10.829 1.00 92.44 337 GLN A C 1
ATOM 2557 O O . GLN A 1 337 ? 2.814 3.950 11.185 1.00 92.44 337 GLN A O 1
ATOM 2562 N N . LYS A 1 338 ? 1.685 5.566 10.133 1.00 93.31 338 LYS A N 1
ATOM 2563 C CA . LYS A 1 338 ? 0.635 4.713 9.563 1.00 93.31 338 LYS A CA 1
ATOM 2564 C C . LYS A 1 338 ? 0.405 4.973 8.078 1.00 93.31 338 LYS A C 1
ATOM 2566 O O . LYS A 1 338 ? -0.570 4.471 7.523 1.00 93.31 338 LYS A O 1
ATOM 2571 N N . SER A 1 339 ? 1.265 5.771 7.444 1.00 96.62 339 SER A N 1
ATOM 2572 C CA . SER A 1 339 ? 1.012 6.285 6.102 1.00 96.62 339 SER A CA 1
ATOM 2573 C C . SER A 1 339 ? 1.988 5.759 5.070 1.00 96.62 339 SER A C 1
ATOM 2575 O O . SER A 1 339 ? 3.197 5.907 5.204 1.00 96.62 339 SER A O 1
ATOM 2577 N N . TRP A 1 340 ? 1.457 5.180 4.006 1.00 96.88 340 TRP A N 1
ATOM 2578 C CA . TRP A 1 340 ? 2.206 4.658 2.880 1.00 96.88 340 TRP A CA 1
ATOM 2579 C C . TRP A 1 340 ? 2.001 5.549 1.657 1.00 96.88 340 TRP A C 1
ATOM 2581 O O . TRP A 1 340 ? 0.875 5.736 1.196 1.00 96.88 340 TRP A O 1
ATOM 2591 N N . LEU A 1 341 ? 3.097 6.092 1.127 1.00 97.44 341 LEU A N 1
ATOM 2592 C CA . LEU A 1 341 ? 3.091 6.854 -0.117 1.00 97.44 341 LEU A CA 1
ATOM 2593 C C . LEU A 1 341 ? 3.516 5.963 -1.284 1.00 97.44 341 LEU A C 1
ATOM 2595 O O . LEU A 1 341 ? 4.606 5.389 -1.275 1.00 97.44 341 LEU A O 1
ATOM 2599 N N . LEU A 1 342 ? 2.691 5.938 -2.323 1.00 95.75 342 LEU A N 1
ATOM 2600 C CA . LEU A 1 342 ? 3.006 5.329 -3.608 1.00 95.75 342 LEU A CA 1
ATOM 2601 C C . LEU A 1 342 ? 2.646 6.277 -4.743 1.00 95.75 342 LEU A C 1
ATOM 2603 O O . LEU A 1 342 ? 1.753 7.116 -4.630 1.00 95.75 342 LEU A O 1
ATOM 2607 N N . TYR A 1 343 ? 3.361 6.160 -5.849 1.00 97.50 343 TYR A N 1
ATOM 2608 C CA . TYR A 1 343 ? 3.138 7.015 -7.002 1.00 97.50 343 TYR A CA 1
ATOM 2609 C C . TYR A 1 343 ? 3.548 6.328 -8.291 1.00 97.50 343 TYR A C 1
ATOM 2611 O O . TYR A 1 343 ? 4.317 5.365 -8.308 1.00 97.50 343 TYR A O 1
ATOM 2619 N N . SER A 1 344 ? 3.026 6.865 -9.383 1.00 97.69 344 SER A N 1
ATOM 2620 C CA . SER A 1 344 ? 3.362 6.470 -10.741 1.00 97.69 344 SER A CA 1
ATOM 2621 C C . SER A 1 344 ? 3.450 7.712 -11.613 1.00 97.69 344 SER A C 1
ATOM 2623 O O . SER A 1 344 ? 2.779 8.711 -11.350 1.00 97.69 344 SER A O 1
ATOM 2625 N N . TYR A 1 345 ? 4.277 7.682 -12.644 1.00 97.19 345 TYR A N 1
ATOM 2626 C CA . TYR A 1 345 ? 4.493 8.846 -13.482 1.00 97.19 345 TYR A CA 1
ATOM 2627 C C . TYR A 1 345 ? 4.880 8.438 -14.889 1.00 97.19 345 TYR A C 1
ATOM 2629 O O . TYR A 1 345 ? 5.420 7.355 -15.115 1.00 97.19 345 TYR A O 1
ATOM 2637 N N . LYS A 1 346 ? 4.608 9.351 -15.814 1.00 97.12 346 LYS A N 1
ATOM 2638 C CA . LYS A 1 346 ? 5.134 9.343 -17.172 1.00 97.12 346 LYS A CA 1
ATOM 2639 C C . LYS A 1 346 ? 6.122 10.486 -17.314 1.00 97.12 346 LYS A C 1
ATOM 2641 O O . LYS A 1 346 ? 5.983 11.519 -16.662 1.00 97.12 346 LYS A O 1
ATOM 2646 N N . THR A 1 347 ? 7.109 10.300 -18.170 1.00 96.12 347 THR A N 1
ATOM 2647 C CA . THR A 1 347 ? 8.164 11.282 -18.427 1.00 96.12 347 THR A CA 1
ATOM 2648 C C . THR A 1 347 ? 8.250 11.547 -19.920 1.00 96.12 347 THR A C 1
ATOM 2650 O O . THR A 1 347 ? 7.868 10.686 -20.706 1.00 96.12 347 THR A O 1
ATOM 2653 N N . ASN A 1 348 ? 8.698 12.729 -20.332 1.00 95.44 348 ASN A N 1
ATOM 2654 C CA . ASN A 1 348 ? 9.118 12.933 -21.718 1.00 95.44 348 ASN A CA 1
ATOM 2655 C C . ASN A 1 348 ? 10.535 12.383 -21.957 1.00 95.44 348 ASN A C 1
ATOM 2657 O O . ASN A 1 348 ? 11.214 11.950 -21.028 1.00 95.44 348 ASN A O 1
ATOM 2661 N N . ASP A 1 349 ? 10.985 12.377 -23.212 1.00 95.31 349 ASP A N 1
ATOM 2662 C CA . ASP A 1 349 ? 12.262 11.740 -23.569 1.00 95.31 349 ASP A CA 1
ATOM 2663 C C . ASP A 1 349 ? 13.468 12.390 -22.878 1.00 95.31 349 ASP A C 1
ATOM 2665 O O . ASP A 1 349 ? 14.453 11.707 -22.580 1.00 95.31 349 ASP A O 1
ATOM 2669 N N . GLY A 1 350 ? 13.383 13.700 -22.609 1.00 95.06 350 GLY A N 1
ATOM 2670 C CA . GLY A 1 350 ? 14.495 14.517 -22.127 1.00 95.06 350 GLY A CA 1
ATOM 2671 C C . GLY A 1 350 ? 15.769 14.292 -22.952 1.00 95.06 350 GLY A C 1
ATOM 2672 O O . GLY A 1 350 ? 15.729 13.970 -24.139 1.00 95.06 350 GLY A O 1
ATOM 2673 N N . THR A 1 351 ? 16.929 14.415 -22.311 1.00 97.12 351 THR A N 1
ATOM 2674 C CA . THR A 1 351 ? 18.186 13.879 -22.862 1.00 97.12 351 THR A CA 1
ATOM 2675 C C . THR A 1 351 ? 18.219 12.355 -22.733 1.00 97.12 351 THR A C 1
ATOM 2677 O O . THR A 1 351 ? 18.185 11.861 -21.609 1.00 97.12 351 THR A O 1
ATOM 2680 N N . ILE A 1 352 ? 18.344 11.618 -23.844 1.00 93.19 352 ILE A N 1
ATOM 2681 C CA . ILE A 1 352 ? 18.305 10.139 -23.869 1.00 93.19 352 ILE A CA 1
ATOM 2682 C C . ILE A 1 352 ? 19.192 9.539 -22.774 1.00 93.19 352 ILE A C 1
ATOM 2684 O O . ILE A 1 352 ? 18.655 8.945 -21.846 1.00 93.19 352 ILE A O 1
ATOM 2688 N N . SER A 1 353 ? 20.499 9.822 -22.803 1.00 96.31 353 SER A N 1
ATOM 2689 C CA . SER A 1 353 ? 21.497 9.275 -21.871 1.00 96.31 353 SER A CA 1
ATOM 2690 C C . SER A 1 353 ? 21.341 9.726 -20.417 1.00 96.31 353 SER A C 1
ATOM 2692 O O . SER A 1 353 ? 22.058 9.249 -19.549 1.00 96.31 353 SER A O 1
ATOM 2694 N N . ASN A 1 354 ? 20.473 10.693 -20.118 1.00 97.50 354 ASN A N 1
ATOM 2695 C CA . ASN A 1 354 ? 20.330 11.203 -18.764 1.00 97.50 354 ASN A CA 1
ATOM 2696 C C . ASN A 1 354 ? 19.144 10.534 -18.077 1.00 97.50 354 ASN A C 1
ATOM 2698 O O . ASN A 1 354 ? 18.038 11.073 -18.079 1.00 97.50 354 ASN A O 1
ATOM 2702 N N . ILE A 1 355 ? 19.352 9.363 -17.475 1.00 96.88 355 ILE A N 1
ATOM 2703 C CA . ILE A 1 355 ? 18.283 8.706 -16.715 1.00 96.88 355 ILE A CA 1
ATOM 2704 C C . ILE A 1 355 ? 17.915 9.470 -15.440 1.00 96.88 355 ILE A C 1
ATOM 2706 O O . ILE A 1 355 ? 16.747 9.496 -15.056 1.00 96.88 355 ILE A O 1
ATOM 2710 N N . GLY A 1 356 ? 18.875 10.154 -14.809 1.00 97.00 356 GLY A N 1
ATOM 2711 C CA . GLY A 1 356 ? 18.676 10.859 -13.543 1.00 97.00 356 GLY A CA 1
ATOM 2712 C C . GLY A 1 356 ? 17.583 11.927 -13.581 1.00 97.00 356 GLY A C 1
ATOM 2713 O O . GLY A 1 356 ? 16.935 12.175 -12.567 1.00 97.00 356 GLY A O 1
ATOM 2714 N N . GLN A 1 357 ? 17.310 12.521 -14.749 1.00 96.88 357 GLN A N 1
ATOM 2715 C CA . GLN A 1 357 ? 16.227 13.507 -14.898 1.00 96.88 357 GLN A CA 1
ATOM 2716 C C . GLN A 1 357 ? 14.824 12.871 -14.865 1.00 96.88 357 GLN A C 1
ATOM 2718 O O . GLN A 1 357 ? 13.848 13.552 -14.543 1.00 96.88 357 GLN A O 1
ATOM 2723 N N . LYS A 1 358 ? 14.736 11.574 -15.199 1.00 96.25 358 LYS A N 1
ATOM 2724 C CA . LYS A 1 358 ? 13.514 10.759 -15.283 1.00 96.25 358 LYS A CA 1
ATOM 2725 C C . LYS A 1 358 ? 13.255 9.978 -13.994 1.00 96.25 358 LYS A C 1
ATOM 2727 O O . LYS A 1 358 ? 12.195 9.381 -13.851 1.00 96.25 358 LYS A O 1
ATOM 2732 N N . LEU A 1 359 ? 14.213 9.924 -13.071 1.00 96.50 359 LEU A N 1
ATOM 2733 C CA . LEU A 1 359 ? 14.100 9.190 -11.814 1.00 96.50 359 LEU A CA 1
ATOM 2734 C C . LEU A 1 359 ? 13.612 10.114 -10.697 1.00 96.50 359 LEU A C 1
ATOM 2736 O O . LEU A 1 359 ? 14.289 11.073 -10.330 1.00 96.50 359 LEU A O 1
ATOM 2740 N N . VAL A 1 360 ? 12.438 9.803 -10.150 1.00 95.75 360 VAL A N 1
ATOM 2741 C CA . VAL A 1 360 ? 11.798 10.572 -9.077 1.00 95.75 360 VAL A CA 1
ATOM 2742 C C . VAL A 1 360 ? 11.786 9.743 -7.794 1.00 95.75 360 VAL A C 1
ATOM 2744 O O . VAL A 1 360 ? 11.461 8.557 -7.814 1.00 95.75 360 VAL A O 1
ATOM 2747 N N . GLN A 1 361 ? 12.124 10.378 -6.674 1.00 96.25 361 GLN A N 1
ATOM 2748 C CA . GLN A 1 361 ? 11.909 9.872 -5.321 1.00 96.25 361 GLN A CA 1
ATOM 2749 C C . GLN A 1 361 ? 10.710 10.610 -4.709 1.00 96.25 361 GLN A C 1
ATOM 2751 O O . GLN A 1 361 ? 10.545 11.805 -4.924 1.00 96.25 361 GLN A O 1
ATOM 2756 N N . GLY A 1 362 ? 9.885 9.909 -3.930 1.00 95.94 362 GLY A N 1
ATOM 2757 C CA . GLY A 1 362 ? 8.780 10.477 -3.157 1.00 95.94 362 GLY A CA 1
ATOM 2758 C C . GLY A 1 362 ? 8.952 10.166 -1.674 1.00 95.94 362 GLY A C 1
ATOM 2759 O O . GLY A 1 362 ? 9.411 9.077 -1.321 1.00 95.94 362 GLY A O 1
ATOM 2760 N N . ARG A 1 363 ? 8.614 11.122 -0.805 1.00 95.69 363 ARG A N 1
ATOM 2761 C CA . ARG A 1 363 ? 8.762 11.028 0.654 1.00 95.69 363 ARG A CA 1
ATOM 2762 C C . ARG A 1 363 ? 7.585 11.681 1.369 1.00 95.69 363 ARG A C 1
ATOM 2764 O O . ARG A 1 363 ? 7.130 12.748 0.969 1.00 95.69 363 ARG A O 1
ATOM 2771 N N . ILE A 1 364 ? 7.171 11.092 2.487 1.00 96.69 364 ILE A N 1
ATOM 2772 C CA . ILE A 1 364 ? 6.355 11.783 3.490 1.00 96.69 364 ILE A CA 1
ATOM 2773 C C . ILE A 1 364 ? 7.313 12.647 4.311 1.00 96.69 364 ILE A C 1
ATOM 2775 O O . ILE A 1 364 ? 8.204 12.112 4.976 1.00 96.69 364 ILE A O 1
ATOM 2779 N N . THR A 1 365 ? 7.197 13.971 4.206 1.00 94.06 365 THR A N 1
ATOM 2780 C CA . THR A 1 365 ? 8.123 14.909 4.866 1.00 94.06 365 THR A CA 1
ATOM 2781 C C . THR A 1 365 ? 7.586 15.421 6.194 1.00 94.06 365 THR A C 1
ATOM 2783 O O . THR A 1 365 ? 8.372 15.696 7.098 1.00 94.06 365 THR A O 1
ATOM 2786 N N . ASN A 1 366 ? 6.264 15.506 6.346 1.00 94.31 366 ASN A N 1
ATOM 2787 C CA . ASN A 1 366 ? 5.574 15.692 7.622 1.00 94.31 366 ASN A CA 1
ATOM 2788 C C . ASN A 1 366 ? 4.103 15.255 7.495 1.00 94.31 366 ASN A C 1
ATOM 2790 O O . ASN A 1 366 ? 3.682 14.790 6.439 1.00 94.31 366 ASN A O 1
ATOM 2794 N N . SER A 1 367 ? 3.313 15.412 8.561 1.00 95.31 367 SER A N 1
ATOM 2795 C CA . SER A 1 367 ? 1.902 15.003 8.577 1.00 95.31 367 SER A CA 1
ATOM 2796 C C . SER A 1 367 ? 1.042 15.688 7.513 1.00 95.31 367 SER A C 1
ATOM 2798 O O . SER A 1 367 ? 0.035 15.117 7.122 1.00 95.31 367 SER A O 1
ATOM 2800 N N . ALA A 1 368 ? 1.417 16.873 7.029 1.00 97.19 368 ALA A N 1
ATOM 2801 C CA . ALA A 1 368 ? 0.630 17.664 6.081 1.00 97.19 368 ALA A CA 1
ATOM 2802 C C . ALA A 1 368 ? 1.297 17.823 4.705 1.00 97.19 368 ALA A C 1
ATOM 2804 O O . ALA A 1 368 ? 0.777 18.547 3.859 1.00 97.19 368 ALA A O 1
ATOM 2805 N N . ASN A 1 369 ? 2.455 17.198 4.467 1.00 96.81 369 ASN A N 1
ATOM 2806 C CA . ASN A 1 369 ? 3.195 17.367 3.220 1.00 96.81 369 ASN A CA 1
ATOM 2807 C C . ASN A 1 369 ? 3.868 16.077 2.763 1.00 96.81 369 ASN A C 1
ATOM 2809 O O . ASN A 1 369 ? 4.520 15.363 3.533 1.00 96.81 369 ASN A O 1
ATOM 2813 N N . ILE A 1 370 ? 3.788 15.861 1.456 1.00 98.00 370 ILE A N 1
ATOM 2814 C CA . ILE A 1 370 ? 4.602 14.896 0.728 1.00 98.00 370 ILE A CA 1
ATOM 2815 C C . ILE A 1 370 ? 5.490 15.654 -0.257 1.00 98.00 370 ILE A C 1
ATOM 2817 O O . ILE A 1 370 ? 5.088 16.669 -0.826 1.00 98.00 370 ILE A O 1
ATOM 2821 N N . THR A 1 371 ? 6.710 15.173 -0.458 1.00 97.44 371 THR A N 1
ATOM 2822 C CA . THR A 1 371 ? 7.684 15.805 -1.348 1.00 97.44 371 THR A CA 1
ATOM 2823 C C . THR A 1 371 ? 8.196 14.790 -2.347 1.00 97.44 371 THR A C 1
ATOM 2825 O O . THR A 1 371 ? 8.556 13.671 -1.981 1.00 97.44 371 THR A O 1
ATOM 2828 N N . PHE A 1 372 ? 8.265 15.213 -3.600 1.00 97.75 372 PHE A N 1
ATOM 2829 C CA . PHE A 1 372 ? 8.879 14.480 -4.691 1.00 97.75 372 PHE A CA 1
ATOM 2830 C C . PHE A 1 372 ? 10.109 15.243 -5.158 1.00 97.75 372 PHE A C 1
ATOM 2832 O O . PHE A 1 372 ? 10.077 16.471 -5.212 1.00 97.75 372 PHE A O 1
ATOM 2839 N N . ASN A 1 373 ? 11.191 14.553 -5.492 1.00 96.81 373 ASN A N 1
ATOM 2840 C CA . ASN A 1 373 ? 12.437 15.176 -5.928 1.00 96.81 373 ASN A CA 1
ATOM 2841 C C . ASN A 1 373 ? 13.245 14.280 -6.874 1.00 96.81 373 ASN A C 1
ATOM 2843 O O . ASN A 1 373 ? 13.067 13.064 -6.924 1.00 96.81 373 ASN A O 1
ATOM 2847 N N . ARG A 1 374 ? 14.157 14.908 -7.616 1.00 96.56 374 ARG A N 1
ATOM 2848 C CA . ARG A 1 374 ? 15.097 14.274 -8.550 1.00 96.56 374 ARG A CA 1
ATOM 2849 C C . ARG A 1 374 ? 16.461 14.959 -8.477 1.00 96.56 374 ARG A C 1
ATOM 2851 O O . ARG A 1 374 ? 16.542 16.106 -8.043 1.00 96.56 374 ARG A O 1
ATOM 2858 N N . ASP A 1 375 ? 17.518 14.265 -8.890 1.00 97.19 375 ASP A N 1
ATOM 2859 C CA . ASP A 1 375 ? 18.889 14.802 -8.819 1.00 97.19 375 ASP A CA 1
ATOM 2860 C C . ASP A 1 375 ? 19.272 15.616 -10.060 1.00 97.19 375 ASP A C 1
ATOM 2862 O O . ASP A 1 375 ? 20.030 16.578 -9.946 1.00 97.19 375 ASP A O 1
ATOM 2866 N N . ASN A 1 376 ? 18.716 15.276 -11.227 1.00 97.62 376 ASN A N 1
ATOM 2867 C CA . ASN A 1 376 ? 19.004 15.969 -12.480 1.00 97.62 376 ASN A CA 1
ATOM 2868 C C . ASN A 1 376 ? 17.730 16.608 -13.044 1.00 97.62 376 ASN A C 1
ATOM 2870 O O . ASN A 1 376 ? 16.628 16.094 -12.873 1.00 97.62 376 ASN A O 1
ATOM 2874 N N . THR A 1 377 ? 17.880 17.721 -13.749 1.00 97.62 377 THR A N 1
ATOM 2875 C CA . THR A 1 377 ? 16.802 18.393 -14.487 1.00 97.62 377 THR A CA 1
ATOM 2876 C C . THR A 1 377 ? 16.896 18.062 -15.980 1.00 97.62 377 THR A C 1
ATOM 2878 O O . THR A 1 377 ? 17.876 17.461 -16.423 1.00 97.62 377 THR A O 1
ATOM 2881 N N . GLY A 1 378 ? 15.872 18.419 -16.761 1.00 96.44 378 GLY A N 1
ATOM 2882 C CA . GLY A 1 378 ? 15.877 18.279 -18.225 1.00 96.44 378 GLY A CA 1
ATOM 2883 C C . GLY A 1 378 ? 14.680 17.539 -18.828 1.00 96.44 378 GLY A C 1
ATOM 2884 O O . GLY A 1 378 ? 14.430 17.689 -20.021 1.00 96.44 378 GLY A O 1
ATOM 2885 N N . SER A 1 379 ? 13.890 16.817 -18.026 1.00 96.00 379 SER A N 1
ATOM 2886 C CA . SER A 1 379 ? 12.619 16.213 -18.467 1.00 96.00 379 SER A CA 1
ATOM 2887 C C . SER A 1 379 ? 11.406 16.779 -17.733 1.00 96.00 379 SER A C 1
ATOM 2889 O O . SER A 1 379 ? 11.511 17.241 -16.594 1.00 96.00 379 SER A O 1
ATOM 2891 N N . GLU A 1 380 ? 10.249 16.719 -18.381 1.00 96.69 380 GLU A N 1
ATOM 2892 C CA . GLU A 1 380 ? 8.952 16.932 -17.734 1.00 96.69 380 GLU A CA 1
ATOM 2893 C C . GLU A 1 380 ? 8.419 15.589 -17.237 1.00 96.69 380 GLU A C 1
ATOM 2895 O O . GLU A 1 380 ? 8.519 14.588 -17.952 1.00 96.69 380 GLU A O 1
ATOM 2900 N N . ASN A 1 381 ? 7.834 15.561 -16.038 1.00 95.94 381 ASN A N 1
ATOM 2901 C CA . ASN A 1 381 ? 7.262 14.341 -15.463 1.00 95.94 381 ASN A CA 1
ATOM 2902 C C . ASN A 1 381 ? 5.862 14.620 -14.915 1.00 95.94 381 ASN A C 1
ATOM 2904 O O . ASN A 1 381 ? 5.726 15.455 -14.027 1.00 95.94 381 ASN A O 1
ATOM 2908 N N . ASP A 1 382 ? 4.855 13.887 -15.388 1.00 97.69 382 ASP A N 1
ATOM 2909 C CA . ASP A 1 382 ? 3.489 13.948 -14.859 1.00 97.69 382 ASP A CA 1
ATOM 2910 C C . ASP A 1 382 ? 3.258 12.752 -13.937 1.00 97.69 382 ASP A C 1
ATOM 2912 O O . ASP A 1 382 ? 3.344 11.599 -14.373 1.00 97.69 382 ASP A O 1
ATOM 2916 N N . LEU A 1 383 ? 2.973 13.026 -12.668 1.00 96.94 383 LEU A N 1
ATOM 2917 C CA . LEU A 1 383 ? 2.911 12.047 -11.591 1.00 96.94 383 LEU A CA 1
ATOM 2918 C C . LEU A 1 383 ? 1.538 12.065 -10.923 1.00 96.94 383 LEU A C 1
ATOM 2920 O O . LEU A 1 383 ? 1.016 13.125 -10.600 1.00 96.94 383 LEU A O 1
ATOM 2924 N N . THR A 1 384 ? 1.006 10.878 -10.645 1.00 98.50 384 THR A N 1
ATOM 2925 C CA . THR A 1 384 ? -0.171 10.667 -9.796 1.00 98.50 384 THR A CA 1
ATOM 2926 C C . THR A 1 384 ? 0.287 9.940 -8.543 1.00 98.50 384 THR A C 1
ATOM 2928 O O . THR A 1 384 ? 0.960 8.904 -8.628 1.00 98.50 384 THR A O 1
ATOM 2931 N N . TRP A 1 385 ? -0.062 10.481 -7.382 1.00 98.25 385 TRP A N 1
ATOM 2932 C CA . TRP A 1 385 ? 0.285 9.917 -6.083 1.00 98.25 385 TRP A CA 1
ATOM 2933 C C . TRP A 1 385 ? -0.949 9.417 -5.340 1.00 98.25 385 TRP A C 1
ATOM 2935 O O . TRP A 1 385 ? -2.054 9.927 -5.521 1.00 98.25 385 TRP A O 1
ATOM 2945 N N . TYR A 1 386 ? -0.736 8.425 -4.480 1.00 98.50 386 TYR A N 1
ATOM 2946 C CA . TYR A 1 386 ? -1.699 7.930 -3.507 1.00 98.50 386 TYR A CA 1
ATOM 2947 C C . TYR A 1 386 ? -1.013 7.863 -2.145 1.00 98.50 386 TYR A C 1
ATOM 2949 O O . TYR A 1 386 ? 0.070 7.292 -2.007 1.00 98.50 386 TYR A O 1
ATOM 2957 N N . LEU A 1 387 ? -1.646 8.455 -1.140 1.00 98.12 387 LEU A N 1
ATOM 2958 C CA . LEU A 1 387 ? -1.217 8.425 0.249 1.00 98.12 387 LEU A CA 1
ATOM 2959 C C . LEU A 1 387 ? -2.254 7.640 1.047 1.00 98.12 387 LEU A C 1
ATOM 2961 O O . LEU A 1 387 ? -3.355 8.133 1.293 1.00 98.12 387 LEU A O 1
ATOM 2965 N N . VAL A 1 388 ? -1.900 6.411 1.410 1.00 97.75 388 VAL A N 1
ATOM 2966 C CA . VAL A 1 388 ? -2.736 5.502 2.197 1.00 97.75 388 VAL A CA 1
ATOM 2967 C C . VAL A 1 388 ? -2.420 5.709 3.665 1.00 97.75 388 VAL A C 1
ATOM 2969 O O . VAL A 1 388 ? -1.287 5.483 4.060 1.00 97.75 388 VAL A O 1
ATOM 2972 N N . GLU A 1 389 ? -3.393 6.077 4.487 1.00 96.25 389 GLU A N 1
ATOM 2973 C CA . GLU A 1 389 ? -3.254 6.069 5.943 1.00 96.25 389 GLU A CA 1
ATOM 2974 C C . GLU A 1 389 ? -4.093 4.933 6.532 1.00 96.25 389 GLU A C 1
ATOM 2976 O O . GLU A 1 389 ? -5.327 4.949 6.453 1.00 96.25 389 GLU A O 1
ATOM 2981 N N . PHE A 1 390 ? -3.427 3.951 7.136 1.00 91.00 390 PHE A N 1
ATOM 2982 C CA . PHE A 1 390 ? -4.092 2.825 7.782 1.00 91.00 390 PHE A CA 1
ATOM 2983 C C . PHE A 1 390 ? -4.758 3.261 9.093 1.00 91.00 390 PHE A C 1
ATOM 2985 O O . PHE A 1 390 ? -4.182 3.961 9.927 1.00 91.00 390 PHE A O 1
ATOM 2992 N N . LYS A 1 391 ? -6.002 2.823 9.281 1.00 83.12 391 LYS A N 1
ATOM 2993 C CA . LYS A 1 391 ? -6.869 3.124 10.433 1.00 83.12 391 LYS A CA 1
ATOM 2994 C C . LYS A 1 391 ? -7.091 1.886 11.310 1.00 83.12 391 LYS A C 1
ATOM 2996 O O . LYS A 1 391 ? -8.069 1.790 12.051 1.00 83.12 391 LYS A O 1
ATOM 3001 N N . ASP A 1 392 ? -6.206 0.906 11.187 1.00 77.38 392 ASP A N 1
ATOM 3002 C CA . ASP A 1 392 ? -6.185 -0.332 11.957 1.00 77.38 392 ASP A CA 1
ATOM 3003 C C . ASP A 1 392 ? -4.866 -0.471 12.742 1.00 77.38 392 ASP A C 1
ATOM 3005 O O . ASP A 1 392 ? -4.197 0.525 13.053 1.00 77.38 392 ASP A O 1
ATOM 3009 N N . GLY A 1 393 ? -4.539 -1.704 13.136 1.00 75.50 393 GLY A N 1
ATOM 3010 C CA . GLY A 1 393 ? -3.325 -2.051 13.872 1.00 75.50 393 GLY A CA 1
ATOM 3011 C C . GLY A 1 393 ? -2.023 -1.933 13.078 1.00 75.50 393 GLY A C 1
ATOM 3012 O O . GLY A 1 393 ? -0.965 -2.040 13.699 1.00 75.50 393 GLY A O 1
ATOM 3013 N N . THR A 1 394 ? -2.092 -1.682 11.765 1.00 87.31 394 THR A N 1
ATOM 3014 C CA . THR A 1 394 ? -0.922 -1.574 10.890 1.00 87.31 394 THR A CA 1
ATOM 3015 C C . THR A 1 394 ? 0.027 -0.496 11.399 1.00 87.31 394 THR A C 1
ATOM 3017 O O . THR A 1 394 ? -0.375 0.644 11.662 1.00 87.31 394 THR A O 1
ATOM 3020 N N . ASN A 1 395 ? 1.300 -0.863 11.518 1.00 88.38 395 ASN A N 1
ATOM 3021 C CA . ASN A 1 395 ? 2.382 0.067 11.801 1.00 88.38 395 ASN A CA 1
ATOM 3022 C C . ASN A 1 395 ? 3.236 0.221 10.555 1.00 88.38 395 ASN A C 1
ATOM 3024 O O . ASN A 1 395 ? 3.466 -0.729 9.807 1.00 88.38 395 ASN A O 1
ATOM 3028 N N . LEU A 1 396 ? 3.724 1.433 10.349 1.00 93.56 396 LEU A N 1
ATOM 3029 C CA . LEU A 1 396 ? 4.546 1.757 9.211 1.00 93.56 396 LEU A CA 1
ATOM 3030 C C . LEU A 1 396 ? 5.799 2.493 9.659 1.00 93.56 396 LEU A C 1
ATOM 3032 O O . LEU A 1 396 ? 5.772 3.389 10.502 1.00 93.56 396 LEU A O 1
ATOM 3036 N N . GLN A 1 397 ? 6.910 2.123 9.041 1.00 95.00 397 GLN A N 1
ATOM 3037 C CA . GLN A 1 397 ? 8.178 2.818 9.169 1.00 95.00 397 GLN A CA 1
ATOM 3038 C C . GLN A 1 397 ? 8.618 3.283 7.792 1.00 95.00 397 GLN A C 1
ATOM 3040 O O . GLN A 1 397 ? 8.537 2.523 6.830 1.00 95.00 397 GLN A O 1
ATOM 3045 N N . HIS A 1 398 ? 9.104 4.513 7.689 1.00 95.50 398 HIS A N 1
ATOM 3046 C CA . HIS A 1 398 ? 9.636 5.025 6.436 1.00 95.50 398 HIS A CA 1
ATOM 3047 C C . HIS A 1 398 ? 10.841 5.924 6.678 1.00 95.50 398 HIS A C 1
ATOM 3049 O O . HIS A 1 398 ? 10.914 6.654 7.668 1.00 95.50 398 HIS A O 1
ATOM 3055 N N . ASN A 1 399 ? 11.787 5.903 5.748 1.00 95.62 399 ASN A N 1
ATOM 3056 C CA . ASN A 1 399 ? 12.892 6.853 5.697 1.00 95.62 399 ASN A CA 1
ATOM 3057 C C . ASN A 1 399 ? 13.471 6.885 4.275 1.00 95.62 399 ASN A C 1
ATOM 3059 O O . ASN A 1 399 ? 12.870 6.380 3.328 1.00 95.62 399 ASN A O 1
ATOM 3063 N N . SER A 1 400 ? 14.639 7.497 4.117 1.00 95.50 400 SER A N 1
ATOM 3064 C CA . SER A 1 400 ? 15.442 7.448 2.901 1.00 95.50 400 SER A CA 1
ATOM 3065 C C . SER A 1 400 ? 16.762 6.726 3.133 1.00 95.50 400 SER A C 1
ATOM 3067 O O . SER A 1 400 ? 17.307 6.792 4.238 1.00 95.50 400 SER A O 1
ATOM 3069 N N . LEU A 1 401 ? 17.314 6.102 2.095 1.00 96.31 401 LEU A N 1
ATOM 3070 C CA . LEU A 1 401 ? 18.631 5.476 2.142 1.00 96.31 401 LEU A CA 1
ATOM 3071 C C . LEU A 1 401 ? 19.495 5.934 0.964 1.00 96.31 401 LEU A C 1
ATOM 3073 O O . LEU A 1 401 ? 19.227 5.605 -0.189 1.00 96.31 401 LEU A O 1
ATOM 3077 N N . ASN A 1 402 ? 20.566 6.659 1.292 1.00 96.56 402 ASN A N 1
ATOM 3078 C CA . ASN A 1 402 ? 21.481 7.261 0.326 1.00 96.56 402 ASN A CA 1
ATOM 3079 C C . ASN A 1 402 ? 22.657 6.328 0.017 1.00 96.56 402 ASN A C 1
ATOM 3081 O O . ASN A 1 402 ? 23.296 5.816 0.940 1.00 96.56 402 ASN A O 1
ATOM 3085 N N . PHE A 1 403 ? 22.983 6.190 -1.263 1.00 97.56 403 PHE A N 1
ATOM 3086 C CA . PHE A 1 403 ? 24.105 5.441 -1.816 1.00 97.56 403 PHE A CA 1
ATOM 3087 C C . PHE A 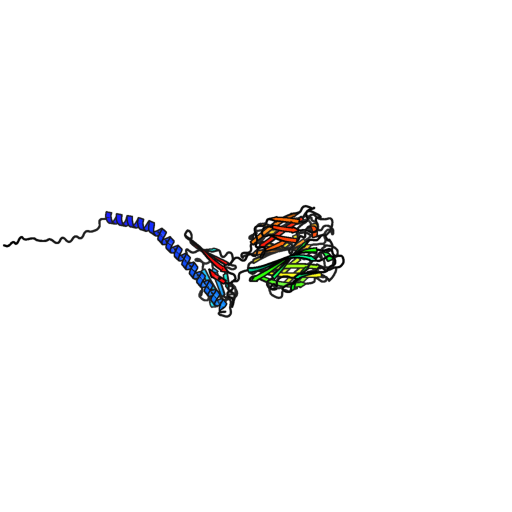1 403 ? 25.126 6.401 -2.432 1.00 97.56 403 PHE A C 1
ATOM 3089 O O . PHE A 1 403 ? 24.791 7.276 -3.236 1.00 97.56 403 PHE A O 1
ATOM 3096 N N . THR A 1 404 ? 26.393 6.195 -2.099 1.00 96.50 404 THR A N 1
ATOM 3097 C CA . THR A 1 404 ? 27.535 6.726 -2.848 1.00 96.50 404 THR A CA 1
ATOM 3098 C C . THR A 1 404 ? 27.674 5.997 -4.184 1.00 96.50 404 THR A C 1
ATOM 3100 O O . THR A 1 404 ? 27.095 4.931 -4.377 1.00 96.50 404 THR A O 1
ATOM 3103 N N . ALA A 1 405 ? 28.462 6.541 -5.115 1.00 92.12 405 ALA A N 1
ATOM 3104 C CA . ALA A 1 405 ? 28.590 5.975 -6.458 1.00 92.12 405 ALA A CA 1
ATOM 3105 C C . ALA A 1 405 ? 29.005 4.493 -6.478 1.00 92.12 405 ALA A C 1
ATOM 3107 O O . ALA A 1 405 ? 28.462 3.751 -7.279 1.00 92.12 405 ALA A O 1
ATOM 3108 N N . ALA A 1 406 ? 29.881 4.043 -5.574 1.00 92.00 406 ALA A N 1
ATOM 3109 C CA . ALA A 1 406 ? 30.424 2.681 -5.598 1.00 92.00 406 ALA A CA 1
ATOM 3110 C C . ALA A 1 406 ? 29.551 1.623 -4.892 1.00 92.00 406 ALA A C 1
ATOM 3112 O O . ALA A 1 406 ? 29.718 0.430 -5.148 1.00 92.00 406 ALA A O 1
ATOM 3113 N N . GLU A 1 407 ? 28.629 2.028 -4.013 1.00 96.25 407 GLU A N 1
ATOM 3114 C CA . GLU A 1 407 ? 27.828 1.099 -3.205 1.00 96.25 407 GLU A CA 1
ATOM 3115 C C . GLU A 1 407 ? 26.733 0.423 -4.046 1.00 96.25 407 GLU A C 1
ATOM 3117 O O . GLU A 1 407 ? 25.977 1.097 -4.749 1.00 96.25 407 GLU A O 1
ATOM 3122 N N . SER A 1 408 ? 26.609 -0.90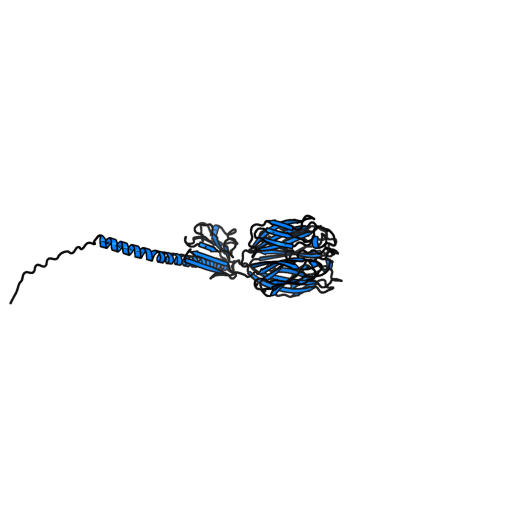2 -3.937 1.00 95.00 408 SER A N 1
ATOM 3123 C CA . SER A 1 408 ? 25.533 -1.705 -4.546 1.00 95.00 408 SER A CA 1
ATOM 3124 C C . SER A 1 408 ? 24.528 -2.247 -3.525 1.00 95.00 408 SER A C 1
ATOM 3126 O O . SER A 1 408 ? 23.422 -2.628 -3.900 1.00 95.00 408 SER A O 1
ATOM 3128 N N . LEU A 1 409 ? 24.876 -2.245 -2.235 1.00 96.44 409 LEU A N 1
ATOM 3129 C CA . LEU A 1 409 ? 24.044 -2.733 -1.138 1.00 96.44 409 LEU A CA 1
ATOM 3130 C C . LEU A 1 409 ? 24.206 -1.833 0.086 1.00 96.44 409 LEU A C 1
ATOM 3132 O O . LEU A 1 409 ? 25.326 -1.455 0.430 1.00 96.44 409 LEU A O 1
ATOM 3136 N N . LYS A 1 410 ? 23.095 -1.531 0.761 1.00 96.94 410 LYS A N 1
ATOM 3137 C CA . LYS A 1 410 ? 23.080 -0.888 2.081 1.00 96.94 410 LYS A CA 1
ATOM 3138 C C . LYS A 1 410 ? 21.985 -1.467 2.959 1.00 96.94 410 LYS A C 1
ATOM 3140 O O . LYS A 1 410 ? 20.977 -1.969 2.468 1.00 96.94 410 LYS A O 1
ATOM 3145 N N . THR A 1 411 ? 22.174 -1.337 4.265 1.00 97.75 411 THR A N 1
ATOM 3146 C CA . THR A 1 411 ? 21.184 -1.711 5.272 1.00 97.75 411 THR A CA 1
ATOM 3147 C C . THR A 1 411 ? 20.668 -0.483 6.012 1.00 97.75 411 THR A C 1
ATOM 3149 O O . THR A 1 411 ? 21.402 0.485 6.220 1.00 97.75 411 THR A O 1
ATOM 3152 N N . ALA A 1 412 ? 19.413 -0.540 6.438 1.00 97.19 412 ALA A N 1
ATOM 3153 C CA . ALA A 1 412 ? 18.800 0.388 7.374 1.00 97.19 412 ALA A CA 1
ATOM 3154 C C . ALA A 1 412 ? 18.294 -0.391 8.593 1.00 97.19 412 ALA A C 1
ATOM 3156 O O . ALA A 1 412 ? 17.685 -1.454 8.448 1.00 97.19 412 ALA A O 1
ATOM 3157 N N . THR A 1 413 ? 18.535 0.148 9.786 1.00 97.44 413 THR A N 1
ATOM 3158 C CA . THR A 1 413 ? 17.922 -0.359 11.017 1.00 97.44 413 THR A CA 1
ATOM 3159 C C . THR A 1 413 ? 16.461 0.072 11.053 1.00 97.44 413 THR A C 1
ATOM 3161 O O . THR A 1 413 ? 16.156 1.254 10.875 1.00 97.44 413 THR A O 1
ATOM 3164 N N . ILE A 1 414 ? 15.572 -0.885 11.288 1.00 97.12 414 ILE A N 1
ATOM 3165 C CA . ILE A 1 414 ? 14.139 -0.673 11.492 1.00 97.12 414 ILE A CA 1
ATOM 3166 C C . ILE A 1 414 ? 13.770 -1.130 12.904 1.00 97.12 414 ILE A C 1
ATOM 3168 O O . ILE A 1 414 ? 14.430 -1.985 13.489 1.00 97.12 414 ILE A O 1
ATOM 3172 N N . SER A 1 415 ? 12.711 -0.555 13.462 1.00 93.56 415 SER A N 1
ATOM 3173 C CA . SER A 1 415 ? 12.068 -1.109 14.654 1.00 93.56 415 SER A CA 1
ATOM 3174 C C . SER A 1 415 ? 11.557 -2.511 14.340 1.00 93.56 415 SER A C 1
ATOM 3176 O O . SER A 1 415 ? 11.125 -2.758 13.211 1.00 93.56 415 SER A O 1
ATOM 3178 N N . ALA A 1 416 ? 11.603 -3.400 15.331 1.00 92.94 416 ALA A N 1
ATOM 3179 C CA . ALA A 1 416 ? 11.228 -4.795 15.164 1.00 92.94 416 ALA A CA 1
ATOM 3180 C C . ALA A 1 416 ? 9.842 -4.949 14.511 1.00 92.94 416 ALA A C 1
ATOM 3182 O O . ALA A 1 416 ? 8.867 -4.354 14.974 1.00 92.94 416 ALA A O 1
ATOM 3183 N N . VAL A 1 417 ? 9.766 -5.760 13.455 1.00 93.75 417 VAL A N 1
ATOM 3184 C CA . VAL A 1 417 ? 8.522 -6.152 12.775 1.00 93.75 417 VAL A CA 1
ATOM 3185 C C . VAL A 1 417 ? 8.332 -7.664 12.808 1.00 93.75 417 VAL A C 1
ATOM 3187 O O . VAL A 1 417 ? 9.304 -8.425 12.858 1.00 93.75 417 VAL A O 1
ATOM 3190 N N . ASP A 1 418 ? 7.080 -8.113 12.720 1.00 89.81 418 ASP A N 1
ATOM 3191 C CA . ASP A 1 418 ? 6.787 -9.519 12.441 1.00 89.81 418 ASP A CA 1
ATOM 3192 C C . ASP A 1 418 ? 7.045 -9.802 10.954 1.00 89.81 418 ASP A C 1
ATOM 3194 O O . ASP A 1 418 ? 6.272 -9.419 10.077 1.00 89.81 418 ASP A O 1
ATOM 3198 N N . VAL A 1 419 ? 8.149 -10.490 10.655 1.00 92.75 419 VAL A N 1
ATOM 3199 C CA . VAL A 1 419 ? 8.562 -10.799 9.275 1.00 92.75 419 VAL A CA 1
ATOM 3200 C C . VAL A 1 419 ? 7.558 -11.670 8.512 1.00 92.75 419 VAL A C 1
ATOM 3202 O O . VAL A 1 419 ? 7.605 -11.699 7.287 1.00 92.75 419 VAL A O 1
ATOM 3205 N N . SER A 1 420 ? 6.646 -12.360 9.209 1.00 92.62 420 SER A N 1
ATOM 3206 C CA . SER A 1 420 ? 5.560 -13.134 8.593 1.00 92.62 420 SER A CA 1
ATOM 3207 C C . SER A 1 420 ? 4.331 -12.287 8.250 1.00 92.62 420 SER A C 1
ATOM 3209 O O . SER A 1 420 ? 3.386 -12.791 7.648 1.00 92.62 420 SER A O 1
ATOM 3211 N N . LYS A 1 421 ? 4.334 -11.004 8.628 1.00 93.69 421 LYS A N 1
ATOM 3212 C CA . LYS A 1 421 ? 3.230 -10.046 8.458 1.00 93.69 421 LYS A CA 1
ATOM 3213 C C . LYS A 1 421 ? 3.681 -8.702 7.888 1.00 93.69 421 LYS A C 1
ATOM 3215 O O . LYS A 1 421 ? 2.861 -7.794 7.744 1.00 93.69 421 LYS A O 1
ATOM 3220 N N . ALA A 1 422 ? 4.961 -8.578 7.549 1.00 96.44 422 ALA A N 1
ATOM 3221 C CA . ALA A 1 422 ? 5.556 -7.341 7.082 1.00 96.44 422 ALA A CA 1
ATOM 3222 C C . ALA A 1 422 ? 6.098 -7.446 5.655 1.00 96.44 422 ALA A C 1
ATOM 3224 O O . ALA A 1 422 ? 6.650 -8.469 5.250 1.00 96.44 422 ALA A O 1
ATOM 3225 N N . LEU A 1 423 ? 5.990 -6.348 4.911 1.00 96.75 423 LEU A N 1
ATOM 3226 C CA . LEU A 1 423 ? 6.606 -6.183 3.595 1.00 96.75 423 LEU A CA 1
ATOM 3227 C C . LEU A 1 423 ? 7.405 -4.884 3.508 1.00 96.75 423 LEU A C 1
ATOM 3229 O O . LEU A 1 423 ? 7.163 -3.940 4.263 1.00 96.75 423 LEU A O 1
ATOM 3233 N N . ALA A 1 424 ? 8.360 -4.840 2.579 1.00 96.75 424 ALA A N 1
ATOM 3234 C CA . ALA A 1 424 ? 9.163 -3.655 2.299 1.00 96.75 424 ALA A CA 1
ATOM 3235 C C . ALA A 1 424 ? 9.022 -3.230 0.840 1.00 96.75 424 ALA A C 1
ATOM 3237 O O . ALA A 1 424 ? 9.125 -4.059 -0.065 1.00 96.75 424 ALA A O 1
ATOM 3238 N N . VAL A 1 425 ? 8.802 -1.935 0.616 1.00 94.62 425 VAL A N 1
ATOM 3239 C CA . VAL A 1 425 ? 8.504 -1.373 -0.707 1.00 94.62 425 VAL A CA 1
ATOM 3240 C C . VAL A 1 425 ? 9.148 -0.004 -0.909 1.00 94.62 425 VAL A C 1
ATOM 3242 O O . VAL A 1 425 ? 9.312 0.776 0.032 1.00 94.62 425 VAL A O 1
ATOM 3245 N N . GLY A 1 426 ? 9.512 0.285 -2.160 1.00 92.00 426 GLY A N 1
ATOM 3246 C CA . GLY A 1 426 ? 9.832 1.636 -2.620 1.00 92.00 426 GLY A CA 1
ATOM 3247 C C . GLY A 1 426 ? 8.577 2.423 -3.015 1.00 92.00 426 GLY A C 1
ATOM 3248 O O . GLY A 1 426 ? 7.476 1.876 -3.088 1.00 92.00 426 GLY A O 1
ATOM 3249 N N . GLY A 1 427 ? 8.740 3.718 -3.289 1.00 81.56 427 GLY A N 1
ATOM 3250 C CA . GLY A 1 427 ? 7.613 4.597 -3.620 1.00 81.56 427 GLY A CA 1
ATOM 3251 C C . GLY A 1 427 ? 7.084 4.485 -5.061 1.00 81.56 427 GLY A C 1
ATOM 3252 O O . GLY A 1 427 ? 5.869 4.510 -5.263 1.00 81.56 427 GLY A O 1
ATOM 3253 N N . TYR A 1 428 ? 7.957 4.354 -6.070 1.00 84.44 428 TYR A N 1
ATOM 3254 C CA . TYR A 1 428 ? 7.531 4.274 -7.474 1.00 84.44 428 TYR A CA 1
ATOM 3255 C C . TYR A 1 428 ? 7.115 2.845 -7.801 1.00 84.44 428 TYR A C 1
ATOM 3257 O O . TYR A 1 428 ? 7.941 2.030 -8.211 1.00 84.44 428 TYR A O 1
ATOM 3265 N N . MET A 1 429 ? 5.836 2.540 -7.583 1.00 79.12 429 MET A N 1
ATOM 3266 C CA . MET A 1 429 ? 5.240 1.232 -7.883 1.00 79.12 429 MET A CA 1
ATOM 3267 C C . MET A 1 429 ? 6.112 0.074 -7.369 1.00 79.12 429 MET A C 1
ATOM 3269 O O . MET A 1 429 ? 6.436 -0.852 -8.106 1.00 79.12 429 MET A O 1
ATOM 3273 N N . MET A 1 430 ? 6.511 0.158 -6.093 1.00 78.25 430 MET A N 1
ATOM 3274 C CA . MET A 1 430 ? 7.341 -0.815 -5.355 1.00 78.25 430 MET A CA 1
ATOM 3275 C C . MET A 1 430 ? 8.847 -0.793 -5.636 1.00 78.25 430 MET A C 1
ATOM 3277 O O . MET A 1 430 ? 9.599 -1.442 -4.910 1.00 78.25 430 MET A O 1
ATOM 3281 N N . LYS A 1 431 ? 9.302 0.004 -6.606 1.00 80.19 431 LYS A N 1
ATOM 3282 C CA . LYS A 1 431 ? 10.716 0.271 -6.914 1.00 80.19 431 LYS A CA 1
ATOM 3283 C C . LYS A 1 431 ? 11.031 1.767 -6.759 1.00 80.19 431 LYS A C 1
ATOM 3285 O O . LYS A 1 431 ? 10.305 2.521 -6.104 1.00 80.19 431 LYS A O 1
ATOM 3290 N N . GLY A 1 432 ? 12.115 2.205 -7.392 1.00 79.75 432 GLY A N 1
ATOM 3291 C CA . GLY A 1 432 ? 12.414 3.620 -7.592 1.00 79.75 432 GLY A CA 1
ATOM 3292 C C . GLY A 1 432 ? 13.355 4.239 -6.571 1.00 79.75 432 GLY A C 1
ATOM 3293 O O . GLY A 1 432 ? 13.911 3.569 -5.710 1.00 79.75 432 GLY A O 1
ATOM 3294 N N . GLY A 1 433 ? 13.531 5.545 -6.726 1.00 90.00 433 GLY A N 1
ATOM 3295 C CA . GLY A 1 433 ? 14.618 6.325 -6.155 1.00 90.00 433 GLY A CA 1
ATOM 3296 C C . GLY A 1 433 ? 15.093 7.344 -7.187 1.00 90.00 433 GLY A C 1
ATOM 3297 O O . GLY A 1 433 ? 14.727 7.264 -8.359 1.00 90.00 433 GLY A O 1
ATOM 3298 N N . LYS A 1 434 ? 15.901 8.304 -6.752 1.00 96.00 434 LYS A N 1
ATOM 3299 C CA . LYS A 1 434 ? 16.573 9.282 -7.617 1.00 96.00 434 LYS A CA 1
ATOM 3300 C C . LYS A 1 434 ? 18.049 8.929 -7.755 1.00 96.00 434 LYS A C 1
ATOM 3302 O O . LYS A 1 434 ? 18.597 8.235 -6.897 1.00 96.00 434 LYS A O 1
ATOM 3307 N N . SER A 1 435 ? 18.686 9.385 -8.829 1.00 97.56 435 SER A N 1
ATOM 3308 C CA . SER A 1 435 ? 20.124 9.215 -9.032 1.00 97.56 435 SER A CA 1
ATOM 3309 C C . SER A 1 435 ? 20.713 10.369 -9.833 1.00 97.56 435 SER A C 1
ATOM 3311 O O . SER A 1 435 ? 20.067 10.876 -10.747 1.00 97.56 435 SER A O 1
ATOM 3313 N N . SER A 1 436 ? 21.963 10.727 -9.535 1.00 97.62 436 SER A N 1
ATOM 3314 C CA . SER A 1 436 ? 22.741 11.697 -10.316 1.00 97.62 436 SER A CA 1
ATOM 3315 C C . SER A 1 436 ? 23.230 11.151 -11.662 1.00 97.62 436 SER A C 1
ATOM 3317 O O . SER A 1 436 ? 23.762 11.909 -12.474 1.00 97.62 436 SER A O 1
ATOM 3319 N N . TYR A 1 437 ? 23.060 9.849 -11.922 1.00 97.62 437 TYR A N 1
ATOM 3320 C CA . TYR A 1 437 ? 23.581 9.200 -13.121 1.00 97.62 437 TYR A CA 1
ATOM 3321 C C . TYR A 1 437 ? 22.995 9.788 -14.415 1.00 97.62 437 TYR A C 1
ATOM 3323 O O . TYR A 1 437 ? 21.777 9.888 -14.569 1.00 97.62 437 TYR A O 1
ATOM 3331 N N . SER A 1 438 ? 23.874 10.194 -15.339 1.00 97.31 438 SER A N 1
ATOM 3332 C CA . SER A 1 438 ? 23.495 10.965 -16.534 1.00 97.31 438 SER A CA 1
ATOM 3333 C C . SER A 1 438 ? 24.224 10.597 -17.830 1.00 97.31 438 SER A C 1
ATOM 3335 O O . SER A 1 438 ? 24.040 11.270 -18.849 1.00 97.31 438 SER A O 1
ATOM 3337 N N . THR A 1 439 ? 25.076 9.569 -17.802 1.00 96.94 439 THR A N 1
ATOM 3338 C CA . THR A 1 439 ? 25.886 9.182 -18.969 1.00 96.94 439 THR A CA 1
ATOM 3339 C C . THR A 1 439 ? 25.254 8.072 -19.803 1.00 96.94 439 THR A C 1
ATOM 3341 O O . THR A 1 439 ? 25.701 7.856 -20.923 1.00 96.94 439 THR A O 1
ATOM 3344 N N . ASP A 1 440 ? 24.258 7.371 -19.262 1.00 97.00 440 ASP A N 1
ATOM 3345 C CA . ASP A 1 440 ? 23.470 6.347 -19.945 1.00 97.00 440 ASP A CA 1
ATOM 3346 C C . ASP A 1 440 ? 22.045 6.294 -19.369 1.00 97.00 440 ASP A C 1
ATOM 3348 O O . ASP A 1 440 ? 21.791 6.730 -18.239 1.00 97.00 440 ASP A O 1
ATOM 3352 N N . ASP A 1 441 ? 21.101 5.746 -20.125 1.00 96.12 441 ASP A N 1
ATOM 3353 C CA . ASP A 1 441 ? 19.675 5.739 -19.792 1.00 96.12 441 ASP A CA 1
ATOM 3354 C C . ASP A 1 441 ? 19.257 4.584 -18.858 1.00 96.12 441 ASP A C 1
ATOM 3356 O O . ASP A 1 441 ? 18.092 4.210 -18.770 1.00 96.12 441 ASP A O 1
ATOM 3360 N N . ASN A 1 442 ? 20.205 4.042 -18.095 1.00 96.50 442 ASN A N 1
ATOM 3361 C CA . ASN A 1 442 ? 20.034 2.854 -17.265 1.00 96.50 442 ASN A CA 1
ATOM 3362 C C . ASN A 1 442 ? 19.358 3.149 -15.908 1.00 96.50 442 ASN A C 1
ATOM 3364 O O . ASN A 1 442 ? 20.005 3.668 -14.986 1.00 96.50 442 ASN A O 1
ATOM 3368 N N . PRO A 1 443 ? 18.083 2.765 -15.697 1.00 95.56 443 PRO A N 1
ATOM 3369 C CA . PRO A 1 443 ? 17.373 3.069 -14.457 1.00 95.56 443 PRO A CA 1
ATOM 3370 C C . PRO A 1 443 ? 17.835 2.215 -13.279 1.00 95.56 443 PRO A C 1
ATOM 3372 O O . PRO A 1 443 ? 17.513 2.554 -12.143 1.00 95.56 443 PRO A O 1
ATOM 3375 N N . GLY A 1 444 ? 18.635 1.165 -13.503 1.00 95.69 444 GLY A N 1
ATOM 3376 C CA . GLY A 1 444 ? 19.246 0.360 -12.443 1.00 95.69 444 GLY A CA 1
ATOM 3377 C C . GLY A 1 444 ? 20.120 1.169 -11.474 1.00 95.69 444 GLY A C 1
ATOM 3378 O O . GLY A 1 444 ? 20.451 0.679 -10.394 1.00 95.69 444 GLY A O 1
ATOM 3379 N N . ALA A 1 445 ? 20.460 2.417 -11.829 1.00 95.69 445 ALA A N 1
ATOM 3380 C CA . ALA A 1 445 ? 21.148 3.366 -10.956 1.00 95.69 445 ALA A CA 1
ATOM 3381 C C . ALA A 1 445 ? 20.280 3.848 -9.778 1.00 95.69 445 ALA A C 1
ATOM 3383 O O . ALA A 1 445 ? 20.818 4.137 -8.706 1.00 95.69 445 ALA A O 1
ATOM 3384 N N . GLY A 1 446 ? 18.954 3.912 -9.965 1.00 94.50 446 GLY A N 1
ATOM 3385 C CA . GLY A 1 446 ? 17.986 4.345 -8.950 1.00 94.50 446 GLY A CA 1
ATOM 3386 C C . GLY A 1 446 ? 16.817 3.385 -8.719 1.00 94.50 446 GLY A C 1
ATOM 3387 O O . GLY A 1 446 ? 16.051 3.595 -7.788 1.00 94.50 446 GLY A O 1
ATOM 3388 N N . TRP A 1 447 ? 16.659 2.330 -9.519 1.00 94.38 447 TRP A N 1
ATOM 3389 C CA . TRP A 1 447 ? 15.717 1.244 -9.258 1.00 94.38 447 TRP A CA 1
ATOM 3390 C C . TRP A 1 447 ? 16.395 0.164 -8.428 1.00 94.38 447 TRP A C 1
ATOM 3392 O O . TRP A 1 447 ? 17.449 -0.357 -8.788 1.00 94.38 447 TRP A O 1
ATOM 3402 N N . MET A 1 448 ? 15.781 -0.143 -7.290 1.00 94.50 448 MET A N 1
ATOM 3403 C CA . MET A 1 448 ? 16.370 -0.993 -6.267 1.00 94.50 448 MET A CA 1
ATOM 3404 C C . MET A 1 448 ? 15.363 -2.045 -5.815 1.00 94.50 448 MET A C 1
ATOM 3406 O O . MET A 1 448 ? 14.149 -1.859 -5.935 1.00 94.50 448 MET A O 1
ATOM 3410 N N . MET A 1 449 ? 15.880 -3.134 -5.258 1.00 94.38 449 MET A N 1
ATOM 3411 C CA . MET A 1 449 ? 15.091 -4.148 -4.566 1.00 94.38 449 MET A CA 1
ATOM 3412 C C . MET A 1 449 ? 15.255 -4.000 -3.050 1.00 94.38 449 MET A C 1
ATOM 3414 O O . MET A 1 449 ? 16.316 -3.588 -2.572 1.00 94.38 449 MET A O 1
ATOM 3418 N N . LEU A 1 450 ? 14.201 -4.333 -2.306 1.00 96.94 450 LEU A N 1
ATOM 3419 C CA . LEU A 1 450 ? 14.115 -4.182 -0.854 1.00 96.94 450 LEU A CA 1
ATOM 3420 C C . LEU A 1 450 ? 13.825 -5.536 -0.204 1.00 96.94 450 LEU A C 1
ATOM 3422 O O . LEU A 1 450 ? 12.956 -6.276 -0.672 1.00 96.94 450 LEU A O 1
ATOM 3426 N N . ASP A 1 451 ? 14.532 -5.852 0.879 1.00 96.50 451 ASP A N 1
ATOM 3427 C CA . ASP A 1 451 ? 14.418 -7.123 1.592 1.00 96.50 451 ASP A CA 1
ATOM 3428 C C . ASP A 1 451 ? 14.494 -6.955 3.120 1.00 96.50 451 ASP A C 1
ATOM 3430 O O . ASP A 1 451 ? 15.480 -6.447 3.648 1.00 96.50 451 ASP A O 1
ATOM 3434 N N . ILE A 1 452 ? 13.467 -7.403 3.847 1.00 97.38 452 ILE A N 1
ATOM 3435 C CA . ILE A 1 452 ? 13.484 -7.502 5.317 1.00 97.38 452 ILE A CA 1
ATOM 3436 C C . ILE A 1 452 ? 14.290 -8.749 5.703 1.00 97.38 452 ILE A C 1
ATOM 3438 O O . ILE A 1 452 ? 13.749 -9.854 5.763 1.00 97.38 452 ILE A O 1
ATOM 3442 N N . THR A 1 453 ? 15.593 -8.601 5.919 1.00 93.12 453 THR A N 1
ATOM 3443 C CA . THR A 1 453 ? 16.489 -9.751 6.161 1.00 93.12 453 THR A CA 1
ATOM 3444 C C . THR A 1 453 ? 16.288 -10.384 7.537 1.00 93.12 453 THR A C 1
ATOM 3446 O O . THR A 1 453 ? 16.511 -11.580 7.709 1.00 93.12 453 THR A O 1
ATOM 3449 N N . ASN A 1 454 ? 15.844 -9.593 8.512 1.00 94.25 454 ASN A N 1
ATOM 3450 C CA . ASN A 1 454 ? 15.391 -10.021 9.833 1.00 94.25 454 ASN A CA 1
ATOM 3451 C C . ASN A 1 454 ? 14.418 -8.969 10.397 1.00 94.25 454 ASN A C 1
ATOM 3453 O O . ASN A 1 454 ? 14.175 -7.952 9.749 1.00 94.25 454 ASN A O 1
ATOM 3457 N N . SER A 1 455 ? 13.883 -9.191 11.601 1.00 94.75 455 SER A N 1
ATOM 3458 C CA . SER A 1 455 ? 12.886 -8.304 12.217 1.00 94.75 455 SER A CA 1
ATOM 3459 C C . SER A 1 455 ? 13.334 -6.846 12.363 1.00 94.75 455 SER A C 1
ATOM 3461 O O . SER A 1 455 ? 12.476 -5.980 12.443 1.00 94.75 455 SER A O 1
ATOM 3463 N N . GLU A 1 456 ? 14.636 -6.550 12.376 1.00 96.75 456 GLU A N 1
ATOM 3464 C CA . GLU A 1 456 ? 15.188 -5.213 12.650 1.00 96.75 456 GLU A CA 1
ATOM 3465 C C . GLU A 1 456 ? 16.051 -4.652 11.505 1.00 96.75 456 GLU A C 1
ATOM 3467 O O . GLU A 1 456 ? 16.630 -3.570 11.624 1.00 96.75 456 GLU A O 1
ATOM 3472 N N . THR A 1 457 ? 16.156 -5.362 10.375 1.00 97.88 457 THR A N 1
ATOM 3473 C CA . THR A 1 457 ? 17.058 -4.979 9.278 1.00 97.88 457 THR A CA 1
ATOM 3474 C C . THR A 1 457 ? 16.364 -4.994 7.923 1.00 97.88 457 THR A C 1
ATOM 3476 O O . THR A 1 457 ? 15.974 -6.044 7.407 1.00 97.88 457 THR A O 1
ATOM 3479 N N . LEU A 1 458 ? 16.317 -3.820 7.295 1.00 98.12 458 LEU A N 1
ATOM 3480 C CA . LEU A 1 458 ? 15.983 -3.656 5.885 1.00 98.12 458 LEU A CA 1
ATOM 3481 C C . LEU A 1 458 ? 17.270 -3.603 5.056 1.00 98.12 458 LEU A C 1
ATOM 3483 O O . LEU A 1 458 ? 18.116 -2.740 5.276 1.00 98.12 458 LEU A O 1
ATOM 3487 N N . THR A 1 459 ? 17.390 -4.473 4.061 1.00 97.75 459 THR A N 1
ATOM 3488 C CA . THR A 1 459 ? 18.461 -4.457 3.061 1.00 97.75 459 THR A CA 1
ATOM 3489 C C . THR A 1 459 ? 17.930 -3.895 1.752 1.00 97.75 459 THR A C 1
ATOM 3491 O O . THR A 1 459 ? 16.876 -4.299 1.267 1.00 97.75 459 THR A O 1
ATOM 3494 N N . VAL A 1 460 ? 18.680 -2.975 1.156 1.00 97.38 460 VAL A N 1
ATOM 3495 C CA . VAL A 1 460 ? 18.377 -2.368 -0.138 1.00 97.38 460 VAL A CA 1
ATOM 3496 C C . VAL A 1 460 ? 19.542 -2.636 -1.078 1.00 97.38 460 VAL A C 1
ATOM 3498 O O . VAL A 1 460 ? 20.696 -2.384 -0.730 1.00 97.38 460 VAL A O 1
ATOM 3501 N N . THR A 1 461 ? 19.243 -3.145 -2.271 1.00 96.31 461 THR A N 1
ATOM 3502 C CA . THR A 1 461 ? 20.254 -3.495 -3.278 1.00 96.31 461 THR A CA 1
ATOM 3503 C C . THR A 1 461 ? 19.919 -2.857 -4.620 1.00 96.31 461 THR A C 1
ATOM 3505 O O . THR A 1 461 ? 18.776 -2.937 -5.072 1.00 96.31 461 THR A O 1
ATOM 3508 N N . ARG A 1 462 ? 20.924 -2.281 -5.283 1.00 94.62 462 ARG A N 1
ATOM 3509 C CA . ARG A 1 462 ? 20.835 -1.758 -6.653 1.00 94.62 462 ARG A CA 1
ATOM 3510 C C . ARG A 1 462 ? 21.835 -2.456 -7.564 1.00 94.62 462 ARG A C 1
ATOM 3512 O O . ARG A 1 462 ? 22.917 -2.840 -7.119 1.00 94.62 462 ARG A O 1
ATOM 3519 N N . GLY A 1 463 ? 21.472 -2.616 -8.831 1.00 92.44 463 GLY A N 1
ATOM 3520 C CA . GLY A 1 463 ? 22.293 -3.364 -9.780 1.00 92.44 463 GLY A CA 1
ATOM 3521 C C . GLY A 1 463 ? 23.345 -2.500 -10.467 1.00 92.44 463 GLY A C 1
ATOM 3522 O O . GLY A 1 463 ? 24.440 -2.994 -10.725 1.00 92.44 463 GLY A O 1
ATOM 3523 N N . ALA A 1 464 ? 23.057 -1.215 -10.707 1.00 94.50 464 ALA A N 1
ATOM 3524 C CA . ALA A 1 464 ? 23.994 -0.285 -11.329 1.00 94.50 464 ALA A CA 1
ATOM 3525 C C . ALA A 1 464 ? 24.548 0.719 -10.301 1.00 94.50 464 ALA A C 1
ATOM 3527 O O . ALA A 1 464 ? 23.835 1.570 -9.770 1.00 94.50 464 ALA A O 1
ATOM 3528 N N . ASN A 1 465 ? 25.848 0.650 -10.029 1.00 93.19 465 ASN A N 1
ATOM 3529 C CA . ASN A 1 465 ? 26.574 1.558 -9.137 1.00 93.19 465 ASN A CA 1
ATOM 3530 C C . ASN A 1 465 ? 27.310 2.642 -9.952 1.00 93.19 465 ASN A C 1
ATOM 3532 O O . ASN A 1 465 ? 28.533 2.749 -9.943 1.00 93.19 465 ASN A O 1
ATOM 3536 N N . LEU A 1 466 ? 26.535 3.414 -10.723 1.00 90.38 466 LEU A N 1
ATOM 3537 C CA . LEU A 1 466 ? 27.051 4.334 -11.751 1.00 90.38 466 LEU A CA 1
ATOM 3538 C C . LEU A 1 466 ? 26.956 5.826 -11.363 1.00 90.38 466 LEU A C 1
ATOM 3540 O O . LEU A 1 466 ? 27.439 6.696 -12.080 1.00 90.38 466 LEU A O 1
ATOM 3544 N N . GLY A 1 467 ? 26.364 6.130 -10.207 1.00 95.06 467 GLY A N 1
ATOM 3545 C CA . GLY A 1 467 ? 26.197 7.479 -9.656 1.00 95.06 467 GLY A CA 1
ATOM 3546 C C . GLY A 1 467 ? 25.684 7.421 -8.218 1.00 95.06 467 GLY A C 1
ATOM 3547 O O . GLY A 1 467 ? 25.417 6.333 -7.696 1.00 95.06 467 GLY A O 1
ATOM 3548 N N . THR A 1 468 ? 25.535 8.567 -7.551 1.00 97.56 468 THR A N 1
ATOM 3549 C CA . THR A 1 468 ? 24.829 8.598 -6.255 1.00 97.56 468 THR A CA 1
ATOM 3550 C C . THR A 1 468 ? 23.370 8.217 -6.457 1.00 97.56 468 THR A C 1
ATOM 3552 O O . THR A 1 468 ? 22.822 8.436 -7.539 1.00 97.56 468 THR A O 1
ATOM 3555 N N . ALA A 1 469 ? 22.733 7.651 -5.439 1.00 97.25 469 ALA A N 1
ATOM 3556 C CA . ALA A 1 469 ? 21.302 7.385 -5.480 1.00 97.25 469 ALA A CA 1
ATOM 3557 C C . ALA A 1 469 ? 20.662 7.540 -4.106 1.00 97.25 469 ALA A C 1
ATOM 3559 O O . ALA A 1 469 ? 21.337 7.415 -3.088 1.00 97.25 469 ALA A O 1
ATOM 3560 N N . ASP A 1 470 ? 19.361 7.795 -4.076 1.00 97.12 470 ASP A N 1
ATOM 3561 C CA . ASP A 1 470 ? 18.584 7.835 -2.841 1.00 97.12 470 ASP A CA 1
ATOM 3562 C C . ASP A 1 470 ? 17.185 7.267 -3.080 1.00 97.12 470 ASP A C 1
ATOM 3564 O O . ASP A 1 470 ? 16.502 7.633 -4.039 1.00 97.12 470 ASP A O 1
ATOM 3568 N N . ILE A 1 471 ? 16.755 6.369 -2.199 1.00 95.50 471 ILE A N 1
ATOM 3569 C CA . ILE A 1 471 ? 15.452 5.707 -2.257 1.00 95.50 471 ILE A CA 1
ATOM 3570 C C . ILE A 1 471 ? 14.660 6.006 -0.994 1.00 95.50 471 ILE A C 1
ATOM 3572 O O . ILE A 1 471 ? 15.157 5.861 0.119 1.00 95.50 471 ILE A O 1
ATOM 3576 N N . GLY A 1 472 ? 13.412 6.435 -1.177 1.00 95.56 472 GLY A N 1
ATOM 3577 C CA . GLY A 1 472 ? 12.422 6.447 -0.106 1.00 95.56 472 GLY A CA 1
ATOM 3578 C C . GLY A 1 472 ? 11.875 5.035 0.072 1.00 95.56 472 GLY A C 1
ATOM 3579 O O . GLY A 1 472 ? 11.392 4.448 -0.899 1.00 95.56 472 GLY A O 1
ATOM 3580 N N . TRP A 1 473 ? 11.974 4.495 1.281 1.00 96.06 473 TRP A N 1
ATOM 3581 C CA . TRP A 1 473 ? 11.531 3.144 1.609 1.00 96.06 473 TRP A CA 1
ATOM 3582 C C . TRP A 1 473 ? 10.421 3.167 2.653 1.00 96.06 473 TRP A C 1
ATOM 3584 O O . TRP A 1 473 ? 10.371 4.059 3.501 1.00 96.06 473 TRP A O 1
ATOM 3594 N N . PHE A 1 474 ? 9.568 2.148 2.596 1.00 97.00 474 PHE A N 1
ATOM 3595 C CA . PHE A 1 474 ? 8.511 1.878 3.561 1.00 97.00 474 PHE A CA 1
ATOM 3596 C C . PHE A 1 474 ? 8.617 0.419 4.005 1.00 97.00 474 PHE A C 1
ATOM 3598 O O . PHE A 1 474 ? 8.776 -0.472 3.170 1.00 97.00 474 PHE A O 1
ATOM 3605 N N . VAL A 1 475 ? 8.512 0.178 5.308 1.00 97.44 475 VAL A N 1
ATOM 3606 C CA . VAL A 1 475 ? 8.266 -1.140 5.895 1.00 97.44 475 VAL A CA 1
ATOM 3607 C C . VAL A 1 475 ? 6.886 -1.095 6.524 1.00 97.44 475 VAL A C 1
ATOM 3609 O O . VAL A 1 475 ? 6.640 -0.294 7.426 1.00 97.44 475 VAL A O 1
ATOM 3612 N N . ILE A 1 476 ? 5.992 -1.930 6.008 1.00 96.12 476 ILE A N 1
ATOM 3613 C CA . ILE A 1 476 ? 4.598 -2.009 6.434 1.00 96.12 476 ILE A CA 1
ATOM 3614 C C . ILE A 1 476 ? 4.446 -3.304 7.210 1.00 96.12 476 ILE A C 1
ATOM 3616 O O . ILE A 1 476 ? 4.648 -4.373 6.643 1.00 96.12 476 ILE A O 1
ATOM 3620 N N . ASP A 1 477 ? 4.114 -3.198 8.490 1.00 94.31 477 ASP A N 1
ATOM 3621 C CA . ASP A 1 477 ? 3.805 -4.322 9.363 1.00 94.31 477 ASP A CA 1
ATOM 3622 C C . ASP A 1 477 ? 2.294 -4.344 9.601 1.00 94.31 477 ASP A C 1
ATOM 3624 O O . ASP A 1 477 ? 1.755 -3.520 10.346 1.00 94.31 477 ASP A O 1
ATOM 3628 N N . PHE A 1 478 ? 1.611 -5.291 8.955 1.00 89.94 478 PHE A N 1
ATOM 3629 C CA . PHE A 1 478 ? 0.157 -5.441 9.018 1.00 89.94 478 PHE A CA 1
ATOM 3630 C C . PHE A 1 478 ? -0.328 -6.108 10.305 1.00 89.94 478 PHE A C 1
ATOM 3632 O O . PHE A 1 478 ? -1.437 -6.645 10.330 1.00 89.94 478 PHE A O 1
ATOM 3639 N N . ASN A 1 479 ? 0.495 -6.125 11.356 1.00 72.75 479 ASN A N 1
ATOM 3640 C CA . ASN A 1 479 ? 0.165 -6.693 12.650 1.00 72.75 479 ASN A CA 1
ATOM 3641 C C . ASN A 1 479 ? -1.284 -6.383 13.055 1.00 72.75 479 ASN A C 1
ATOM 3643 O O . ASN A 1 479 ? -1.660 -5.256 13.388 1.00 72.75 479 ASN A O 1
ATOM 3647 N N . SER A 1 480 ? -2.109 -7.429 12.995 1.00 63.41 480 SER A N 1
ATOM 3648 C CA . SER A 1 480 ? -3.519 -7.388 13.343 1.00 63.41 480 SER A CA 1
ATOM 3649 C C . SER A 1 480 ? -3.630 -7.016 14.814 1.00 63.41 480 SER A C 1
ATOM 3651 O O . SER A 1 480 ? -3.179 -7.771 15.679 1.00 63.41 480 SER A O 1
ATOM 3653 N N . ARG A 1 481 ? -4.229 -5.864 15.108 1.00 61.88 481 ARG A N 1
ATOM 3654 C CA . ARG A 1 481 ? -4.633 -5.533 16.473 1.00 61.88 481 ARG A CA 1
ATOM 3655 C C . ARG A 1 481 ? -6.141 -5.699 16.581 1.00 61.88 481 ARG A C 1
ATOM 3657 O O . ARG A 1 481 ? -6.845 -5.218 15.689 1.00 61.88 481 ARG A O 1
ATOM 3664 N N . PRO A 1 482 ? -6.630 -6.379 17.628 1.00 67.00 482 PRO A N 1
ATOM 3665 C CA . PRO A 1 482 ? -8.058 -6.463 17.863 1.00 67.00 482 PRO A CA 1
ATOM 3666 C C . PRO A 1 482 ? -8.652 -5.056 18.016 1.00 67.00 482 PRO A C 1
ATOM 3668 O O . PRO A 1 482 ? -7.951 -4.078 18.311 1.00 67.00 482 PRO A O 1
ATOM 3671 N N . ALA A 1 483 ? -9.954 -4.947 17.783 1.00 74.75 483 ALA A N 1
ATOM 3672 C CA . ALA A 1 483 ? -10.669 -3.731 18.105 1.00 74.75 483 ALA A CA 1
ATOM 3673 C C . ALA A 1 483 ? -10.651 -3.533 19.629 1.00 74.75 483 ALA A C 1
ATOM 3675 O O . ALA A 1 483 ? -11.031 -4.447 20.354 1.00 74.75 483 ALA A O 1
ATOM 3676 N N . VAL A 1 484 ? -10.191 -2.376 20.112 1.00 79.06 484 VAL A N 1
ATOM 3677 C CA . VAL A 1 484 ? -10.163 -2.060 21.549 1.00 79.06 484 VAL A CA 1
ATOM 3678 C C . VAL A 1 484 ? -11.080 -0.876 21.802 1.00 79.06 484 VAL A C 1
ATOM 3680 O O . VAL A 1 484 ? -10.927 0.179 21.181 1.00 79.06 484 VAL A O 1
ATOM 3683 N N . ILE A 1 485 ? -12.033 -1.074 22.709 1.00 86.69 485 ILE A N 1
ATOM 3684 C CA . ILE A 1 485 ? -12.951 -0.050 23.196 1.00 86.69 485 ILE A CA 1
ATOM 3685 C C . ILE A 1 485 ? -12.542 0.283 24.624 1.00 86.69 485 ILE A C 1
ATOM 3687 O O . ILE A 1 485 ? -12.532 -0.601 25.480 1.00 86.69 485 ILE A O 1
ATOM 3691 N N . THR A 1 486 ? -12.226 1.548 24.892 1.00 88.44 486 THR A N 1
ATOM 3692 C CA . THR A 1 486 ? -11.811 1.979 26.233 1.00 88.44 486 THR A CA 1
ATOM 3693 C C . THR A 1 486 ? -12.880 2.845 26.878 1.00 88.44 486 THR A C 1
ATOM 3695 O O . THR A 1 486 ? -13.230 3.914 26.369 1.00 88.44 486 THR A O 1
ATOM 3698 N N . LEU A 1 487 ? -13.362 2.389 28.031 1.00 91.50 487 LEU A N 1
ATOM 3699 C CA . LEU A 1 487 ? -14.228 3.140 28.928 1.00 91.50 487 LEU A CA 1
ATOM 3700 C C . LEU A 1 487 ? -13.389 3.684 30.081 1.00 91.50 487 LEU A C 1
ATOM 3702 O O . LEU A 1 487 ? -12.479 3.017 30.574 1.00 91.50 487 LEU A O 1
ATOM 3706 N N . SER A 1 488 ? -13.677 4.903 30.516 1.00 91.69 488 SER A N 1
ATOM 3707 C CA . SER A 1 488 ? -12.916 5.558 31.579 1.00 91.69 488 SER A CA 1
ATOM 3708 C C . SER A 1 488 ? -13.806 6.414 32.457 1.00 91.69 488 SER A C 1
ATOM 3710 O O . SER A 1 488 ? -14.767 7.004 31.971 1.00 91.69 488 SER A O 1
ATOM 3712 N N . VAL A 1 489 ? -13.459 6.519 33.736 1.00 91.25 489 VAL A N 1
ATOM 3713 C CA . VAL A 1 489 ? -14.004 7.546 34.627 1.00 91.25 489 VAL A CA 1
ATOM 3714 C C . VAL A 1 489 ? -12.828 8.345 35.200 1.00 91.25 489 VAL A C 1
ATOM 3716 O O . VAL A 1 489 ? -11.888 7.723 35.714 1.00 91.25 489 VAL A O 1
ATOM 3719 N N . PRO A 1 490 ? -12.835 9.694 35.107 1.00 85.62 490 PRO A N 1
ATOM 3720 C CA . PRO A 1 490 ? -11.768 10.531 35.656 1.00 85.62 490 PRO A CA 1
ATOM 3721 C C . PRO A 1 490 ? -11.489 10.206 37.126 1.00 85.62 490 PRO A C 1
ATOM 3723 O O . PRO A 1 490 ? -12.425 10.027 37.899 1.00 85.62 490 PRO A O 1
ATOM 3726 N N . ASP A 1 491 ? -10.211 10.115 37.495 1.00 84.56 491 ASP A N 1
ATOM 3727 C CA . ASP A 1 491 ? -9.730 9.816 38.856 1.00 84.56 491 ASP A CA 1
ATOM 3728 C C . ASP A 1 491 ? -10.128 8.440 39.440 1.00 84.56 491 ASP A C 1
ATOM 3730 O O . ASP A 1 491 ? -9.819 8.156 40.597 1.00 84.56 491 ASP A O 1
ATOM 3734 N N . ILE A 1 492 ? -10.754 7.561 38.645 1.00 88.88 492 ILE A N 1
ATOM 3735 C CA . ILE A 1 492 ? -11.135 6.192 39.044 1.00 88.88 492 ILE A CA 1
ATOM 3736 C C . ILE A 1 492 ? -10.304 5.154 38.290 1.00 88.88 492 ILE A C 1
ATOM 3738 O O . ILE A 1 492 ? -9.642 4.321 38.906 1.00 88.88 492 ILE A O 1
ATOM 3742 N N . GLY A 1 493 ? -10.321 5.194 36.954 1.00 89.88 493 GLY A N 1
ATOM 3743 C CA . GLY A 1 493 ? -9.590 4.234 36.128 1.00 89.88 493 GLY A CA 1
ATOM 3744 C C . GLY A 1 493 ? -10.191 4.000 34.744 1.00 89.88 493 GLY A C 1
ATOM 3745 O O . GLY A 1 493 ? -11.106 4.701 34.304 1.00 89.88 493 GLY A O 1
ATOM 3746 N N . THR A 1 494 ? -9.648 2.994 34.060 1.00 92.19 494 THR A N 1
ATOM 3747 C CA . THR A 1 494 ? -10.000 2.576 32.697 1.00 92.19 494 THR A CA 1
ATOM 3748 C C . THR A 1 494 ? -10.362 1.091 32.643 1.00 92.19 494 THR A C 1
ATOM 3750 O O . THR A 1 494 ? -9.816 0.275 33.387 1.00 92.19 494 THR A O 1
ATOM 3753 N N . LYS A 1 495 ? -11.266 0.737 31.728 1.00 92.06 495 LYS A N 1
ATOM 3754 C CA . LYS A 1 495 ? -11.582 -0.637 31.319 1.00 92.06 495 LYS A CA 1
ATOM 3755 C C . LYS A 1 495 ? -11.454 -0.739 29.807 1.00 92.06 495 LYS A C 1
ATOM 3757 O O . LYS A 1 495 ? -11.873 0.169 29.090 1.00 92.06 495 LYS A O 1
ATOM 3762 N N . GLU A 1 496 ? -10.887 -1.838 29.336 1.00 90.56 496 GLU A N 1
ATOM 3763 C CA . GLU A 1 496 ? -10.728 -2.121 27.913 1.00 90.56 496 GLU A CA 1
ATOM 3764 C C . GLU A 1 496 ? -11.546 -3.355 27.552 1.00 90.56 496 GLU A C 1
ATOM 3766 O O . GLU A 1 496 ? -11.478 -4.362 28.250 1.00 90.56 496 GLU A O 1
ATOM 3771 N N . ILE A 1 497 ? -12.313 -3.258 26.470 1.00 90.31 497 ILE A N 1
ATOM 3772 C CA . ILE A 1 497 ? -13.021 -4.378 25.853 1.00 90.31 497 ILE A CA 1
ATOM 3773 C C . ILE A 1 497 ? -12.331 -4.665 24.530 1.00 90.31 497 ILE A C 1
ATOM 3775 O O . ILE A 1 497 ? -12.192 -3.772 23.689 1.00 90.31 497 ILE A O 1
ATOM 3779 N N . THR A 1 498 ? -11.918 -5.911 24.344 1.00 85.44 498 THR A N 1
ATOM 3780 C CA . THR A 1 498 ? -11.205 -6.362 23.153 1.00 85.44 498 THR A CA 1
ATOM 3781 C C . THR A 1 498 ? -12.118 -7.219 22.285 1.00 85.44 498 THR A C 1
ATOM 3783 O O . THR A 1 498 ? -12.683 -8.199 22.761 1.00 85.44 498 THR A O 1
ATOM 3786 N N . VAL A 1 499 ? -12.234 -6.883 20.997 1.00 83.00 499 VAL A N 1
ATOM 3787 C CA . VAL A 1 499 ? -12.942 -7.677 19.982 1.00 83.00 499 VAL A CA 1
ATOM 3788 C C . VAL A 1 499 ? -11.945 -8.162 18.928 1.00 83.00 499 VAL A C 1
ATOM 3790 O O . VAL A 1 499 ? -11.353 -7.374 18.187 1.00 83.00 499 VAL A O 1
ATOM 3793 N N . THR A 1 500 ? -11.729 -9.472 18.876 1.00 77.06 500 THR A N 1
ATOM 3794 C CA . THR A 1 500 ? -10.813 -10.123 17.917 1.00 77.06 500 THR A CA 1
ATOM 3795 C C . THR A 1 500 ? -11.440 -10.278 16.528 1.00 77.06 500 THR A C 1
ATOM 3797 O O . THR A 1 500 ? -12.637 -10.053 16.352 1.00 77.06 500 THR A O 1
ATOM 3800 N N . ALA A 1 501 ? -10.644 -10.670 15.527 1.00 70.56 501 ALA A N 1
ATOM 3801 C CA . ALA A 1 501 ? -11.139 -10.929 14.171 1.00 70.56 501 ALA A CA 1
ATOM 3802 C C . ALA A 1 501 ? -12.168 -12.072 14.146 1.00 70.56 501 ALA A C 1
ATOM 3804 O O . ALA A 1 501 ? -13.190 -11.982 13.474 1.00 70.56 501 ALA A O 1
ATOM 3805 N N . GLU A 1 502 ? -11.940 -13.095 14.967 1.00 73.75 502 GLU A N 1
ATOM 3806 C CA . GLU A 1 502 ? -12.821 -14.244 15.176 1.00 73.75 502 GLU A CA 1
ATOM 3807 C C . GLU A 1 502 ? -14.082 -13.878 15.980 1.00 73.75 502 GLU A C 1
ATOM 3809 O O . GLU A 1 502 ? -14.936 -14.723 16.233 1.00 73.75 502 GLU A O 1
ATOM 3814 N N . GLY A 1 503 ? -14.200 -12.618 16.413 1.00 71.50 503 GLY A N 1
ATOM 3815 C CA . GLY A 1 503 ? -15.329 -12.119 17.184 1.00 71.50 503 GLY A CA 1
ATOM 3816 C C . GLY A 1 503 ? -15.306 -12.520 18.662 1.00 71.50 503 GLY A C 1
ATOM 3817 O O . GLY A 1 503 ? -16.317 -12.392 19.342 1.00 71.50 503 GLY A O 1
ATOM 3818 N N . LEU A 1 504 ? -14.180 -12.989 19.208 1.00 77.00 504 LEU A N 1
ATOM 3819 C CA . LEU A 1 504 ? -14.044 -13.148 20.662 1.00 77.00 504 LEU A CA 1
ATOM 3820 C C . LEU A 1 504 ? -14.084 -11.775 21.340 1.00 77.00 504 LEU A C 1
ATOM 3822 O O . LEU A 1 504 ? -13.355 -10.877 20.914 1.00 77.00 504 LEU A O 1
ATOM 3826 N N . ILE A 1 505 ? -14.905 -11.658 22.390 1.00 86.38 505 ILE A N 1
ATOM 3827 C CA . ILE A 1 505 ? -15.139 -10.433 23.168 1.00 86.38 505 ILE A CA 1
ATOM 3828 C C . ILE A 1 505 ? -14.762 -10.692 24.631 1.00 86.38 505 ILE A C 1
ATOM 3830 O O . ILE A 1 505 ? -15.421 -11.513 25.291 1.00 86.38 505 ILE A O 1
ATOM 3834 N N . TYR A 1 506 ? -13.737 -9.998 25.131 1.00 82.25 506 TYR A N 1
ATOM 3835 C CA . TYR A 1 506 ? -13.246 -10.118 26.509 1.00 82.25 506 TYR A CA 1
ATOM 3836 C C . TYR A 1 506 ? -12.698 -8.814 27.084 1.00 82.25 506 TYR A C 1
ATOM 3838 O O . TYR A 1 506 ? -12.330 -7.911 26.292 1.00 82.25 506 TYR A O 1
#

Foldseek 3Di:
DDDDDDDDDDPDDPPDDDDPVNVVVVVVVVVVVCVVVVVVVVLVVVVVLLVVLQVVVLVLLVVQLVCQLVCPVVWWKKKAWALPDQQTKIFIFTHPDPVGTDVVCCPPNPRIDGRDNQKHFDDQQAPPNRMWIAHHNQSFTQGWAWPWKDKDKDKQAALHFKDKDFADFADPFFKDKFKFKFAFDFFLQQVQWWWDPPHRGMIMIGANGRGRHHMMMMIMMMIGIPHFKTKDKDKDFCQQHQKDKDWTPDFADPQFKDKFKGKHDGDGGPFQASFWFWDDPGRTIIMIGTRHTDPGRGMMMIMMMMGGNFKTKDKDKDKDDLPDFKDKDWDDFADQQQKDKAKTKGKHGFPRFFQQQVFKAWDDPHRTIIMIGTDHGGMMMMMMMMMIGGSHPKTKDKDKDKDALQDFKDKDWAAFADNGQKDKAFHYSRWGWGWRGRRGRTRLCTTWTWDPPHRTMIMIGGNHSHTMIMTMMMMMGSPGAFRWTWMDRPPNGIDIWGQHSSGDTD

Secondary structure (DSSP, 8-state):
----------------PPPHHHHHHHHHHHHHHHHHHHHHHHHHHHHHHHHHHHHHHHHHHHHHHHHHHTTGGGS-EEEEEESSSSS-EEEEEESSSGGGS-TTTTGGGTTEEEPPTT-EEEE-TT-BTTEEEE-TTT--B---EEEEEEEEEEEEPTT-SEEEEE-----TTSEEEEEEEE-----HHHH--EEEEEETTEEEEE-S--TTPPPEEEEEEEEEEEESEEEEEEEE--TT-SEEEEEPSS---TTSEEEEEEEEE--SS-STTT--EEEEEETTEEEEE-SS--SSS-EEEEEEEEEETTEEEEEEEEEE-TT-SEEEEE-S---GGGEEEEEEEEE---STT-GGGT--EEEEEETTEEEEE-S--S--EEEEEEEEEE-SS-EEEEEEEEE-TT-SEEEEE-----TTTEEEEETBTBB--EE---SS--GGGT-EEEEEEETTEEEEEES--SS-EEEEEEEEE-----EEEEEEETTTEEEEEEE-TT--B-

pLDDT: mean 91.82, std 9.97, range [42.72, 98.81]